Protein 1Q5N (pdb70)

Nearest PDB structures (foldseek):
  1q5n-assembly1_A  TM=1.002E+00  e=2.657E-60  Acinetobacter calcoaceticus
  1re5-assembly1_A  TM=9.853E-01  e=6.576E-36  Pseudomonas putida KT2440
  1re5-assembly1_C  TM=9.855E-01  e=8.561E-36  Pseudomonas putida KT2440
  1re5-assembly1_D  TM=9.842E-01  e=1.516E-35  Pseudomonas putida KT2440
  1dof-assembly1_D  TM=8.908E-01  e=1.002E-16  Pyrobaculum aerophilum

Organism: Acinetobacter baylyi (strain ATCC 33305 / BD413 / ADP1) (NCBI:txid62977)

InterPro domains:
  IPR000362 Fumarate lyase family [PR00149] (101-119)
  IPR000362 Fumarate lyase family [PR00149] (146-164)
  IPR000362 Fumarate lyase family [PR00149] (231-258)
  IPR000362 Fumarate lyase family [PR00149] (276-292)
  IPR008948 L-Aspartase-like [SSF48557] (4-444)
  IPR012789 3-carboxy-cis,cis-muconate cycloisomerase-like [TIGR02426] (4-349)
  IPR019468 Adenylosuccinate lyase C-terminal [PF10397] (365-442)
  IPR019468 Adenylosuccinate lyase C-terminal [SM00998] (364-443)
  IPR020557 Fumarate lyase, conserved site [PS00163] (276-285)
  IPR022761 Fumarate lyase, N-terminal [PF00206] (15-299)
  IPR024083 Fumarase/histidase, N-terminal [G3DSA:1.10.275.10] (1-105)

Radius of gyration: 30.54 Å; Cα contacts (8 Å, |Δi|>4): 592; chains: 1; bounding box: 104×48×35 Å

CATH classification: 1.10.275.10 (+2 more: 1.20.200.10, 1.10.40.30)

Foldseek 3Di:
DVCLVQFFDVVLVVLLDPLNLLLLLLVLQLLLLVLCCVVPNDPPVLSVLSNVLSVCLSVVDDVVVQVVVCVVVVHNQPVSLVSSLVSSCVRPVVSSVCGCNLFDSLLSNVLSVLVSLVVLLVLLLVLLVLLLVLLLVVLVVWVPLKFFDADPNHGAAIAIVSLVSLVLNVLSVVLNVLSVVLQQVQNFGAGQGDQRPSVSSPPCVVSSQVSSRVSSVTHYDPGHPQQAPPSLLSSLVSLLSLLLSLLVVLVVQVVCCPPLQVFKPFAPPDPSLSVNSPVLNVVSVVLSVLLVVLNPAPRRHRDPSVVSSSVRSSVSSGSSSSNSVSSSSRSNRMDGDSVS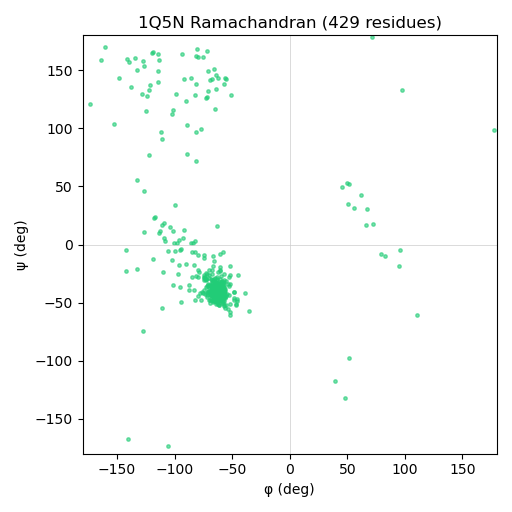RVVVVCVLLLPSLLVLQLVVCCVVANSVRSVVVSVVLSVVCVVVVHRSLVSQCVDVVRVVPDDNVRSVLSSDSSVPHPCSVVSSVVSSVVD

B-factor: mean 42.54, std 14.49, range [20.11, 100.9]

Structure (mmCIF, N/CA/C/O backbone):
data_1Q5N
#
_entry.id   1Q5N
#
_cell.length_a   159.220
_cell.length_b   159.220
_cell.length_c   93.969
_cell.angle_alpha   90.00
_cell.angle_beta   90.00
_cell.angle_gamma   90.00
#
_symmetry.space_group_name_H-M   'I 41 2 2'
#
loop_
_entity.id
_entity.type
_entity.pdbx_description
1 polymer '3-carboxy-cis,cis-muconate cycloisomerase'
2 water water
#
loop_
_atom_site.group_PDB
_atom_site.id
_atom_site.type_symbol
_atom_site.label_atom_id
_atom_site.label_alt_id
_atom_site.label_comp_id
_atom_site.label_asym_id
_atom_site.label_entity_id
_atom_site.label_seq_id
_atom_site.pdbx_PDB_ins_code
_atom_site.Cartn_x
_atom_site.Cartn_y
_atom_site.Cartn_z
_atom_site.occupancy
_atom_site.B_iso_or_equiv
_atom_site.auth_seq_id
_atom_site.auth_comp_id
_atom_site.auth_asym_id
_atom_site.auth_atom_id
_atom_site.pdbx_PDB_model_num
ATOM 1 N N . GLN A 1 6 ? 65.967 59.200 -0.817 1.00 59.02 3 GLN A N 1
ATOM 2 C CA . GLN A 1 6 ? 66.027 57.920 -0.016 1.00 58.03 3 GLN A CA 1
ATOM 3 C C . GLN A 1 6 ? 67.247 56.978 -0.239 1.00 55.57 3 GLN A C 1
ATOM 4 O O . GLN A 1 6 ? 67.828 56.457 0.726 1.00 54.24 3 GLN A O 1
ATOM 10 N N . LEU A 1 7 ? 67.635 56.729 -1.488 1.00 52.38 4 LEU A N 1
ATOM 11 C CA . LEU A 1 7 ? 68.809 55.871 -1.734 1.00 50.02 4 LEU A CA 1
ATOM 12 C C . LEU A 1 7 ? 70.067 56.469 -1.127 1.00 49.10 4 LEU A C 1
ATOM 13 O O . LEU A 1 7 ? 70.936 55.736 -0.685 1.00 50.08 4 LEU A O 1
ATOM 18 N N . TYR A 1 8 ? 70.166 57.802 -1.116 1.00 47.69 5 TYR A N 1
ATOM 19 C CA . TYR A 1 8 ? 71.330 58.490 -0.570 1.00 47.24 5 TYR A CA 1
ATOM 20 C C . TYR A 1 8 ? 71.319 58.688 0.932 1.00 47.82 5 TYR A C 1
ATOM 21 O O . TYR A 1 8 ? 72.357 58.972 1.520 1.00 47.67 5 TYR A O 1
ATOM 30 N N . ALA A 1 9 ? 70.145 58.560 1.535 1.00 47.14 6 ALA A N 1
ATOM 31 C CA . ALA A 1 9 ? 69.986 58.752 2.966 1.00 46.64 6 ALA A CA 1
ATOM 32 C C . ALA A 1 9 ? 70.865 57.777 3.716 1.00 45.30 6 ALA A C 1
ATOM 33 O O . ALA A 1 9 ? 71.416 58.082 4.768 1.00 43.58 6 ALA A O 1
ATOM 35 N N . SER A 1 10 ? 71.010 56.607 3.127 1.00 45.36 7 SER A N 1
ATOM 36 C CA . SER A 1 10 ? 71.772 55.532 3.733 1.00 47.02 7 SER A CA 1
ATOM 37 C C . SER A 1 10 ? 73.271 55.797 3.693 1.00 46.21 7 SER A C 1
ATOM 38 O O . SER A 1 10 ? 74.048 55.368 4.553 1.00 45.64 7 SER A O 1
ATOM 41 N N . LEU A 1 11 ? 73.662 56.525 2.666 1.00 44.61 8 LEU A N 1
ATOM 42 C CA . LEU A 1 11 ? 75.052 56.882 2.454 1.00 42.85 8 LEU A CA 1
ATOM 43 C C . LEU A 1 11 ? 75.549 58.071 3.314 1.00 40.60 8 LEU A C 1
ATOM 44 O O . LEU A 1 11 ? 76.621 58.016 3.880 1.00 38.97 8 LEU A O 1
ATOM 49 N N . PHE A 1 12 ? 74.739 59.133 3.409 1.00 36.84 9 PHE A N 1
ATOM 50 C CA . PHE A 1 12 ? 75.138 60.352 4.083 1.00 34.35 9 PHE A CA 1
ATOM 51 C C . PHE A 1 12 ? 74.484 60.729 5.411 1.00 34.20 9 PHE A C 1
ATOM 52 O O . PHE A 1 12 ? 75.078 61.454 6.188 1.00 32.81 9 PHE A O 1
ATOM 60 N N . TYR A 1 13 ? 73.284 60.241 5.690 1.00 34.23 10 TYR A N 1
ATOM 61 C CA . TYR A 1 13 ? 72.649 60.700 6.908 1.00 36.91 10 TYR A CA 1
ATOM 62 C C . TYR A 1 13 ? 72.637 59.690 8.006 1.00 37.86 10 TYR A C 1
ATOM 63 O O . TYR A 1 13 ? 73.272 58.656 7.918 1.00 38.78 10 TYR A O 1
ATOM 72 N N . GLN A 1 14 ? 71.945 60.025 9.068 1.00 37.66 11 GLN A N 1
ATOM 73 C CA . GLN A 1 14 ? 71.859 59.146 10.211 1.00 38.93 11 GLN A CA 1
ATOM 74 C C . GLN A 1 14 ? 70.363 58.934 10.405 1.00 39.82 11 GLN A C 1
ATOM 75 O O . GLN A 1 14 ? 69.594 59.899 10.468 1.00 39.66 11 GLN A O 1
ATOM 81 N N . ARG A 1 15 ? 69.958 57.676 10.479 1.00 40.81 12 ARG A N 1
ATOM 82 C CA . ARG A 1 15 ? 68.546 57.326 10.574 1.00 43.37 12 ARG A CA 1
ATOM 83 C C . ARG A 1 15 ? 67.652 58.097 11.580 1.00 40.65 12 ARG A C 1
ATOM 84 O O . ARG A 1 15 ? 66.631 58.614 11.193 1.00 39.57 12 ARG A O 1
ATOM 92 N N . ASP A 1 16 ? 68.029 58.190 12.848 1.00 39.63 13 ASP A N 1
ATOM 93 C CA . ASP A 1 16 ? 67.213 58.909 13.831 1.00 40.83 13 ASP A CA 1
ATOM 94 C C . ASP A 1 16 ? 67.073 60.433 13.567 1.00 40.59 13 ASP A C 1
ATOM 95 O O . ASP A 1 16 ? 65.979 61.005 13.680 1.00 41.72 13 ASP A O 1
ATOM 100 N N . VAL A 1 17 ? 68.163 61.097 13.184 1.00 38.31 14 VAL A N 1
ATOM 101 C CA . VAL A 1 17 ? 68.083 62.515 12.915 1.00 36.93 14 VAL A CA 1
ATOM 102 C C . VAL A 1 17 ? 67.236 62.750 11.647 1.00 36.59 14 VAL A C 1
ATOM 103 O O . VAL A 1 17 ? 66.506 63.698 11.578 1.00 36.28 14 VAL A O 1
ATOM 107 N N . THR A 1 18 ? 67.317 61.871 10.661 1.00 36.94 15 THR A N 1
ATOM 108 C CA . THR A 1 18 ? 66.491 61.996 9.461 1.00 38.57 15 THR A CA 1
ATOM 109 C C . THR A 1 18 ? 64.975 61.879 9.801 1.00 39.09 15 THR A C 1
ATOM 110 O O . THR A 1 18 ? 64.120 62.542 9.191 1.00 37.26 15 THR A O 1
ATOM 114 N N . GLU A 1 19 ? 64.656 61.023 10.770 1.00 40.13 16 GLU A N 1
ATOM 115 C CA . GLU A 1 19 ? 63.274 60.838 11.182 1.00 41.79 16 GLU A CA 1
ATOM 116 C C . GLU A 1 19 ? 62.783 62.099 11.889 1.00 39.82 16 GLU A C 1
ATOM 117 O O . GLU A 1 19 ? 61.652 62.516 11.668 1.00 39.29 16 GLU A O 1
ATOM 123 N N . ILE A 1 20 ? 63.623 62.702 12.736 1.00 36.30 17 ILE A N 1
ATOM 124 C CA . ILE A 1 20 ? 63.202 63.904 13.427 1.00 36.57 17 ILE A CA 1
ATOM 125 C C . ILE A 1 20 ? 62.813 65.023 12.447 1.00 36.75 17 ILE A C 1
ATOM 126 O O . ILE A 1 20 ? 61.915 65.820 12.749 1.00 37.31 17 ILE A O 1
ATOM 131 N N . PHE A 1 21 ? 63.457 65.054 11.274 1.00 35.43 18 PHE A N 1
ATOM 132 C CA . PHE A 1 21 ? 63.197 66.072 10.241 1.00 34.09 18 PHE A CA 1
ATOM 133 C C . PHE A 1 21 ? 62.323 65.630 9.093 1.00 33.68 18 PHE A C 1
ATOM 134 O O . PHE A 1 21 ? 62.191 66.338 8.090 1.00 35.75 18 PHE A O 1
ATOM 142 N N . SER A 1 22 ? 61.687 64.477 9.226 1.00 33.40 19 SER A N 1
ATOM 143 C CA . SER A 1 22 ? 60.783 63.995 8.176 1.00 33.94 19 SER A CA 1
ATOM 144 C C . SER A 1 22 ? 59.441 64.800 8.217 1.00 35.57 19 SER A C 1
ATOM 145 O O . SER A 1 22 ? 59.118 65.447 9.224 1.00 33.61 19 SER A O 1
ATOM 148 N N . ASP A 1 23 ? 58.675 64.770 7.130 1.00 37.13 20 ASP A N 1
ATOM 149 C CA . ASP A 1 23 ? 57.415 65.492 7.093 1.00 39.89 20 ASP A CA 1
ATOM 150 C C . ASP A 1 23 ? 56.491 65.105 8.251 1.00 41.91 20 ASP A C 1
ATOM 151 O O . ASP A 1 23 ? 55.863 65.954 8.911 1.00 40.12 20 ASP A O 1
ATOM 156 N N . ARG A 1 24 ? 56.457 63.806 8.510 1.00 43.54 21 ARG A N 1
ATOM 157 C CA . ARG A 1 24 ? 55.625 63.246 9.536 1.00 44.32 21 ARG A CA 1
ATOM 158 C C . ARG A 1 24 ? 56.059 63.734 10.926 1.00 43.46 21 ARG A C 1
ATOM 159 O O . ARG A 1 24 ? 55.217 64.163 11.719 1.00 41.96 21 ARG A O 1
ATOM 167 N N . ALA A 1 25 ? 57.358 63.705 11.236 1.00 41.00 22 ALA A N 1
ATOM 168 C CA . ALA A 1 25 ? 57.739 64.210 12.542 1.00 39.75 22 ALA A CA 1
ATOM 169 C C . ALA A 1 25 ? 57.494 65.721 12.655 1.00 37.99 22 ALA A C 1
ATOM 170 O O . ALA A 1 25 ? 57.099 66.210 13.732 1.00 38.49 22 ALA A O 1
ATOM 172 N N . LEU A 1 26 ? 57.723 66.456 11.566 1.00 35.50 23 LEU A N 1
ATOM 173 C CA . LEU A 1 26 ? 57.545 67.903 11.612 1.00 35.53 23 LEU A CA 1
ATOM 174 C C . LEU A 1 26 ? 56.099 68.234 12.014 1.00 35.46 23 LEU A C 1
ATOM 175 O O . LEU A 1 26 ? 55.862 69.021 12.938 1.00 32.76 23 LEU A O 1
ATOM 180 N N . VAL A 1 27 ? 55.139 67.605 11.330 1.00 36.49 24 VAL A N 1
ATOM 181 C CA . VAL A 1 27 ? 53.716 67.814 11.646 1.00 37.92 24 VAL A CA 1
ATOM 182 C C . VAL A 1 27 ? 53.407 67.347 13.087 1.00 39.27 24 VAL A C 1
ATOM 183 O O . VAL A 1 27 ? 52.582 67.944 13.773 1.00 40.29 24 VAL A O 1
ATOM 187 N N . SER A 1 28 ? 54.100 66.313 13.557 1.00 38.29 25 SER A N 1
ATOM 188 C CA . SER A 1 28 ? 53.924 65.836 14.916 1.00 39.07 25 SER A CA 1
ATOM 189 C C . SER A 1 28 ? 54.294 66.913 15.901 1.00 38.27 25 SER A C 1
ATOM 190 O O . SER A 1 28 ? 53.579 67.165 16.868 1.00 38.28 25 SER A O 1
ATOM 193 N N . TYR A 1 29 ? 55.436 67.549 15.655 1.00 37.40 26 TYR A N 1
ATOM 194 C CA . TYR A 1 29 ? 55.921 68.600 16.546 1.00 36.60 26 TYR A CA 1
ATOM 195 C C . TYR A 1 29 ? 55.004 69.820 16.476 1.00 36.51 26 TYR A C 1
ATOM 196 O O . TYR A 1 29 ? 54.831 70.529 17.475 1.00 35.17 26 TYR A O 1
ATOM 205 N N . MET A 1 30 ? 54.409 70.065 15.313 1.00 35.86 27 MET A N 1
ATOM 206 C CA . MET A 1 30 ? 53.495 71.213 15.201 1.00 37.70 27 MET A CA 1
ATOM 207 C C . MET A 1 30 ? 52.250 70.942 16.052 1.00 37.16 27 MET A C 1
ATOM 208 O O . MET A 1 30 ? 51.722 71.864 16.729 1.00 35.82 27 MET A O 1
ATOM 213 N N . VAL A 1 31 ? 51.793 69.690 16.014 1.00 36.48 28 VAL A N 1
ATOM 214 C CA . VAL A 1 31 ? 50.646 69.290 16.812 1.00 37.64 28 VAL A CA 1
ATOM 215 C C . VAL A 1 31 ? 51.029 69.522 18.283 1.00 39.27 28 VAL A C 1
ATOM 216 O O . VAL A 1 31 ? 50.283 70.150 19.048 1.00 38.76 28 VAL A O 1
ATOM 220 N N . GLU A 1 32 ? 52.214 69.071 18.660 1.00 39.11 29 GLU A N 1
ATOM 221 C CA . GLU A 1 32 ? 52.651 69.236 20.025 1.00 41.66 29 GLU A CA 1
ATOM 222 C C . GLU A 1 32 ? 52.641 70.711 20.454 1.00 42.59 29 GLU A C 1
ATOM 223 O O . GLU A 1 32 ? 52.245 71.049 21.590 1.00 42.13 29 GLU A O 1
ATOM 229 N N . ALA A 1 33 ? 53.094 71.587 19.552 1.00 40.81 30 ALA A N 1
ATOM 230 C CA . ALA A 1 33 ? 53.102 73.025 19.826 1.00 41.04 30 ALA A CA 1
ATOM 231 C C . ALA A 1 33 ? 51.660 73.597 20.035 1.00 41.31 30 ALA A C 1
ATOM 232 O O . ALA A 1 33 ? 51.448 74.487 20.876 1.00 39.12 30 ALA A O 1
ATOM 234 N N . GLU A 1 34 ? 50.705 73.122 19.224 1.00 40.78 31 GLU A N 1
ATOM 235 C CA . GLU A 1 34 ? 49.316 73.573 19.319 1.00 42.00 31 GLU A CA 1
ATOM 236 C C . GLU A 1 34 ? 48.687 73.140 20.664 1.00 42.81 31 GLU A C 1
ATOM 237 O O . GLU A 1 34 ? 48.026 73.938 21.338 1.00 42.38 31 GLU A O 1
ATOM 243 N N . VAL A 1 35 ? 48.963 71.897 21.067 1.00 43.17 32 VAL A N 1
ATOM 244 C CA . VAL A 1 35 ? 48.485 71.360 22.329 1.00 42.42 32 VAL A CA 1
ATOM 245 C C . VAL A 1 35 ? 49.045 72.180 23.468 1.00 42.51 32 VAL A C 1
ATOM 246 O O . VAL A 1 35 ? 48.306 72.586 24.345 1.00 43.60 32 VAL A O 1
ATOM 250 N N . ALA A 1 36 ? 50.343 72.457 23.456 1.00 42.34 33 ALA A N 1
ATOM 251 C CA . ALA A 1 36 ? 50.924 73.201 24.561 1.00 42.12 33 ALA A CA 1
ATOM 252 C C . ALA A 1 36 ? 50.323 74.589 24.676 1.00 43.34 33 ALA A C 1
ATOM 253 O O . ALA A 1 36 ? 50.165 75.117 25.785 1.00 43.99 33 ALA A O 1
ATOM 255 N N . LEU A 1 37 ? 49.999 75.176 23.522 1.00 43.72 34 LEU A N 1
ATOM 256 C CA . LEU A 1 37 ? 49.408 76.510 23.455 1.00 43.67 34 LEU A CA 1
ATOM 257 C C . LEU A 1 37 ? 48.001 76.554 24.111 1.00 44.72 34 LEU A C 1
ATOM 258 O O . LEU A 1 37 ? 47.691 77.485 24.851 1.00 44.42 34 LEU A O 1
ATOM 263 N N . ALA A 1 38 ? 47.168 75.561 23.794 1.00 45.82 35 ALA A N 1
ATOM 264 C CA . ALA A 1 38 ? 45.821 75.446 24.327 1.00 48.91 35 ALA A CA 1
ATOM 265 C C . ALA A 1 38 ? 45.925 75.193 25.824 1.00 51.09 35 ALA A C 1
ATOM 266 O O . ALA A 1 38 ? 45.206 75.810 26.606 1.00 53.51 35 ALA A O 1
ATOM 268 N N . GLN A 1 39 ? 46.837 74.321 26.228 1.00 51.79 36 GLN A N 1
ATOM 269 C CA . GLN A 1 39 ? 46.999 74.059 27.637 1.00 54.02 36 GLN A CA 1
ATOM 270 C C . GLN A 1 39 ? 47.472 75.259 28.423 1.00 53.95 36 GLN A C 1
ATOM 271 O O . GLN A 1 39 ? 46.976 75.513 29.518 1.00 53.62 36 GLN A O 1
ATOM 277 N N . ALA A 1 40 ? 48.444 75.994 27.880 1.00 53.56 37 ALA A N 1
ATOM 278 C CA . ALA A 1 40 ? 48.975 77.152 28.583 1.00 52.07 37 ALA A CA 1
ATOM 279 C C . ALA A 1 40 ? 47.908 78.210 28.722 1.00 51.74 37 ALA A C 1
ATOM 280 O O . ALA A 1 40 ? 47.846 78.882 29.744 1.00 50.49 37 ALA A O 1
ATOM 282 N N . GLN A 1 41 ? 47.075 78.351 27.691 1.00 51.56 38 GLN A N 1
ATOM 283 C CA . GLN A 1 41 ? 46.014 79.354 27.718 1.00 53.04 38 GLN A CA 1
ATOM 284 C C . GLN A 1 41 ? 44.890 78.990 28.705 1.00 53.79 38 GLN A C 1
ATOM 285 O O . GLN A 1 41 ? 44.386 79.865 29.409 1.00 53.93 38 GLN A O 1
ATOM 291 N N . ALA A 1 42 ? 44.511 77.713 28.748 1.00 54.92 39 ALA A N 1
ATOM 292 C CA . ALA A 1 42 ? 43.469 77.242 29.670 1.00 56.79 39 ALA A CA 1
ATOM 293 C C . ALA A 1 42 ? 43.972 77.461 31.097 1.00 57.15 39 ALA A C 1
ATOM 294 O O . ALA A 1 42 ? 43.263 77.946 31.961 1.00 58.32 39 ALA A O 1
ATOM 296 N N . GLN A 1 43 ? 45.222 77.127 31.321 1.00 57.61 40 GLN A N 1
ATOM 297 C CA . GLN A 1 43 ? 45.819 77.292 32.620 1.00 59.38 40 GLN A CA 1
ATOM 298 C C . GLN A 1 43 ? 45.864 78.743 33.170 1.00 59.77 40 GLN A C 1
ATOM 299 O O . GLN A 1 43 ? 45.983 78.937 34.384 1.00 60.57 40 GLN A O 1
ATOM 305 N N . VAL A 1 44 ? 45.793 79.760 32.313 1.00 58.63 41 VAL A N 1
ATOM 306 C CA . VAL A 1 44 ? 45.806 81.140 32.810 1.00 57.48 41 VAL A CA 1
ATOM 307 C C . VAL A 1 44 ? 44.475 81.855 32.551 1.00 57.05 41 VAL A C 1
ATOM 308 O O . VAL A 1 44 ? 44.369 83.074 32.709 1.00 55.40 41 VAL A O 1
ATOM 312 N N . GLY A 1 45 ? 43.470 81.103 32.118 1.00 56.62 42 GLY A N 1
ATOM 313 C CA . GLY A 1 45 ? 42.186 81.716 31.874 1.00 57.41 42 GLY A CA 1
ATOM 314 C C . GLY A 1 45 ? 41.851 82.170 30.466 1.00 58.38 42 GLY A C 1
ATOM 315 O O . GLY A 1 45 ? 40.676 82.355 30.159 1.00 59.72 42 GLY A O 1
ATOM 316 N N . VAL A 1 46 ? 42.827 82.344 29.586 1.00 57.97 43 VAL A N 1
ATOM 317 C CA . VAL A 1 46 ? 42.498 82.803 28.236 1.00 56.67 43 VAL A CA 1
ATOM 318 C C . VAL A 1 46 ? 41.499 81.929 27.455 1.00 57.41 43 VAL A C 1
ATOM 319 O O . VAL A 1 46 ? 40.786 82.437 26.602 1.00 57.62 43 VAL A O 1
ATOM 323 N N . ILE A 1 47 ? 41.458 80.622 27.679 1.00 57.65 44 ILE A N 1
ATOM 324 C CA . ILE A 1 47 ? 40.432 79.835 26.994 1.00 58.23 44 ILE A CA 1
ATOM 325 C C . ILE A 1 47 ? 39.931 78.839 28.025 1.00 59.26 44 ILE A C 1
ATOM 326 O O . ILE A 1 47 ? 40.635 78.526 28.996 1.00 59.24 44 ILE A O 1
ATOM 331 N N . PRO A 1 48 ? 38.701 78.336 27.838 1.00 59.61 45 PRO A N 1
ATOM 332 C CA . PRO A 1 48 ? 38.137 77.372 28.793 1.00 59.54 45 PRO A CA 1
ATOM 333 C C . PRO A 1 48 ? 38.877 76.058 28.870 1.00 59.84 45 PRO A C 1
ATOM 334 O O . PRO A 1 48 ? 39.225 75.463 27.844 1.00 59.75 45 PRO A O 1
ATOM 338 N N . GLN A 1 49 ? 39.112 75.622 30.099 1.00 60.16 46 GLN A N 1
ATOM 339 C CA . GLN A 1 49 ? 39.795 74.376 30.360 1.00 61.40 46 GLN A CA 1
ATOM 340 C C . GLN A 1 49 ? 39.124 73.260 29.608 1.00 61.26 46 GLN A C 1
ATOM 341 O O . GLN A 1 49 ? 39.756 72.259 29.254 1.00 61.48 46 GLN A O 1
ATOM 347 N N . SER A 1 50 ? 37.838 73.426 29.359 1.00 60.20 47 SER A N 1
ATOM 348 C CA . SER A 1 50 ? 37.112 72.395 28.654 1.00 60.15 47 SER A CA 1
ATOM 349 C C . SER A 1 50 ? 37.693 72.193 27.248 1.00 60.21 47 SER A C 1
ATOM 350 O O . SER A 1 50 ? 38.014 71.066 26.863 1.00 60.42 47 SER A O 1
ATOM 353 N N . ALA A 1 51 ? 37.826 73.289 26.488 1.00 59.25 48 ALA A N 1
ATOM 354 C CA . ALA A 1 51 ? 38.342 73.245 25.116 1.00 57.19 48 ALA A CA 1
ATOM 355 C C . ALA A 1 51 ? 39.746 72.633 25.047 1.00 56.36 48 ALA A C 1
ATOM 356 O O . ALA A 1 51 ? 40.016 71.791 24.185 1.00 54.60 48 ALA A O 1
ATOM 358 N N . ALA A 1 52 ? 40.619 73.045 25.972 1.00 55.94 49 ALA A N 1
ATOM 359 C CA . ALA A 1 52 ? 41.982 72.536 26.037 1.00 56.25 49 ALA A CA 1
ATOM 360 C C . ALA A 1 52 ? 41.983 71.018 26.158 1.00 57.56 49 ALA A C 1
ATOM 361 O O . ALA A 1 52 ? 42.792 70.329 25.507 1.00 58.27 49 ALA A O 1
ATOM 363 N N . THR A 1 53 ? 41.085 70.485 26.990 1.00 57.61 50 THR A N 1
ATOM 364 C CA . THR A 1 53 ? 41.027 69.034 27.178 1.00 58.03 50 THR A CA 1
ATOM 365 C C . THR A 1 53 ? 40.572 68.301 25.905 1.00 56.74 50 THR A C 1
ATOM 366 O O . THR A 1 53 ? 41.085 67.233 25.596 1.00 56.41 50 THR A O 1
ATOM 370 N N . VAL A 1 54 ? 39.623 68.869 25.173 1.00 56.06 51 VAL A N 1
ATOM 371 C CA . VAL A 1 54 ? 39.169 68.247 23.940 1.00 56.93 51 VAL A CA 1
ATOM 372 C C . VAL A 1 54 ? 40.280 68.285 22.865 1.00 57.88 51 VAL A C 1
ATOM 373 O O . VAL A 1 54 ? 40.498 67.323 22.121 1.00 57.69 51 VAL A O 1
ATOM 377 N N . ILE A 1 55 ? 40.974 69.413 22.785 1.00 57.75 52 ILE A N 1
ATOM 378 C CA . ILE A 1 55 ? 42.070 69.572 21.839 1.00 57.57 52 ILE A CA 1
ATOM 379 C C . ILE A 1 55 ? 43.202 68.554 22.212 1.00 58.42 52 ILE A C 1
ATOM 380 O O . ILE A 1 55 ? 43.660 67.775 21.380 1.00 56.41 52 ILE A O 1
ATOM 385 N N . GLN A 1 56 ? 43.622 68.546 23.471 1.00 60.21 53 GLN A N 1
ATOM 386 C CA . GLN A 1 56 ? 44.648 67.620 23.924 1.00 63.57 53 GLN A CA 1
ATOM 387 C C . GLN A 1 56 ? 44.323 66.155 23.616 1.00 65.04 53 GLN A C 1
ATOM 388 O O . GLN A 1 56 ? 45.225 65.358 23.351 1.00 66.21 53 GLN A O 1
ATOM 394 N N . ARG A 1 57 ? 43.043 65.796 23.661 1.00 65.96 54 ARG A N 1
ATOM 395 C CA . ARG A 1 57 ? 42.648 64.428 23.384 1.00 67.28 54 ARG A CA 1
ATOM 396 C C . ARG A 1 57 ? 42.510 64.164 21.912 1.00 65.66 54 ARG A C 1
ATOM 397 O O . ARG A 1 57 ? 42.849 63.087 21.450 1.00 64.62 54 ARG A O 1
ATOM 405 N N . ALA A 1 58 ? 41.980 65.128 21.172 1.00 64.35 55 ALA A N 1
ATOM 406 C CA . ALA A 1 58 ? 41.829 64.934 19.734 1.00 64.41 55 ALA A CA 1
ATOM 407 C C . ALA A 1 58 ? 43.208 64.846 19.070 1.00 64.84 55 ALA A C 1
ATOM 408 O O . ALA A 1 58 ? 43.380 64.161 18.069 1.00 64.85 55 ALA A O 1
ATOM 410 N N . ALA A 1 59 ? 44.184 65.536 19.659 1.00 65.82 56 ALA A N 1
ATOM 411 C CA . ALA A 1 59 ? 45.554 65.589 19.148 1.00 66.77 56 ALA A CA 1
ATOM 412 C C . ALA A 1 59 ? 46.242 64.237 19.109 1.00 67.56 56 ALA A C 1
ATOM 413 O O . ALA A 1 59 ? 46.963 63.924 18.149 1.00 68.59 56 ALA A O 1
ATOM 415 N N . LYS A 1 60 ? 46.033 63.448 20.156 1.00 67.39 57 LYS A N 1
ATOM 416 C CA . LYS A 1 60 ? 46.641 62.132 20.237 1.00 67.44 57 LYS A CA 1
ATOM 417 C C . LYS A 1 60 ? 46.530 61.327 18.933 1.00 66.44 57 LYS A C 1
ATOM 418 O O . LYS A 1 60 ? 47.375 60.465 18.674 1.00 67.11 57 LYS A O 1
ATOM 424 N N . THR A 1 61 ? 45.530 61.592 18.095 1.00 65.01 58 THR A N 1
ATOM 425 C CA . THR A 1 61 ? 45.439 60.836 16.830 1.00 64.64 58 THR A CA 1
ATOM 426 C C . THR A 1 61 ? 45.345 61.687 15.574 1.00 63.27 58 THR A C 1
ATOM 427 O O . THR A 1 61 ? 45.060 61.167 14.501 1.00 62.92 58 THR A O 1
ATOM 431 N N . ALA A 1 62 ? 45.567 62.989 15.699 1.00 62.24 59 ALA A N 1
ATOM 432 C CA . ALA A 1 62 ? 45.446 63.872 14.549 1.00 60.99 59 ALA A CA 1
ATOM 433 C C . ALA A 1 62 ? 46.399 63.486 13.440 1.00 60.41 59 ALA A C 1
ATOM 434 O O . ALA A 1 62 ? 46.060 63.592 12.259 1.00 60.34 59 ALA A O 1
ATOM 436 N N . ILE A 1 63 ? 47.586 63.029 13.824 1.00 60.31 60 ILE A N 1
ATOM 437 C CA . ILE A 1 63 ? 48.598 62.660 12.860 1.00 60.79 60 ILE A CA 1
ATOM 438 C C . ILE A 1 63 ? 48.093 61.605 11.896 1.00 61.05 60 ILE A C 1
ATOM 439 O O . ILE A 1 63 ? 48.422 61.629 10.719 1.00 59.88 60 ILE A O 1
ATOM 444 N N . ASP A 1 64 ? 47.278 60.679 12.390 1.00 62.03 61 ASP A N 1
ATOM 445 C CA . ASP A 1 64 ? 46.739 59.629 11.532 1.00 62.28 61 ASP A CA 1
ATOM 446 C C . ASP A 1 64 ? 45.592 60.088 10.678 1.00 60.66 61 ASP A C 1
ATOM 447 O O . ASP A 1 64 ? 45.331 59.514 9.616 1.00 60.09 61 ASP A O 1
ATOM 452 N N . LYS A 1 65 ? 44.924 61.144 11.117 1.00 59.78 62 LYS A N 1
ATOM 453 C CA . LYS A 1 65 ? 43.798 61.673 10.356 1.00 59.50 62 LYS A CA 1
ATOM 454 C C . LYS A 1 65 ? 44.167 62.743 9.315 1.00 57.73 62 LYS A C 1
ATOM 455 O O . LYS A 1 65 ? 43.376 63.022 8.427 1.00 57.06 62 LYS A O 1
ATOM 461 N N . ILE A 1 66 ? 45.360 63.329 9.422 1.00 54.82 63 ILE A N 1
ATOM 462 C CA . ILE A 1 66 ? 45.807 64.353 8.495 1.00 52.82 63 ILE A CA 1
ATOM 463 C C . ILE A 1 66 ? 46.151 63.868 7.067 1.00 51.28 63 ILE A C 1
ATOM 464 O O . ILE A 1 66 ? 46.848 62.883 6.894 1.00 51.23 63 ILE A O 1
ATOM 469 N N . ASP A 1 67 ? 45.646 64.566 6.050 1.00 50.21 64 ASP A N 1
ATOM 470 C CA . ASP A 1 67 ? 45.871 64.206 4.633 1.00 50.27 64 ASP A CA 1
ATOM 471 C C . ASP A 1 67 ? 47.137 64.884 4.110 1.00 50.74 64 ASP A C 1
ATOM 472 O O . ASP A 1 67 ? 47.113 66.075 3.778 1.00 50.96 64 ASP A O 1
ATOM 477 N N . PHE A 1 68 ? 48.222 64.116 4.009 1.00 50.34 65 PHE A N 1
ATOM 478 C CA . PHE A 1 68 ? 49.480 64.670 3.581 1.00 50.59 65 PHE A CA 1
ATOM 479 C C . PHE A 1 68 ? 49.553 65.135 2.146 1.00 52.11 65 PHE A C 1
ATOM 480 O O . PHE A 1 68 ? 50.338 66.029 1.834 1.00 53.36 65 PHE A O 1
ATOM 488 N N . ASP A 1 69 ? 48.732 64.573 1.270 1.00 53.12 66 ASP A N 1
ATOM 489 C CA . ASP A 1 69 ? 48.723 65.035 -0.115 1.00 54.42 66 ASP A CA 1
ATOM 490 C C . ASP A 1 69 ? 48.004 66.372 -0.180 1.00 53.18 66 ASP A C 1
ATOM 491 O O . ASP A 1 69 ? 48.420 67.307 -0.891 1.00 54.19 66 ASP A O 1
ATOM 496 N N . ALA A 1 70 ? 46.905 66.462 0.556 1.00 50.94 67 ALA A N 1
ATOM 497 C CA . ALA A 1 70 ? 46.162 67.701 0.592 1.00 49.22 67 ALA A CA 1
ATOM 498 C C . ALA A 1 70 ? 47.130 68.741 1.172 1.00 47.18 67 ALA A C 1
ATOM 499 O O . ALA A 1 70 ? 47.272 69.811 0.629 1.00 46.42 67 ALA A O 1
ATOM 501 N N . LEU A 1 71 ? 47.818 68.390 2.260 1.00 46.32 68 LEU A N 1
ATOM 502 C CA . LEU A 1 71 ? 48.741 69.307 2.918 1.00 45.98 68 LEU A CA 1
ATOM 503 C C . LEU A 1 71 ? 49.853 69.817 1.988 1.00 45.40 68 LEU A C 1
ATOM 504 O O . LEU A 1 71 ? 50.123 71.017 1.962 1.00 42.99 68 LEU A O 1
ATOM 509 N N . ALA A 1 72 ? 50.481 68.923 1.219 1.00 44.66 69 ALA A N 1
ATOM 510 C CA . ALA A 1 72 ? 51.560 69.360 0.322 1.00 45.41 69 ALA A CA 1
ATOM 511 C C . ALA A 1 72 ? 51.019 70.315 -0.757 1.00 45.93 69 ALA A C 1
ATOM 512 O O . ALA A 1 72 ? 51.563 71.395 -0.970 1.00 48.26 69 ALA A O 1
ATOM 514 N N . THR A 1 73 ? 49.931 69.941 -1.408 1.00 45.20 70 THR A N 1
ATOM 515 C CA . THR A 1 73 ? 49.325 70.782 -2.436 1.00 44.83 70 THR A CA 1
ATOM 516 C C . THR A 1 73 ? 48.971 72.152 -1.853 1.00 43.72 70 THR A C 1
ATOM 517 O O . THR A 1 73 ? 49.277 73.183 -2.451 1.00 43.09 70 THR A O 1
ATOM 521 N N . ALA A 1 74 ? 48.306 72.160 -0.696 1.00 42.67 71 ALA A N 1
ATOM 522 C CA . ALA A 1 74 ? 47.895 73.419 -0.074 1.00 42.98 71 ALA A CA 1
ATOM 523 C C . ALA A 1 74 ? 49.106 74.313 0.298 1.00 43.03 71 ALA A C 1
ATOM 524 O O . ALA A 1 74 ? 49.032 75.538 0.193 1.00 43.99 71 ALA A O 1
ATOM 526 N N . THR A 1 75 ? 50.211 73.687 0.721 1.00 43.04 72 THR A N 1
ATOM 527 C CA . THR A 1 75 ? 51.431 74.382 1.115 1.00 41.35 72 THR A CA 1
ATOM 528 C C . THR A 1 75 ? 51.998 75.225 -0.019 1.00 42.84 72 THR A C 1
ATOM 529 O O . THR A 1 75 ? 52.372 76.391 0.200 1.00 42.29 72 THR A O 1
ATOM 533 N N . GLY A 1 76 ? 52.031 74.668 -1.237 1.00 42.77 73 GLY A N 1
ATOM 534 C CA . GLY A 1 76 ? 52.548 75.417 -2.364 1.00 40.95 73 GLY A CA 1
ATOM 535 C C . GLY A 1 76 ? 51.743 76.674 -2.613 1.00 42.20 73 GLY A C 1
ATOM 536 O O . GLY A 1 76 ? 52.281 77.673 -3.081 1.00 42.42 73 GLY A O 1
ATOM 537 N N . LEU A 1 77 ? 50.455 76.652 -2.287 1.00 42.39 74 LEU A N 1
ATOM 538 C CA . LEU A 1 77 ? 49.615 77.828 -2.524 1.00 43.60 74 LEU A CA 1
ATOM 539 C C . LEU A 1 77 ? 49.630 78.846 -1.371 1.00 43.22 74 LEU A C 1
ATOM 540 O O . LEU A 1 77 ? 49.563 80.073 -1.590 1.00 42.99 74 LEU A O 1
ATOM 545 N N . ALA A 1 78 ? 49.726 78.353 -0.143 1.00 40.87 75 ALA A N 1
ATOM 546 C CA . ALA A 1 78 ? 49.744 79.246 0.993 1.00 39.47 75 ALA A CA 1
ATOM 547 C C . ALA A 1 78 ? 51.156 79.865 1.263 1.00 38.84 75 ALA A C 1
ATOM 548 O O . ALA A 1 78 ? 51.287 80.957 1.828 1.00 35.98 75 ALA A O 1
ATOM 550 N N . GLY A 1 79 ? 52.213 79.163 0.863 1.00 37.63 76 GLY A N 1
ATOM 551 C CA . GLY A 1 79 ? 53.544 79.692 1.097 1.00 36.03 76 GLY A CA 1
ATOM 552 C C . GLY A 1 79 ? 54.213 79.162 2.354 1.00 36.09 76 GLY A C 1
ATOM 553 O O . GLY A 1 79 ? 55.345 79.544 2.622 1.00 35.11 76 GLY A O 1
ATOM 554 N N . ASN A 1 80 ? 53.493 78.358 3.147 1.00 36.13 77 ASN A N 1
ATOM 555 C CA . ASN A 1 80 ? 54.011 77.687 4.336 1.00 35.80 77 ASN A CA 1
ATOM 556 C C . ASN A 1 80 ? 53.068 76.573 4.762 1.00 36.85 77 ASN A C 1
ATOM 557 O O . ASN A 1 80 ? 51.898 76.555 4.395 1.00 36.67 77 ASN A O 1
ATOM 562 N N . ILE A 1 81 ? 53.607 75.630 5.518 1.00 35.98 78 ILE A N 1
ATOM 563 C CA . ILE A 1 81 ? 52.873 74.486 5.965 1.00 37.30 78 ILE A CA 1
ATOM 564 C C . ILE A 1 81 ? 51.886 74.764 7.072 1.00 38.05 78 ILE A C 1
ATOM 565 O O . ILE A 1 81 ? 50.866 74.085 7.163 1.00 37.66 78 ILE A O 1
ATOM 570 N N . ALA A 1 82 ? 52.178 75.749 7.916 1.00 37.88 79 ALA A N 1
ATOM 571 C CA . ALA A 1 82 ? 51.308 75.979 9.060 1.00 38.97 79 ALA A CA 1
ATOM 572 C C . ALA A 1 82 ? 49.868 76.324 8.711 1.00 39.41 79 ALA A C 1
ATOM 573 O O . ALA A 1 82 ? 48.950 75.802 9.339 1.00 40.75 79 ALA A O 1
ATOM 575 N N . ILE A 1 83 ? 49.666 77.176 7.711 1.00 39.10 80 ILE A N 1
ATOM 576 C CA . ILE A 1 83 ? 48.318 77.599 7.336 1.00 38.65 80 ILE A CA 1
ATOM 577 C C . ILE A 1 83 ? 47.362 76.438 6.993 1.00 39.85 80 ILE A C 1
ATOM 578 O O . ILE A 1 83 ? 46.305 76.323 7.593 1.00 40.01 80 ILE A O 1
ATOM 583 N N . PRO A 1 84 ? 47.732 75.558 6.052 1.00 40.28 81 PRO A N 1
ATOM 584 C CA . PRO A 1 84 ? 46.844 74.448 5.705 1.00 40.64 81 PRO A CA 1
ATOM 585 C C . PRO A 1 84 ? 46.821 73.432 6.849 1.00 41.41 81 PRO A C 1
ATOM 586 O O . PRO A 1 84 ? 45.881 72.679 7.002 1.00 42.44 81 PRO A O 1
ATOM 590 N N . PHE A 1 85 ? 47.876 73.399 7.643 1.00 40.39 82 PHE A N 1
ATOM 591 C CA . PHE A 1 85 ? 47.907 72.468 8.736 1.00 40.37 82 PHE A CA 1
ATOM 592 C C . PHE A 1 85 ? 46.856 72.887 9.785 1.00 41.49 82 PHE A C 1
ATOM 593 O O . PHE A 1 85 ? 46.141 72.041 10.311 1.00 42.74 82 PHE A O 1
ATOM 601 N N . VAL A 1 86 ? 46.782 74.183 10.088 1.00 41.75 83 VAL A N 1
ATOM 602 C CA . VAL A 1 86 ? 45.821 74.705 11.041 1.00 42.50 83 VAL A CA 1
ATOM 603 C C . VAL A 1 86 ? 44.410 74.380 10.558 1.00 43.50 83 VAL A C 1
ATOM 604 O O . VAL A 1 86 ? 43.622 73.917 11.350 1.00 43.48 83 VAL A O 1
ATOM 608 N N . LYS A 1 87 ? 44.097 74.591 9.274 1.00 44.99 84 LYS A N 1
ATOM 609 C CA . LYS A 1 87 ? 42.755 74.266 8.771 1.00 46.55 84 LYS A CA 1
ATOM 610 C C . LYS A 1 87 ? 42.427 72.824 9.123 1.00 46.62 84 LYS A C 1
ATOM 611 O O . LYS A 1 87 ? 41.406 72.538 9.746 1.00 47.10 84 LYS A O 1
ATOM 617 N N . GLN A 1 88 ? 43.300 71.913 8.710 1.00 45.11 85 GLN A N 1
ATOM 618 C CA . GLN A 1 88 ? 43.075 70.517 8.964 1.00 45.46 85 GLN A CA 1
ATOM 619 C C . GLN A 1 88 ? 42.927 70.135 10.428 1.00 45.38 85 GLN A C 1
ATOM 620 O O . GLN A 1 88 ? 42.069 69.333 10.767 1.00 44.67 85 GLN A O 1
ATOM 626 N N . LEU A 1 89 ? 43.768 70.687 11.291 1.00 44.78 86 LEU A N 1
ATOM 627 C CA . LEU A 1 89 ? 43.690 70.332 12.689 1.00 44.08 86 LEU A CA 1
ATOM 628 C C . LEU A 1 89 ? 42.398 70.848 13.267 1.00 44.89 86 LEU A C 1
ATOM 629 O O . LEU A 1 89 ? 41.824 70.220 14.162 1.00 44.00 86 LEU A O 1
ATOM 634 N N . THR A 1 90 ? 41.959 72.005 12.781 1.00 45.45 87 THR A N 1
ATOM 635 C CA . THR A 1 90 ? 40.725 72.589 13.291 1.00 47.73 87 THR A CA 1
ATOM 636 C C . THR A 1 90 ? 39.568 71.664 12.872 1.00 48.34 87 THR A C 1
ATOM 637 O O . THR A 1 90 ? 38.771 71.247 13.697 1.00 47.87 87 THR A O 1
ATOM 641 N N . ALA A 1 91 ? 39.517 71.307 11.597 1.00 48.84 88 ALA A N 1
ATOM 642 C CA . ALA A 1 91 ? 38.465 70.437 11.143 1.00 50.66 88 ALA A CA 1
ATOM 643 C C . ALA A 1 91 ? 38.509 69.148 11.982 1.00 52.64 88 ALA A C 1
ATOM 644 O O . ALA A 1 91 ? 37.473 68.615 12.357 1.00 55.03 88 ALA A O 1
ATOM 646 N N . ILE A 1 92 ? 39.694 68.649 12.309 1.00 53.34 89 ILE A N 1
ATOM 647 C CA . ILE A 1 92 ? 39.774 67.422 13.099 1.00 53.72 89 ILE A CA 1
ATOM 648 C C . ILE A 1 92 ? 39.182 67.584 14.514 1.00 54.99 89 ILE A C 1
ATOM 649 O O . ILE A 1 92 ? 38.511 66.691 15.012 1.00 54.92 89 ILE A O 1
ATOM 654 N N . VAL A 1 93 ? 39.437 68.720 15.155 1.00 55.76 90 VAL A N 1
ATOM 655 C CA . VAL A 1 93 ? 38.940 68.979 16.494 1.00 56.36 90 VAL A CA 1
ATOM 656 C C . VAL A 1 93 ? 37.443 69.261 16.452 1.00 58.83 90 VAL A C 1
ATOM 657 O O . VAL A 1 93 ? 36.735 69.002 17.406 1.00 57.77 90 VAL A O 1
ATOM 661 N N . LYS A 1 94 ? 36.968 69.786 15.327 1.00 61.64 91 LYS A N 1
ATOM 662 C CA . LYS A 1 94 ? 35.566 70.108 15.170 1.00 65.34 91 LYS A CA 1
ATOM 663 C C . LYS A 1 94 ? 34.721 68.823 15.222 1.00 67.51 91 LYS A C 1
ATOM 664 O O . LYS A 1 94 ? 33.716 68.759 15.934 1.00 68.24 91 LYS A O 1
ATOM 670 N N . ASP A 1 95 ? 35.131 67.799 14.479 1.00 69.21 92 ASP A N 1
ATOM 671 C CA . ASP A 1 95 ? 34.415 66.537 14.474 1.00 71.35 92 ASP A CA 1
ATOM 672 C C . ASP A 1 95 ? 34.423 65.872 15.834 1.00 71.86 92 ASP A C 1
ATOM 673 O O . ASP A 1 95 ? 34.150 64.682 15.943 1.00 72.85 92 ASP A O 1
ATOM 678 N N . ALA A 1 96 ? 34.754 66.626 16.869 1.00 72.04 93 ALA A N 1
ATOM 679 C CA . ALA A 1 96 ? 34.765 66.079 18.218 1.00 72.04 93 ALA A CA 1
ATOM 680 C C . ALA A 1 96 ? 34.044 67.043 19.152 1.00 73.03 93 ALA A C 1
ATOM 681 O O . ALA A 1 96 ? 33.595 66.655 20.220 1.00 73.39 93 ALA A O 1
ATOM 683 N N . ASP A 1 97 ? 33.935 68.303 18.737 1.00 73.73 94 ASP A N 1
ATOM 684 C CA . ASP A 1 97 ? 33.269 69.323 19.528 1.00 74.50 94 ASP A CA 1
ATOM 685 C C . ASP A 1 97 ? 33.397 70.647 18.776 1.00 75.62 94 ASP A C 1
ATOM 686 O O . ASP A 1 97 ? 34.426 71.309 18.871 1.00 75.81 94 ASP A O 1
ATOM 691 N N . GLU A 1 98 ? 32.355 71.031 18.037 1.00 76.78 95 GLU A N 1
ATOM 692 C CA . GLU A 1 98 ? 32.375 72.268 17.254 1.00 78.02 95 GLU A CA 1
ATOM 693 C C . GLU A 1 98 ? 32.777 73.459 18.070 1.00 76.71 95 GLU A C 1
ATOM 694 O O . GLU A 1 98 ? 33.153 74.485 17.519 1.00 76.53 95 GLU A O 1
ATOM 700 N N . ASP A 1 99 ? 32.691 73.333 19.384 1.00 75.59 96 ASP A N 1
ATOM 701 C CA . ASP A 1 99 ? 33.052 74.446 20.234 1.00 75.08 96 ASP A CA 1
ATOM 702 C C . ASP A 1 99 ? 34.520 74.567 20.633 1.00 73.05 96 ASP A C 1
ATOM 703 O O . ASP A 1 99 ? 35.058 75.678 20.704 1.00 73.17 96 ASP A O 1
ATOM 708 N N . ALA A 1 100 ? 35.166 73.442 20.908 1.00 70.00 97 ALA A N 1
ATOM 709 C CA . ALA A 1 100 ? 36.564 73.483 21.271 1.00 67.66 97 ALA A CA 1
ATOM 710 C C . ALA A 1 100 ? 37.334 73.977 20.034 1.00 65.93 97 ALA A C 1
ATOM 711 O O . ALA A 1 100 ? 38.317 74.680 20.159 1.00 65.63 97 ALA A O 1
ATOM 713 N N . ALA A 1 101 ? 36.852 73.638 18.844 1.00 64.58 98 ALA A N 1
ATOM 714 C CA . ALA A 1 101 ? 37.495 74.028 17.596 1.00 64.35 98 ALA A CA 1
ATOM 715 C C . ALA A 1 101 ? 37.801 75.531 17.438 1.00 64.44 98 ALA A C 1
ATOM 716 O O . ALA A 1 101 ? 38.734 75.914 16.721 1.00 64.68 98 ALA A O 1
ATOM 718 N N . ARG A 1 102 ? 37.033 76.378 18.108 1.00 63.96 99 ARG A N 1
ATOM 719 C CA . ARG A 1 102 ? 37.240 77.817 18.005 1.00 64.24 99 ARG A CA 1
ATOM 720 C C . ARG A 1 102 ? 38.511 78.284 18.663 1.00 61.72 99 ARG A C 1
ATOM 721 O O . ARG A 1 102 ? 39.029 79.346 18.339 1.00 60.96 99 ARG A O 1
ATOM 729 N N . TYR A 1 103 ? 39.003 77.487 19.592 1.00 58.24 100 TYR A N 1
ATOM 730 C CA . TYR A 1 103 ? 40.191 77.839 20.318 1.00 57.02 100 TYR A CA 1
ATOM 731 C C . TYR A 1 103 ? 41.488 77.233 19.766 1.00 54.79 100 TYR A C 1
ATOM 732 O O . TYR A 1 103 ? 42.552 77.417 20.362 1.00 53.27 100 TYR A O 1
ATOM 741 N N . VAL A 1 104 ? 41.406 76.513 18.647 1.00 52.02 101 VAL A N 1
ATOM 742 C CA . VAL A 1 104 ? 42.616 75.939 18.052 1.00 50.17 101 VAL A CA 1
ATOM 743 C C . VAL A 1 104 ? 43.449 77.075 17.438 1.00 49.07 101 VAL A C 1
ATOM 744 O O . VAL A 1 104 ? 42.912 77.892 16.673 1.00 48.25 101 VAL A O 1
ATOM 748 N N . HIS A 1 105 ? 44.730 77.146 17.815 1.00 46.88 102 HIS A N 1
ATOM 749 C CA . HIS A 1 105 ? 45.646 78.131 17.252 1.00 46.66 102 HIS A CA 1
ATOM 750 C C . HIS A 1 105 ? 45.250 79.539 17.662 1.00 47.00 102 HIS A C 1
ATOM 751 O O . HIS A 1 105 ? 45.474 80.492 16.916 1.00 44.84 102 HIS A O 1
ATOM 758 N N . TRP A 1 106 ? 44.657 79.650 18.851 1.00 48.12 103 TRP A N 1
ATOM 759 C CA . TRP A 1 106 ? 44.181 80.930 19.373 1.00 48.99 103 TRP A CA 1
ATOM 760 C C . TRP A 1 106 ? 45.298 81.922 19.628 1.00 46.08 103 TRP A C 1
ATOM 761 O O . TRP A 1 106 ? 46.137 81.681 20.479 1.00 45.63 103 TRP A O 1
ATOM 772 N N . GLY A 1 107 ? 45.301 83.039 18.911 1.00 42.99 104 GLY A N 1
ATOM 773 C CA . GLY A 1 107 ? 46.338 84.047 19.127 1.00 42.37 104 GLY A CA 1
ATOM 774 C C . GLY A 1 107 ? 47.747 83.869 18.519 1.00 41.89 104 GLY A C 1
ATOM 775 O O . GLY A 1 107 ? 48.557 84.780 18.572 1.00 42.63 104 GLY A O 1
ATOM 776 N N . ALA A 1 108 ? 48.053 82.717 17.934 1.00 39.82 105 ALA A N 1
ATOM 777 C CA . ALA A 1 108 ? 49.367 82.497 17.356 1.00 38.09 105 ALA A CA 1
ATOM 778 C C . ALA A 1 108 ? 49.398 82.843 15.881 1.00 37.94 105 ALA A C 1
ATOM 779 O O . ALA A 1 108 ? 48.351 83.009 15.230 1.00 36.69 105 ALA A O 1
ATOM 781 N N . THR A 1 109 ? 50.608 82.985 15.349 1.00 35.95 106 THR A N 1
ATOM 782 C CA . THR A 1 109 ? 50.714 83.236 13.919 1.00 34.56 106 THR A CA 1
ATOM 783 C C . THR A 1 109 ? 51.500 82.024 13.412 1.00 34.09 106 THR A C 1
ATOM 784 O O . THR A 1 109 ? 52.085 81.293 14.223 1.00 31.94 106 THR A O 1
ATOM 788 N N . SER A 1 110 ? 51.512 81.812 12.096 1.00 32.96 107 SER A N 1
ATOM 789 C CA . SER A 1 110 ? 52.223 80.670 11.486 1.00 33.08 107 SER A CA 1
ATOM 790 C C . SER A 1 110 ? 53.655 80.463 11.951 1.00 32.01 107 SER A C 1
ATOM 791 O O . SER A 1 110 ? 54.058 79.339 12.277 1.00 31.09 107 SER A O 1
ATOM 794 N N . GLN A 1 111 ? 54.425 81.548 11.966 1.00 31.14 108 GLN A N 1
ATOM 795 C CA . GLN A 1 111 ? 55.816 81.447 12.362 1.00 31.46 108 GLN A CA 1
ATOM 796 C C . GLN A 1 111 ? 55.997 80.978 13.844 1.00 31.55 108 GLN A C 1
ATOM 797 O O . GLN A 1 111 ? 57.007 80.345 14.169 1.00 32.12 108 GLN A O 1
ATOM 803 N N . ASP A 1 112 ? 55.053 81.279 14.734 1.00 30.35 109 ASP A N 1
ATOM 804 C CA . ASP A 1 112 ? 55.211 80.819 16.111 1.00 31.92 109 ASP A CA 1
ATOM 8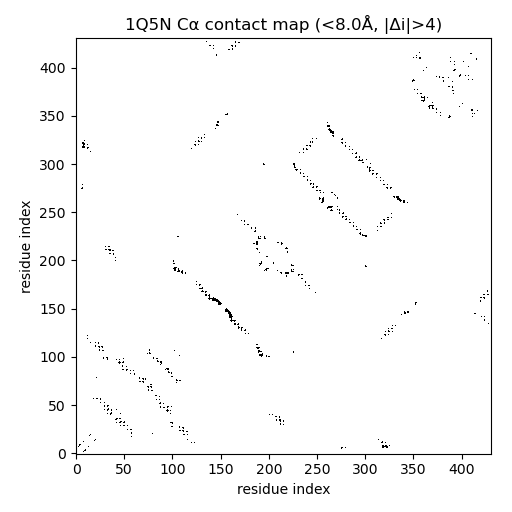05 C C . ASP A 1 112 ? 55.244 79.281 16.118 1.00 31.98 109 ASP A C 1
ATOM 806 O O . ASP A 1 112 ? 56.105 78.674 16.737 1.00 30.53 109 ASP A O 1
ATOM 811 N N . ILE A 1 113 ? 54.303 78.660 15.417 1.00 31.60 110 ILE A N 1
ATOM 812 C CA . ILE A 1 113 ? 54.223 77.217 15.399 1.00 32.61 110 ILE A CA 1
ATOM 813 C C . ILE A 1 113 ? 55.421 76.592 14.623 1.00 32.62 110 ILE A C 1
ATOM 814 O O . ILE A 1 113 ? 55.968 75.580 15.025 1.00 32.87 110 ILE A O 1
ATOM 819 N N . LEU A 1 114 ? 55.805 77.198 13.505 1.00 31.56 111 LEU A N 1
ATOM 820 C CA . LEU A 1 114 ? 56.918 76.684 12.707 1.00 30.77 111 LEU A CA 1
ATOM 821 C C . LEU A 1 114 ? 58.249 76.811 13.457 1.00 30.37 111 LEU A C 1
ATOM 822 O O . LEU A 1 114 ? 58.989 75.833 13.522 1.00 30.34 111 LEU A O 1
ATOM 827 N N . ASP A 1 115 ? 58.542 77.985 14.040 1.00 28.83 112 ASP A N 1
ATOM 828 C CA . ASP A 1 115 ? 59.791 78.148 14.794 1.00 30.57 112 ASP A CA 1
ATOM 829 C C . ASP A 1 115 ? 59.822 77.269 16.066 1.00 32.08 112 ASP A C 1
ATOM 830 O O . ASP A 1 115 ? 60.892 76.743 16.456 1.00 32.34 112 ASP A O 1
ATOM 835 N N . THR A 1 116 ? 58.661 77.103 16.717 1.00 31.38 113 THR A N 1
ATOM 836 C CA . THR A 1 116 ? 58.634 76.278 17.909 1.00 30.76 113 THR A CA 1
ATOM 837 C 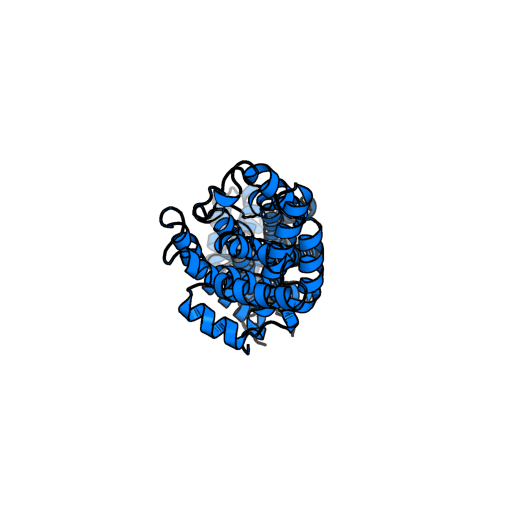C . THR A 1 116 ? 58.869 74.807 17.509 1.00 30.36 113 THR A C 1
ATOM 838 O O . THR A 1 116 ? 59.636 74.105 18.152 1.00 29.02 113 THR A O 1
ATOM 842 N N . ALA A 1 117 ? 58.232 74.352 16.435 1.00 30.49 114 ALA A N 1
ATOM 843 C CA . ALA A 1 117 ? 58.452 72.955 16.028 1.00 32.01 114 ALA A CA 1
ATOM 844 C C . ALA A 1 117 ? 59.947 72.804 15.615 1.00 32.63 114 ALA A C 1
ATOM 845 O O . ALA A 1 117 ? 60.583 71.769 15.883 1.00 32.93 114 ALA A O 1
ATOM 847 N N . CYS A 1 118 ? 60.505 73.829 14.970 1.00 31.74 115 CYS A N 1
ATOM 848 C CA . CYS A 1 118 ? 61.912 73.766 14.600 1.00 31.56 115 CYS A CA 1
ATOM 849 C C . CYS A 1 118 ? 62.796 73.598 15.859 1.00 31.07 115 CYS A C 1
ATOM 850 O O . CYS A 1 118 ? 63.682 72.735 15.879 1.00 29.71 115 CYS A O 1
ATOM 853 N N . ILE A 1 119 ? 62.575 74.421 16.892 1.00 30.91 116 ILE A N 1
ATOM 854 C CA . ILE A 1 119 ? 63.347 74.288 18.127 1.00 30.37 116 ILE A CA 1
ATOM 855 C C . ILE A 1 119 ? 63.115 72.922 18.836 1.00 32.30 116 ILE A C 1
ATOM 856 O O . ILE A 1 119 ? 64.046 72.357 19.455 1.00 30.65 116 ILE A O 1
ATOM 861 N N . LEU A 1 120 ? 61.896 72.387 18.733 1.00 30.96 117 LEU A N 1
ATOM 862 C CA . LEU A 1 120 ? 61.648 71.082 19.339 1.00 34.23 117 LEU A CA 1
ATOM 863 C C . LEU A 1 120 ? 62.470 70.044 18.575 1.00 34.60 117 LEU A C 1
ATOM 864 O O . LEU A 1 120 ? 63.069 69.156 19.193 1.00 35.35 117 LEU A O 1
ATOM 869 N N . GLN A 1 121 ? 62.506 70.153 17.241 1.00 32.60 118 GLN A N 1
ATOM 870 C CA . GLN A 1 121 ? 63.300 69.238 16.451 1.00 31.72 118 GLN A CA 1
ATOM 871 C C . GLN A 1 121 ? 64.793 69.384 16.827 1.00 31.82 118 GLN A C 1
ATOM 872 O O . GLN A 1 121 ? 65.479 68.390 17.030 1.00 32.11 118 GLN A O 1
ATOM 878 N N . CYS A 1 122 ? 65.283 70.616 16.916 1.00 30.51 119 CYS A N 1
ATOM 879 C CA . CYS A 1 122 ? 66.667 70.862 17.257 1.00 31.86 119 CYS A CA 1
ATOM 880 C C . CYS A 1 122 ? 66.995 70.287 18.635 1.00 33.99 119 CYS A C 1
ATOM 881 O O . CYS A 1 122 ? 68.117 69.804 18.870 1.00 33.55 119 CYS A O 1
ATOM 884 N N . ARG A 1 123 ? 66.039 70.370 19.567 1.00 33.84 120 ARG A N 1
ATOM 885 C CA . ARG A 1 123 ? 66.323 69.840 20.878 1.00 34.24 120 ARG A CA 1
ATOM 886 C C . ARG A 1 123 ? 66.575 68.346 20.790 1.00 32.79 120 ARG A C 1
ATOM 887 O O . ARG A 1 123 ? 67.534 67.834 21.366 1.00 32.79 120 ARG A O 1
ATOM 895 N N . ASP A 1 124 ? 65.726 67.649 20.059 1.00 31.55 121 ASP A N 1
ATOM 896 C CA . ASP A 1 124 ? 65.872 66.218 19.970 1.00 33.06 121 ASP A CA 1
ATOM 897 C C . ASP A 1 124 ? 67.099 65.768 19.148 1.00 34.66 121 ASP A C 1
ATOM 898 O O . ASP A 1 124 ? 67.770 64.799 19.512 1.00 34.28 121 ASP A O 1
ATOM 903 N N . ALA A 1 125 ? 67.389 66.453 18.038 1.00 33.02 122 ALA A N 1
ATOM 904 C CA . ALA A 1 125 ? 68.536 66.063 17.224 1.00 32.63 122 ALA A CA 1
ATOM 905 C C . ALA A 1 125 ? 69.841 66.452 17.938 1.00 32.51 122 ALA A C 1
ATOM 906 O O . ALA A 1 125 ? 70.844 65.781 17.764 1.00 33.35 122 ALA A O 1
ATOM 908 N N . LEU A 1 126 ? 69.837 67.517 18.747 1.00 32.58 123 LEU A N 1
ATOM 909 C CA . LEU A 1 126 ? 71.037 67.901 19.490 1.00 33.71 123 LEU A CA 1
ATOM 910 C C . LEU A 1 126 ? 71.390 66.809 20.510 1.00 34.36 123 LEU A C 1
ATOM 911 O O . LEU A 1 126 ? 72.559 66.530 20.727 1.00 34.71 123 LEU A O 1
ATOM 916 N N . ALA A 1 127 ? 70.374 66.210 21.135 1.00 32.73 124 ALA A N 1
ATOM 917 C CA . ALA A 1 127 ? 70.583 65.166 22.140 1.00 33.14 124 ALA A CA 1
ATOM 918 C C . ALA A 1 127 ? 71.302 64.009 21.451 1.00 32.67 124 ALA A C 1
ATOM 919 O O . ALA A 1 127 ? 72.261 63.475 21.975 1.00 33.27 124 ALA A O 1
ATOM 921 N N . ILE A 1 128 ? 70.829 63.618 20.276 1.00 33.92 125 ILE A N 1
ATOM 922 C CA . ILE A 1 128 ? 71.479 62.543 19.542 1.00 34.25 125 ILE A CA 1
ATOM 923 C C . ILE A 1 128 ? 72.904 62.929 19.132 1.00 35.84 125 ILE A C 1
ATOM 924 O O . ILE A 1 128 ? 73.825 62.147 19.361 1.00 37.51 125 ILE A O 1
ATOM 929 N N . VAL A 1 129 ? 73.106 64.129 18.567 1.00 34.93 126 VAL A N 1
ATOM 930 C CA . VAL A 1 129 ? 74.440 64.545 18.137 1.00 33.44 126 VAL A CA 1
ATOM 931 C C . VAL A 1 129 ? 75.373 64.617 19.335 1.00 33.73 126 VAL A C 1
ATOM 932 O O . VAL A 1 129 ? 76.539 64.196 19.260 1.00 33.44 126 VAL A O 1
ATOM 936 N N . GLN A 1 130 ? 74.861 65.121 20.456 1.00 33.64 127 GLN A N 1
ATOM 937 C CA . GLN A 1 130 ? 75.703 65.244 21.639 1.00 33.67 127 GLN A CA 1
ATOM 938 C C . GLN A 1 130 ? 76.130 63.847 22.108 1.00 34.74 127 GLN A C 1
ATOM 939 O O . GLN A 1 130 ? 77.283 63.606 22.470 1.00 34.63 127 GLN A O 1
ATOM 945 N N . ASN A 1 131 ? 75.199 62.915 22.091 1.00 34.36 128 ASN A N 1
ATOM 946 C CA . ASN A 1 131 ? 75.573 61.604 22.518 1.00 36.25 128 ASN A CA 1
ATOM 947 C C . ASN A 1 131 ? 76.605 60.986 21.539 1.00 35.06 128 ASN A C 1
ATOM 948 O O . ASN A 1 131 ? 77.503 60.273 21.972 1.00 34.59 128 ASN A O 1
ATOM 953 N N . GLN A 1 132 ? 76.485 61.254 20.239 1.00 33.51 129 GLN A N 1
ATOM 954 C CA . GLN A 1 132 ? 77.467 60.724 19.283 1.00 33.42 129 GLN A CA 1
ATOM 955 C C . GLN A 1 132 ? 78.838 61.335 19.583 1.00 33.17 129 GLN A C 1
ATOM 956 O O . GLN A 1 132 ? 79.837 60.649 19.603 1.00 32.81 129 GLN A O 1
ATOM 962 N N . VAL A 1 133 ? 78.887 62.630 19.868 1.00 33.69 130 VAL A N 1
ATOM 963 C CA . VAL A 1 133 ? 80.178 63.243 20.156 1.00 33.66 130 VAL A CA 1
ATOM 964 C C . VAL A 1 133 ? 80.801 62.646 21.427 1.00 35.99 130 VAL A C 1
ATOM 965 O O . VAL A 1 133 ? 82.019 62.438 21.492 1.00 35.06 130 VAL A O 1
ATOM 969 N N . GLN A 1 134 ? 79.955 62.395 22.430 1.00 35.73 131 GLN A N 1
ATOM 970 C CA . GLN A 1 134 ? 80.370 61.829 23.694 1.00 34.99 131 GLN A CA 1
ATOM 971 C C . GLN A 1 134 ? 81.008 60.428 23.435 1.00 34.62 131 GLN A C 1
ATOM 972 O O . GLN A 1 134 ? 82.050 60.123 23.988 1.00 32.15 131 GLN A O 1
ATOM 978 N N . GLN A 1 135 ? 80.372 59.583 22.629 1.00 32.55 132 GLN A N 1
ATOM 979 C CA . GLN A 1 135 ? 80.947 58.282 22.335 1.00 34.65 132 GLN A CA 1
ATOM 980 C C . GLN A 1 135 ? 82.252 58.400 21.523 1.00 35.12 132 GLN A C 1
ATOM 981 O O . GLN A 1 135 ? 83.190 57.622 21.746 1.00 35.25 132 GLN A O 1
ATOM 987 N N . CYS A 1 136 ? 82.285 59.336 20.562 1.00 32.17 133 CYS A N 1
ATOM 988 C CA . CYS A 1 136 ? 83.485 59.564 19.782 1.00 31.50 133 CYS A CA 1
ATOM 989 C C . CYS A 1 136 ? 84.594 59.972 20.752 1.00 29.79 133 CYS A C 1
ATOM 990 O O . CYS A 1 136 ? 85.707 59.470 20.652 1.00 29.12 133 CYS A O 1
ATOM 993 N N . TYR A 1 137 ? 84.298 60.887 21.671 1.00 29.25 134 TYR A N 1
ATOM 994 C CA . TYR A 1 137 ? 85.291 61.341 22.660 1.00 30.62 13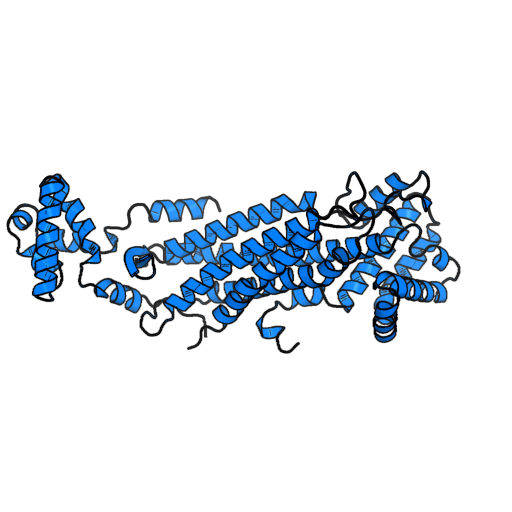4 TYR A CA 1
ATOM 995 C C . TYR A 1 137 ? 85.862 60.160 23.502 1.00 34.01 134 TYR A C 1
ATOM 996 O O . TYR A 1 137 ? 87.082 59.970 23.614 1.00 34.63 134 TYR A O 1
ATOM 1005 N N . GLU A 1 138 ? 84.959 59.374 24.075 1.00 35.74 135 GLU A N 1
ATOM 1006 C CA . GLU A 1 138 ? 85.311 58.226 24.902 1.00 38.13 135 GLU A CA 1
ATOM 1007 C C . GLU A 1 138 ? 86.176 57.257 24.135 1.00 36.88 135 GLU A C 1
ATOM 1008 O O . GLU A 1 138 ? 87.258 56.870 24.613 1.00 33.97 135 GLU A O 1
ATOM 1014 N N . THR A 1 139 ? 85.683 56.860 22.965 1.00 35.35 136 THR A N 1
ATOM 1015 C CA . THR A 1 139 ? 86.430 55.959 22.119 1.00 35.83 136 THR A CA 1
ATOM 1016 C C . THR A 1 139 ? 87.812 56.581 21.724 1.00 36.20 136 THR A C 1
ATOM 1017 O O . THR A 1 139 ? 88.836 55.899 21.798 1.00 36.76 136 THR A O 1
ATOM 1021 N N . ALA A 1 140 ? 87.880 57.866 21.376 1.00 34.72 137 ALA A N 1
ATOM 1022 C CA . ALA A 1 140 ? 89.188 58.390 20.999 1.00 34.21 137 ALA A CA 1
ATOM 1023 C C . ALA A 1 140 ? 90.127 58.377 22.209 1.00 34.73 137 ALA A C 1
ATOM 1024 O O . ALA A 1 140 ? 91.309 58.083 22.057 1.00 34.35 137 ALA A O 1
ATOM 1026 N N . LEU A 1 141 ? 89.615 58.698 23.404 1.00 34.97 138 LEU A N 1
ATOM 1027 C CA . LEU A 1 141 ? 90.477 58.708 24.587 1.00 35.72 138 LEU A CA 1
ATOM 1028 C C . LEU A 1 141 ? 91.019 57.288 24.844 1.00 35.78 138 LEU A C 1
ATOM 1029 O O . LEU A 1 141 ? 92.179 57.106 25.113 1.00 36.12 138 LEU A O 1
ATOM 1034 N N . SER A 1 142 ? 90.169 56.286 24.741 1.00 36.15 139 SER A N 1
ATOM 1035 C CA . SER A 1 142 ? 90.580 54.917 24.986 1.00 37.40 139 SER A CA 1
ATOM 1036 C C . SER A 1 142 ? 91.655 54.419 23.982 1.00 37.19 139 SER A C 1
ATOM 1037 O O . SER A 1 142 ? 92.633 53.781 24.376 1.00 36.96 139 SER A O 1
ATOM 1040 N N . GLN A 1 143 ? 91.488 54.746 22.695 1.00 37.07 140 GLN A N 1
ATOM 1041 C CA . GLN A 1 143 ? 92.440 54.351 21.665 1.00 35.23 140 GLN A CA 1
ATOM 1042 C C . GLN A 1 143 ? 93.708 55.144 21.828 1.00 34.30 140 GLN A C 1
ATOM 1043 O O . GLN A 1 143 ? 94.788 54.645 21.567 1.00 33.59 140 GLN A O 1
ATOM 1049 N N . ALA A 1 144 ? 93.595 56.386 22.267 1.00 34.53 141 ALA A N 1
ATOM 1050 C CA . ALA A 1 144 ? 94.797 57.191 22.440 1.00 36.11 141 ALA A CA 1
ATOM 1051 C C . ALA A 1 144 ? 95.734 56.538 23.442 1.00 38.60 141 ALA A C 1
ATOM 1052 O O . ALA A 1 144 ? 96.967 56.575 23.296 1.00 38.70 141 ALA A O 1
ATOM 1054 N N . GLN A 1 145 ? 95.130 55.978 24.486 1.00 39.46 142 GLN A N 1
ATOM 1055 C CA . GLN A 1 145 ? 95.832 55.292 25.575 1.00 41.77 142 GLN A CA 1
ATOM 1056 C C . GLN A 1 145 ? 96.449 53.978 25.052 1.00 38.92 142 GLN A C 1
ATOM 1057 O O . GLN A 1 145 ? 97.603 53.691 25.300 1.00 37.87 142 GLN A O 1
ATOM 1063 N N . THR A 1 146 ? 95.663 53.196 24.324 1.00 36.72 143 THR A N 1
ATOM 1064 C CA . THR A 1 146 ? 96.137 51.950 23.773 1.00 35.54 143 THR A CA 1
ATOM 1065 C C . THR A 1 146 ? 97.379 52.113 22.868 1.00 35.52 143 THR A C 1
ATOM 1066 O O . THR A 1 146 ? 98.280 51.258 22.873 1.00 36.41 143 THR A O 1
ATOM 1070 N N . TYR A 1 147 ? 97.459 53.228 22.138 1.00 33.05 144 TYR A N 1
ATOM 1071 C CA . TYR A 1 147 ? 98.542 53.447 21.172 1.00 30.38 144 TYR A CA 1
ATOM 1072 C C . TYR A 1 147 ? 99.421 54.629 21.468 1.00 30.58 144 TYR A C 1
ATOM 1073 O O . TYR A 1 147 ? 100.078 55.159 20.560 1.00 30.69 144 TYR A O 1
ATOM 1082 N N . ARG A 1 148 ? 99.456 55.061 22.719 1.00 30.74 145 ARG A N 1
ATOM 1083 C CA . ARG A 1 148 ? 100.279 56.216 23.022 1.00 31.93 145 ARG A CA 1
ATOM 1084 C C . ARG A 1 148 ? 101.767 55.996 22.720 1.00 31.97 145 ARG A C 1
ATOM 1085 O O . ARG A 1 148 ? 102.524 56.948 22.593 1.00 31.05 145 ARG A O 1
ATOM 1093 N N . HIS A 1 149 ? 102.174 54.738 22.624 1.00 31.44 146 HIS A N 1
ATOM 1094 C CA . HIS A 1 149 ? 103.569 54.398 22.341 1.00 34.42 146 HIS A CA 1
ATOM 1095 C C . HIS A 1 149 ? 103.777 53.850 20.922 1.00 34.19 146 HIS A C 1
ATOM 1096 O O . HIS A 1 149 ? 104.898 53.464 20.571 1.00 35.70 146 HIS A O 1
ATOM 1103 N N . GLN A 1 150 ? 102.722 53.795 20.112 1.00 33.50 147 GLN A N 1
ATOM 1104 C CA . GLN A 1 150 ? 102.875 53.295 18.761 1.00 32.41 147 GLN A CA 1
ATOM 1105 C C . GLN A 1 150 ? 103.529 54.404 17.905 1.00 34.65 147 GLN A C 1
ATOM 1106 O O . GLN A 1 150 ? 102.851 55.363 17.460 1.00 34.22 147 GLN A O 1
ATOM 1112 N N . VAL A 1 151 ? 104.843 54.291 17.693 1.00 33.45 148 VAL A N 1
ATOM 1113 C CA . VAL A 1 151 ? 105.573 55.264 16.886 1.00 35.63 148 VAL A CA 1
ATOM 1114 C C . VAL A 1 151 ? 105.208 55.247 15.370 1.00 34.15 148 VAL A C 1
ATOM 1115 O O . VAL A 1 151 ? 104.953 54.186 14.790 1.00 32.78 148 VAL A O 1
ATOM 1119 N N . MET A 1 152 ? 105.166 56.423 14.744 1.00 33.28 149 MET A N 1
ATOM 1120 C CA . MET A 1 152 ? 104.855 56.519 13.298 1.00 33.45 149 MET A CA 1
ATOM 1121 C C . MET A 1 152 ? 105.363 57.869 12.824 1.00 33.01 149 MET A C 1
ATOM 1122 O O . MET A 1 152 ? 105.751 58.700 13.644 1.00 34.35 149 MET A O 1
ATOM 1127 N N . MET A 1 153 ? 105.383 58.120 11.519 1.00 31.83 150 MET A N 1
ATOM 1128 C CA . MET A 1 153 ? 105.885 59.430 11.085 1.00 30.17 150 MET A CA 1
ATOM 1129 C C . MET A 1 153 ? 104.889 60.594 11.161 1.00 29.20 150 MET A C 1
ATOM 1130 O O . MET A 1 153 ? 103.694 60.444 10.852 1.00 27.91 150 MET A O 1
ATOM 1135 N N . GLY A 1 154 ? 105.369 61.742 11.626 1.00 28.62 151 GLY A N 1
ATOM 1136 C CA . GLY A 1 154 ? 104.542 62.946 11.597 1.00 29.35 151 GLY A CA 1
ATOM 1137 C C . GLY A 1 154 ? 104.809 63.498 10.183 1.00 31.11 151 GLY A C 1
ATOM 1138 O O . GLY A 1 154 ? 105.942 63.414 9.657 1.00 30.67 151 GLY A O 1
ATOM 1139 N N . ARG A 1 155 ? 103.790 64.062 9.544 1.00 31.54 152 ARG A N 1
ATOM 1140 C CA . ARG A 1 155 ? 103.911 64.564 8.161 1.00 29.88 152 ARG A CA 1
ATOM 1141 C C . ARG A 1 155 ? 103.422 66.004 8.059 1.00 31.27 152 ARG A C 1
ATOM 1142 O O . ARG A 1 155 ? 102.308 66.366 8.534 1.00 30.84 152 ARG A O 1
ATOM 1150 N N . THR A 1 156 ? 104.269 66.833 7.461 1.00 29.36 153 THR A N 1
ATOM 1151 C CA . THR A 1 156 ? 103.954 68.228 7.269 1.00 29.93 153 THR A CA 1
ATOM 1152 C C . THR A 1 156 ? 104.027 68.520 5.757 1.00 29.70 153 THR A C 1
ATOM 1153 O O . THR A 1 156 ? 104.959 68.107 5.069 1.00 26.45 153 THR A O 1
ATOM 1157 N N . TRP A 1 157 ? 103.016 69.213 5.238 1.00 30.16 154 TRP A N 1
ATOM 1158 C CA . TRP A 1 157 ? 102.953 69.493 3.795 1.00 32.66 154 TRP A CA 1
ATOM 1159 C C . TRP A 1 157 ? 103.027 68.143 3.048 1.00 31.30 154 TRP A C 1
ATOM 1160 O O . TRP A 1 157 ? 103.566 68.090 1.942 1.00 28.97 154 TRP A O 1
ATOM 1171 N N . LEU A 1 158 ? 102.497 67.099 3.686 1.00 30.71 155 LEU A N 1
ATOM 1172 C CA . LEU A 1 158 ? 102.457 65.729 3.184 1.00 32.67 155 LEU A CA 1
ATOM 1173 C C . LEU A 1 158 ? 103.816 65.033 3.038 1.00 33.33 155 LEU A C 1
ATOM 1174 O O . LEU A 1 158 ? 103.922 64.015 2.336 1.00 33.07 155 LEU A O 1
ATOM 1179 N N . GLN A 1 159 ? 104.836 65.583 3.692 1.00 32.76 156 GLN A N 1
ATOM 1180 C CA . GLN A 1 159 ? 106.194 65.049 3.651 1.00 33.10 156 GLN A CA 1
ATOM 1181 C C . GLN A 1 159 ? 106.573 64.549 5.027 1.00 32.67 156 GLN A C 1
ATOM 1182 O O . GLN A 1 159 ? 106.301 65.224 6.035 1.00 30.87 156 GLN A O 1
ATOM 1188 N N . GLN A 1 160 ? 107.261 63.411 5.078 1.00 32.08 157 GLN A N 1
ATOM 1189 C CA . GLN A 1 160 ? 107.715 62.892 6.375 1.00 31.39 157 GLN A CA 1
ATOM 1190 C C . GLN A 1 160 ? 108.578 63.937 7.065 1.00 31.45 157 GLN A C 1
ATOM 1191 O O . GLN A 1 160 ? 109.366 64.626 6.422 1.00 31.41 157 GLN A O 1
ATOM 1197 N N . ALA A 1 161 ? 108.402 64.114 8.365 1.00 31.99 158 ALA A N 1
ATOM 1198 C CA . ALA A 1 161 ? 109.200 65.131 9.062 1.00 32.74 158 ALA A CA 1
ATOM 1199 C C . ALA A 1 161 ? 109.921 64.553 10.301 1.00 33.74 158 ALA A C 1
ATOM 1200 O O . ALA A 1 161 ? 111.135 64.336 10.227 1.00 35.82 158 ALA A O 1
ATOM 1202 N N . LEU A 1 162 ? 109.202 64.285 11.406 1.00 32.07 159 LEU A N 1
ATOM 1203 C CA . LEU A 1 162 ? 109.828 63.732 12.609 1.00 30.89 159 LEU A CA 1
ATOM 1204 C C . LEU A 1 162 ? 108.826 62.738 13.153 1.00 32.28 159 LEU A C 1
ATOM 1205 O O . LEU A 1 162 ? 107.638 62.807 12.830 1.00 32.80 159 LEU A O 1
ATOM 1210 N N . PRO A 1 163 ? 109.282 61.791 13.993 1.00 33.05 160 PRO A N 1
ATOM 1211 C CA . PRO A 1 163 ? 108.369 60.781 14.561 1.00 31.09 160 PRO A CA 1
ATOM 1212 C C . PRO A 1 163 ? 107.336 61.393 15.492 1.00 29.24 160 PRO A C 1
ATOM 1213 O O . PRO A 1 163 ? 107.606 62.418 16.106 1.00 28.28 160 PRO A O 1
ATOM 1217 N N . ILE A 1 164 ? 106.165 60.763 15.582 1.00 28.08 161 ILE A N 1
ATOM 1218 C CA . ILE A 1 164 ? 105.127 61.137 16.597 1.00 29.81 161 ILE A CA 1
ATOM 1219 C C . ILE A 1 164 ? 104.589 59.759 17.028 1.00 29.45 161 ILE A C 1
ATOM 1220 O O . ILE A 1 164 ? 105.242 58.745 16.735 1.00 31.00 161 ILE A O 1
ATOM 1225 N N . THR A 1 165 ? 103.464 59.693 17.753 1.00 28.99 162 THR A N 1
ATOM 1226 C CA . THR A 1 165 ? 102.859 58.379 18.044 1.00 28.53 162 THR A CA 1
ATOM 1227 C C . THR A 1 165 ? 101.404 58.488 17.582 1.00 30.10 162 THR A C 1
ATOM 1228 O O . THR A 1 165 ? 100.835 59.583 17.519 1.00 29.80 162 THR A O 1
ATOM 1232 N N . LEU A 1 166 ? 100.812 57.360 17.224 1.00 29.94 163 LEU A N 1
ATOM 1233 C CA . LEU A 1 166 ? 99.447 57.351 16.788 1.00 30.34 163 LEU A CA 1
ATOM 1234 C C . LEU A 1 166 ? 98.599 57.904 17.925 1.00 31.93 163 LEU A C 1
ATOM 1235 O O . LEU A 1 166 ? 97.643 58.635 17.702 1.00 32.29 163 LEU A O 1
ATOM 1240 N N . GLY A 1 167 ? 98.969 57.561 19.156 1.00 32.94 164 GLY A N 1
ATOM 1241 C CA . GLY A 1 167 ? 98.222 58.040 20.303 1.00 31.50 164 GLY A CA 1
ATOM 1242 C C . GLY A 1 167 ? 98.191 59.558 20.330 1.00 31.71 164 GLY A C 1
ATOM 1243 O O . GLY A 1 167 ? 97.225 60.152 20.812 1.00 32.03 164 GLY A O 1
ATOM 1244 N N . HIS A 1 168 ? 99.245 60.220 19.861 1.00 30.78 165 HIS A N 1
ATOM 1245 C CA . HIS A 1 168 ? 99.188 61.676 19.883 1.00 30.11 165 HIS A CA 1
ATOM 1246 C C . HIS A 1 168 ? 98.086 62.228 18.880 1.00 31.58 165 HIS A C 1
ATOM 1247 O O . HIS A 1 168 ? 97.365 63.155 19.220 1.00 30.17 165 HIS A O 1
ATOM 1254 N N . LYS A 1 169 ? 97.975 61.664 17.671 1.00 29.60 166 LYS A N 1
ATOM 1255 C CA . LYS A 1 169 ? 96.911 62.082 16.757 1.00 30.28 166 LYS A CA 1
ATOM 1256 C C . LYS A 1 169 ? 95.548 61.859 17.445 1.00 31.62 166 LYS A C 1
ATOM 1257 O O . LYS A 1 169 ? 94.667 62.733 17.410 1.00 30.54 166 LYS A O 1
ATOM 1263 N N . LEU A 1 170 ? 95.383 60.689 18.079 1.00 31.89 167 LEU A N 1
ATOM 1264 C CA . LEU A 1 170 ? 94.131 60.356 18.760 1.00 33.21 167 LEU A CA 1
ATOM 1265 C C . LEU A 1 170 ? 93.829 61.316 19.924 1.00 34.20 167 LEU A C 1
ATOM 1266 O O . LEU A 1 170 ? 92.656 61.703 20.132 1.00 33.43 167 LEU A O 1
ATOM 1271 N N . ALA A 1 171 ? 94.869 61.729 20.657 1.00 31.22 168 ALA A N 1
ATOM 1272 C CA . ALA A 1 171 ? 94.637 62.655 21.761 1.00 31.86 168 ALA A CA 1
ATOM 1273 C C . ALA A 1 171 ? 94.202 64.023 21.202 1.00 33.16 168 ALA A C 1
ATOM 1274 O O . ALA A 1 171 ? 93.326 64.690 21.776 1.00 33.40 168 ALA A O 1
ATOM 1276 N N . ARG A 1 172 ? 94.823 64.437 20.092 1.00 32.19 169 ARG A N 1
ATOM 1277 C CA . ARG A 1 172 ? 94.477 65.702 19.451 1.00 32.00 169 ARG A CA 1
ATOM 1278 C C . ARG A 1 172 ? 92.961 65.680 19.036 1.00 31.77 169 ARG A C 1
ATOM 1279 O O . ARG A 1 172 ? 92.226 66.644 19.272 1.00 32.54 169 ARG A O 1
ATOM 1287 N N . TRP A 1 173 ? 92.503 64.562 18.473 1.00 31.49 170 TRP A N 1
ATOM 1288 C CA . TRP A 1 173 ? 91.113 64.442 18.069 1.00 32.24 170 TRP A CA 1
ATOM 1289 C C . TRP A 1 173 ? 90.153 64.430 19.272 1.00 31.96 170 TRP A C 1
ATOM 1290 O O . TRP A 1 173 ? 89.041 65.031 19.234 1.00 33.00 170 TRP A O 1
ATOM 1301 N N . ALA A 1 174 ? 90.583 63.749 20.332 1.00 32.25 171 ALA A N 1
ATOM 1302 C CA . ALA A 1 174 ? 89.793 63.640 21.544 1.00 31.02 171 ALA A CA 1
ATOM 1303 C C . ALA A 1 174 ? 89.567 65.028 22.120 1.00 30.55 171 ALA A C 1
ATOM 1304 O O . ALA A 1 174 ? 88.448 65.423 22.415 1.00 30.70 171 ALA A O 1
ATOM 1306 N N . SER A 1 175 ? 90.640 65.771 22.290 1.00 29.72 172 SER A N 1
ATOM 1307 C CA . SER A 1 175 ? 90.520 67.105 22.858 1.00 29.33 172 SER A CA 1
ATOM 1308 C C . SER A 1 175 ? 89.595 68.003 21.972 1.00 30.69 172 SER A C 1
ATOM 1309 O O . SER A 1 175 ? 88.890 68.876 22.490 1.00 31.34 172 SER A O 1
ATOM 1312 N N . ALA A 1 176 ? 89.593 67.782 20.651 1.00 29.09 173 ALA A N 1
ATOM 1313 C CA . ALA A 1 176 ? 88.744 68.581 19.778 1.00 29.22 173 ALA A CA 1
ATOM 1314 C C . ALA A 1 176 ? 87.275 68.179 20.084 1.00 29.95 173 ALA A C 1
ATOM 1315 O O . ALA A 1 176 ? 86.374 69.028 20.153 1.00 28.99 173 ALA A O 1
ATOM 1317 N N . PHE A 1 177 ? 87.028 66.889 20.270 1.00 29.47 174 PHE A N 1
ATOM 1318 C CA . PHE A 1 177 ? 85.672 66.479 20.594 1.00 31.75 174 PHE A CA 1
ATOM 1319 C C . PHE A 1 177 ? 85.226 67.071 21.960 1.00 34.04 174 PHE A C 1
ATOM 1320 O O . PHE A 1 177 ? 84.061 67.475 22.123 1.00 34.24 174 PHE A O 1
ATOM 1328 N N . LYS A 1 178 ? 86.150 67.145 22.917 1.00 33.42 175 LYS A N 1
ATOM 1329 C CA . LYS A 1 178 ? 85.792 67.696 24.201 1.00 34.71 175 LYS A CA 1
ATOM 1330 C C . LYS A 1 178 ? 85.407 69.168 24.045 1.00 32.45 175 LYS A C 1
ATOM 1331 O O . LYS A 1 178 ? 84.444 69.607 24.647 1.00 32.26 175 LYS A O 1
ATOM 1337 N N . ARG A 1 179 ? 86.120 69.935 23.224 1.00 32.31 176 ARG A N 1
ATOM 1338 C CA . ARG A 1 179 ? 85.724 71.343 23.038 1.00 31.29 176 ARG A CA 1
ATOM 1339 C C . ARG A 1 179 ? 84.316 71.432 22.359 1.00 31.26 176 ARG A C 1
ATOM 1340 O O . ARG A 1 179 ? 83.554 72.383 22.589 1.00 32.11 176 ARG A O 1
ATOM 1348 N N . ASP A 1 180 ? 83.965 70.434 21.551 1.00 30.25 177 ASP A N 1
ATOM 1349 C CA . ASP A 1 180 ? 82.656 70.408 20.942 1.00 32.58 177 ASP A CA 1
ATOM 1350 C C . ASP A 1 180 ? 81.572 70.155 22.002 1.00 34.35 177 ASP A C 1
ATOM 1351 O O . ASP A 1 180 ? 80.478 70.733 21.938 1.00 34.41 177 ASP A O 1
ATOM 1356 N N . LEU A 1 181 ? 81.865 69.255 22.933 1.00 33.65 178 LEU A N 1
ATOM 1357 C CA . LEU A 1 181 ? 80.948 68.964 24.023 1.00 34.78 178 LEU A CA 1
ATOM 1358 C C . LEU A 1 181 ? 80.732 70.272 24.841 1.00 33.75 178 LEU A C 1
ATOM 1359 O O . LEU A 1 181 ? 79.623 70.584 25.233 1.00 35.40 178 LEU A O 1
ATOM 1364 N N . ASP A 1 182 ? 81.782 71.049 25.049 1.00 31.92 179 ASP A N 1
ATOM 1365 C CA . ASP A 1 182 ? 81.631 72.276 25.782 1.00 32.64 179 ASP A CA 1
ATOM 1366 C C . ASP A 1 182 ? 80.758 73.283 25.008 1.00 33.93 179 ASP A C 1
ATOM 1367 O O . ASP A 1 182 ? 79.913 73.992 25.595 1.00 34.13 179 ASP A O 1
ATOM 1372 N N . ARG A 1 183 ? 80.990 73.374 23.700 1.00 31.69 180 ARG A N 1
ATOM 1373 C CA . ARG A 1 183 ? 80.226 74.303 22.879 1.00 31.65 180 ARG A CA 1
ATOM 1374 C C . ARG A 1 183 ? 78.742 73.961 22.887 1.00 30.58 180 ARG A C 1
ATOM 1375 O O . ARG A 1 183 ? 77.904 74.848 23.021 1.00 29.25 180 ARG A O 1
ATOM 1383 N N . ILE A 1 184 ? 78.440 72.675 22.759 1.00 31.31 181 ILE A N 1
ATOM 1384 C CA . ILE A 1 184 ? 77.054 72.227 22.765 1.00 35.04 181 ILE A CA 1
ATOM 1385 C C . ILE A 1 184 ? 76.377 72.606 24.114 1.00 37.91 181 ILE A C 1
ATOM 1386 O O . ILE A 1 184 ? 75.293 73.181 24.118 1.00 39.41 181 ILE A O 1
ATOM 1391 N N . ASN A 1 185 ? 77.038 72.332 25.240 1.00 37.83 182 ASN A N 1
ATOM 1392 C CA . ASN A 1 185 ? 76.427 72.640 26.517 1.00 38.97 182 ASN A CA 1
ATOM 1393 C C . ASN A 1 185 ? 76.249 74.127 26.721 1.00 38.42 182 ASN A C 1
ATOM 1394 O O . ASN A 1 185 ? 75.253 74.538 27.299 1.00 38.92 182 ASN A O 1
ATOM 1399 N N . ALA A 1 186 ? 77.214 74.924 26.266 1.00 36.83 183 ALA A N 1
ATOM 1400 C CA . ALA A 1 186 ? 77.140 76.360 26.437 1.00 35.52 183 ALA A CA 1
ATOM 1401 C C . ALA A 1 186 ? 76.048 77.098 25.654 1.00 36.20 183 ALA A C 1
ATOM 1402 O O . ALA A 1 186 ? 75.690 78.180 26.044 1.00 39.11 183 ALA A O 1
ATOM 1404 N N . ILE A 1 187 ? 75.515 76.548 24.567 1.00 35.43 184 ILE A N 1
ATOM 1405 C CA . ILE A 1 187 ? 74.490 77.268 23.801 1.00 34.62 184 ILE A CA 1
ATOM 1406 C C . ILE A 1 187 ? 73.058 76.867 24.159 1.00 33.64 184 ILE A C 1
ATOM 1407 O O . ILE A 1 187 ? 72.098 77.562 23.815 1.00 33.20 184 ILE A O 1
ATOM 1412 N N . LYS A 1 188 ? 72.901 75.724 24.796 1.00 34.13 185 LYS A N 1
ATOM 1413 C CA . LYS A 1 188 ? 71.538 75.269 25.109 1.00 36.32 185 LYS A CA 1
ATOM 1414 C C . LYS A 1 188 ? 70.576 76.289 25.724 1.00 36.72 185 LYS A C 1
ATOM 1415 O O . LYS A 1 188 ? 69.464 76.468 25.230 1.00 36.50 185 LYS A O 1
ATOM 1421 N N . ALA A 1 189 ? 70.995 76.974 26.788 1.00 37.74 186 ALA A N 1
ATOM 1422 C CA . ALA A 1 189 ? 70.129 77.950 27.459 1.00 38.60 186 ALA A CA 1
ATOM 1423 C C . ALA A 1 189 ? 69.676 79.111 26.577 1.00 38.21 186 ALA A C 1
ATOM 1424 O O . ALA A 1 189 ? 68.537 79.568 26.672 1.00 40.21 186 ALA A O 1
ATOM 1426 N N . ARG A 1 190 ? 70.583 79.581 25.733 1.00 36.55 187 ARG A N 1
ATOM 1427 C CA . ARG A 1 190 ? 70.338 80.709 24.860 1.00 33.85 187 ARG A CA 1
ATOM 1428 C C . ARG A 1 190 ? 69.539 80.380 23.595 1.00 34.72 187 ARG A C 1
ATOM 1429 O O . ARG A 1 190 ? 68.771 81.197 23.056 1.00 34.92 187 ARG A O 1
ATOM 1437 N N . VAL A 1 191 ? 69.665 79.146 23.168 1.00 33.52 188 VAL A N 1
ATOM 1438 C CA . VAL A 1 191 ? 69.095 78.731 21.922 1.00 34.38 188 VAL A CA 1
ATOM 1439 C C . VAL A 1 191 ? 67.759 77.936 21.934 1.00 34.89 188 VAL A C 1
ATOM 1440 O O . VAL A 1 191 ? 66.908 78.076 21.031 1.00 33.36 188 VAL A O 1
ATOM 1444 N N . LEU A 1 192 ? 67.573 77.103 22.948 1.00 33.65 189 LEU A N 1
ATOM 1445 C CA . LEU A 1 192 ? 66.376 76.272 23.031 1.00 34.46 189 LEU A CA 1
ATOM 1446 C C . LEU A 1 192 ? 65.298 77.044 23.766 1.00 34.28 189 LEU A C 1
ATOM 1447 O O . LEU A 1 192 ? 65.069 76.832 24.955 1.00 35.28 189 LEU A O 1
ATOM 1452 N N . VAL A 1 193 ? 64.663 77.968 23.048 1.00 34.91 190 VAL A N 1
ATOM 1453 C CA . VAL A 1 193 ? 63.632 78.816 23.609 1.00 33.69 190 VAL A CA 1
ATOM 1454 C C . VAL A 1 193 ? 62.407 78.717 22.732 1.00 34.32 190 VAL A C 1
ATOM 1455 O O . VAL A 1 193 ? 62.517 78.376 21.566 1.00 34.41 190 VAL A O 1
ATOM 1459 N N . ALA A 1 194 ? 61.241 79.033 23.297 1.00 34.29 191 ALA A N 1
ATOM 1460 C CA . ALA A 1 194 ? 59.968 78.973 22.574 1.00 33.24 191 ALA A CA 1
ATOM 1461 C C . ALA A 1 194 ? 59.757 80.200 21.675 1.00 32.04 191 ALA A C 1
ATOM 1462 O O . ALA A 1 194 ? 60.413 81.220 21.846 1.00 30.82 191 ALA A O 1
ATOM 1464 N N . GLN A 1 195 ? 58.855 80.091 20.712 1.00 30.75 192 GLN A N 1
ATOM 1465 C CA . GLN A 1 195 ? 58.535 81.257 19.879 1.00 33.07 192 GLN A CA 1
ATOM 1466 C C . GLN A 1 195 ? 57.018 81.488 19.963 1.00 33.30 192 GLN A C 1
ATOM 1467 O O . GLN A 1 195 ? 56.231 80.625 19.538 1.00 34.66 192 GLN A O 1
ATOM 1473 N N . LEU A 1 196 ? 56.597 82.608 20.524 1.00 32.99 193 LEU A N 1
ATOM 1474 C CA . LEU A 1 196 ? 55.151 82.912 20.538 1.00 33.58 193 LEU A CA 1
ATOM 1475 C C . LEU A 1 196 ? 55.002 84.442 20.590 1.00 32.43 193 LEU A C 1
ATOM 1476 O O . LEU A 1 196 ? 55.191 85.080 21.636 1.00 32.72 193 LEU A O 1
ATOM 1481 N N . GLY A 1 197 ? 54.668 85.026 19.450 1.00 31.57 194 GLY A N 1
ATOM 1482 C CA . GLY A 1 197 ? 54.557 86.471 19.381 1.00 30.94 194 GLY A CA 1
ATOM 1483 C C . GLY A 1 197 ? 53.410 86.945 18.499 1.00 30.42 194 GLY A C 1
ATOM 1484 O O . GLY A 1 197 ? 53.152 88.126 18.442 1.00 30.86 194 GLY A O 1
ATOM 1485 N N . GLY A 1 198 ? 52.706 86.048 17.823 1.00 30.48 195 GLY A N 1
ATOM 1486 C CA . GLY A 1 198 ? 51.623 86.521 16.982 1.00 30.47 195 GLY A CA 1
ATOM 1487 C C . GLY A 1 198 ? 52.095 87.247 15.726 1.00 32.56 195 GLY A C 1
ATOM 1488 O O . GLY A 1 198 ? 53.311 87.452 15.517 1.00 31.69 195 GLY A O 1
ATOM 1489 N N . ALA A 1 199 ? 51.125 87.674 14.912 1.00 31.65 196 ALA A N 1
ATOM 1490 C CA . ALA A 1 199 ? 51.377 88.311 13.629 1.00 30.79 196 ALA A CA 1
ATOM 1491 C C . ALA A 1 199 ? 52.610 89.217 13.513 1.00 31.24 196 ALA A C 1
ATOM 1492 O O . ALA A 1 199 ? 53.458 88.967 12.655 1.00 30.90 196 ALA A O 1
ATOM 1494 N N . VAL A 1 200 ? 52.737 90.253 14.354 1.00 31.08 197 VAL A N 1
ATOM 1495 C CA . VAL A 1 200 ? 53.893 91.149 14.257 1.00 28.52 197 VAL A CA 1
ATOM 1496 C C . VAL A 1 200 ? 54.735 91.081 15.540 1.00 29.50 197 VAL A C 1
ATOM 1497 O O . VAL A 1 200 ? 55.466 92.031 15.870 1.00 26.59 197 VAL A O 1
ATOM 1501 N N . GLY A 1 201 ? 54.609 89.946 16.249 1.00 29.34 198 GLY A N 1
ATOM 1502 C CA . GLY A 1 201 ? 55.377 89.715 17.456 1.00 30.35 198 GLY A CA 1
ATOM 1503 C C . GLY A 1 201 ? 54.925 90.543 18.648 1.00 34.24 198 GLY A C 1
ATOM 1504 O O . GLY A 1 201 ? 55.701 90.670 19.607 1.00 33.30 198 GLY A O 1
ATOM 1505 N N . SER A 1 202 ? 53.695 91.097 18.603 1.00 34.24 199 SER A N 1
ATOM 1506 C CA . SER A 1 202 ? 53.173 91.932 19.710 1.00 34.43 199 SER A CA 1
ATOM 1507 C C . SER A 1 202 ? 52.110 91.208 20.553 1.00 35.02 199 SER A C 1
ATOM 1508 O O . SER A 1 202 ? 51.685 91.730 21.559 1.00 36.95 199 SER A O 1
ATOM 1511 N N . LEU A 1 203 ? 51.717 90.005 20.139 1.00 34.63 200 LEU A N 1
ATOM 1512 C CA . LEU A 1 203 ? 50.672 89.239 20.809 1.00 35.87 200 LEU A CA 1
ATOM 1513 C C . LEU A 1 203 ? 49.439 90.132 20.991 1.00 36.44 200 LEU A C 1
ATOM 1514 O O . LEU A 1 203 ? 48.719 89.999 21.972 1.00 37.31 200 LEU A O 1
ATOM 1519 N N . ALA A 1 204 ? 49.183 91.017 20.030 1.00 36.45 201 ALA A N 1
ATOM 1520 C CA . ALA A 1 204 ? 48.049 91.920 20.135 1.00 37.64 201 ALA A CA 1
ATOM 1521 C C . ALA A 1 204 ? 46.680 91.216 20.407 1.00 38.66 201 ALA A C 1
ATOM 1522 O O . ALA A 1 204 ? 45.912 91.678 21.243 1.00 36.91 201 ALA A O 1
ATOM 1524 N N . SER A 1 205 ? 46.369 90.108 19.744 1.00 38.67 202 SER A N 1
ATOM 1525 C CA . SER A 1 205 ? 45.078 89.477 20.007 1.00 41.55 202 SER A CA 1
ATOM 1526 C C . SER A 1 205 ? 44.897 88.868 21.429 1.00 42.70 202 SER A C 1
ATOM 1527 O O . SER A 1 205 ? 43.775 88.474 21.806 1.00 42.90 202 SER A O 1
ATOM 1530 N N . LEU A 1 206 ? 45.977 88.790 22.208 1.00 42.82 203 LEU A N 1
ATOM 1531 C CA . LEU A 1 206 ? 45.888 88.287 23.574 1.00 44.21 203 LEU A CA 1
ATOM 1532 C C . LEU A 1 206 ? 45.807 89.470 24.551 1.00 45.60 203 LEU A C 1
ATOM 1533 O O . LEU A 1 206 ? 45.797 89.285 25.764 1.00 44.91 203 LEU A O 1
ATOM 1538 N N . GLN A 1 207 ? 45.811 90.684 24.003 1.00 47.28 204 GLN A N 1
ATOM 1539 C CA . GLN A 1 207 ? 45.714 91.923 24.768 1.00 50.77 204 GLN A CA 1
ATOM 1540 C C . GLN A 1 207 ? 46.635 92.187 25.947 1.00 50.75 204 GLN A C 1
ATOM 1541 O O . GLN A 1 207 ? 47.739 92.663 25.754 1.00 50.75 204 GLN A O 1
ATOM 1547 N N . ASP A 1 208 ? 46.206 91.946 27.173 1.00 51.55 205 ASP A N 1
ATOM 1548 C CA . ASP A 1 208 ? 47.144 92.185 28.268 1.00 53.07 205 ASP A CA 1
ATOM 1549 C C . ASP A 1 208 ? 47.569 90.901 28.977 1.00 51.63 205 ASP A C 1
ATOM 1550 O O . ASP A 1 208 ? 48.214 90.927 30.013 1.00 52.62 205 ASP A O 1
ATOM 1555 N N . GLN A 1 209 ? 47.241 89.778 28.362 1.00 50.77 206 GLN A N 1
ATOM 1556 C CA . GLN A 1 209 ? 47.560 88.445 28.862 1.00 51.17 206 GLN A CA 1
ATOM 1557 C C . GLN A 1 209 ? 48.784 87.867 28.148 1.00 49.84 206 GLN A C 1
ATOM 1558 O O . GLN A 1 209 ? 49.176 86.724 28.400 1.00 49.54 206 GLN A O 1
ATOM 1564 N N . GLY A 1 210 ? 49.366 88.640 27.239 1.00 46.66 207 GLY A N 1
ATOM 1565 C CA . GLY A 1 210 ? 50.489 88.123 26.479 1.00 44.47 207 GLY A CA 1
ATOM 1566 C C . GLY A 1 210 ? 51.669 87.506 27.224 1.00 42.44 207 GLY A C 1
ATOM 1567 O O . GLY A 1 210 ? 52.035 86.332 26.964 1.00 40.19 207 GLY A O 1
ATOM 1568 N N . SER A 1 211 ? 52.285 88.292 28.112 1.00 39.99 208 SER A N 1
ATOM 1569 C CA . SER A 1 211 ? 53.446 87.817 28.854 1.00 40.10 208 SER A CA 1
ATOM 1570 C C . SER A 1 211 ? 53.127 86.585 29.722 1.00 41.77 208 SER A C 1
ATOM 1571 O O . SER A 1 211 ? 53.918 85.657 29.807 1.00 41.26 208 SER A O 1
ATOM 1574 N N . ILE A 1 212 ? 51.950 86.574 30.330 1.00 42.48 209 ILE A N 1
ATOM 1575 C CA . ILE A 1 212 ? 51.502 85.460 31.163 1.00 43.26 209 ILE A CA 1
ATOM 1576 C C . ILE A 1 212 ? 51.399 84.200 30.281 1.00 41.17 209 ILE A C 1
ATOM 1577 O O . ILE A 1 212 ? 51.858 83.105 30.668 1.00 40.71 209 ILE A O 1
ATOM 1582 N N . VAL A 1 213 ? 50.800 84.327 29.098 1.00 39.05 210 VAL A N 1
ATOM 1583 C CA . VAL A 1 213 ? 50.682 83.157 28.242 1.00 39.16 210 VAL A CA 1
ATOM 1584 C C . VAL A 1 213 ? 52.032 82.608 27.691 1.00 40.31 210 VAL A C 1
ATOM 1585 O O . VAL A 1 213 ? 52.211 81.398 27.598 1.00 40.27 210 VAL A O 1
ATOM 1589 N N . VAL A 1 214 ? 52.986 83.477 27.359 1.00 41.58 211 VAL A N 1
ATOM 1590 C CA . VAL A 1 214 ? 54.269 83.026 26.813 1.00 42.82 211 VAL A CA 1
ATOM 1591 C C . VAL A 1 214 ? 54.999 82.249 27.888 1.00 44.69 211 VAL A C 1
ATOM 1592 O O . VAL A 1 214 ? 55.599 81.194 27.627 1.00 45.11 211 VAL A O 1
ATOM 1596 N N . GLU A 1 215 ? 54.943 82.763 29.107 1.00 45.46 212 GLU A N 1
ATOM 1597 C CA . GLU A 1 215 ? 55.605 82.109 30.208 1.00 46.80 212 GLU A CA 1
ATOM 1598 C C . GLU A 1 215 ? 55.105 80.673 30.412 1.00 45.49 212 GLU A C 1
ATOM 1599 O O . GLU A 1 215 ? 55.900 79.738 30.546 1.00 45.43 212 GLU A O 1
ATOM 1605 N N . ALA A 1 216 ? 53.793 80.496 30.391 1.00 43.23 213 ALA A N 1
ATOM 1606 C CA . ALA A 1 216 ? 53.218 79.176 30.585 1.00 42.33 213 ALA A CA 1
ATOM 1607 C C . ALA A 1 216 ? 53.384 78.292 29.348 1.00 42.39 213 ALA A C 1
ATOM 1608 O O . ALA A 1 216 ? 53.371 77.068 29.441 1.00 42.44 213 ALA A O 1
ATOM 1610 N N . TYR A 1 217 ? 53.495 78.899 28.176 1.00 41.41 214 TYR A N 1
ATOM 1611 C CA . TYR A 1 217 ? 53.687 78.112 26.959 1.00 40.46 214 TYR A CA 1
ATOM 1612 C C . TYR A 1 217 ? 55.124 77.542 26.990 1.00 39.95 214 TYR A C 1
ATOM 1613 O O . TYR A 1 217 ? 55.344 76.376 26.732 1.00 38.71 214 TYR A O 1
ATOM 1622 N N . ALA A 1 218 ? 56.090 78.374 27.343 1.00 40.75 215 ALA A N 1
ATOM 1623 C CA . ALA A 1 218 ? 57.471 77.941 27.418 1.00 42.47 215 ALA A CA 1
ATOM 1624 C C . ALA A 1 218 ? 57.543 76.775 28.398 1.00 43.80 215 ALA A C 1
ATOM 1625 O O . ALA A 1 218 ? 58.077 75.707 28.091 1.00 43.44 215 ALA A O 1
ATOM 1627 N N . LYS A 1 219 ? 56.971 76.981 29.576 1.00 46.16 216 LYS A N 1
ATOM 1628 C CA . LYS A 1 219 ? 56.986 75.961 30.632 1.00 48.03 216 LYS A CA 1
ATOM 1629 C C . LYS A 1 219 ? 56.385 74.640 30.201 1.00 46.01 216 LYS A C 1
ATOM 1630 O O . LYS A 1 219 ? 56.961 73.596 30.450 1.00 47.42 216 LYS A O 1
ATOM 1636 N N . GLN A 1 220 ? 55.242 74.671 29.531 1.00 44.94 217 GLN A N 1
ATOM 1637 C CA . GLN A 1 220 ? 54.609 73.439 29.054 1.00 44.54 217 GLN A CA 1
ATOM 1638 C C . GLN A 1 220 ? 55.517 72.616 28.151 1.00 44.72 217 GLN A C 1
ATOM 1639 O O . GLN A 1 220 ? 55.398 71.403 28.081 1.00 44.02 217 GLN A O 1
ATOM 1645 N N . LEU A 1 221 ? 56.376 73.294 27.400 1.00 43.91 218 LEU A N 1
ATOM 1646 C CA . LEU A 1 221 ? 57.241 72.616 26.456 1.00 44.02 218 LEU A CA 1
ATOM 1647 C C . LEU A 1 221 ? 58.625 72.433 27.028 1.00 43.58 218 LEU A C 1
ATOM 1648 O O . LEU A 1 221 ? 59.474 71.818 26.416 1.00 42.55 218 LEU A O 1
ATOM 1653 N N . LYS A 1 222 ? 58.837 73.007 28.202 1.00 44.71 219 LYS A N 1
ATOM 1654 C CA . LYS A 1 222 ? 60.126 72.938 28.869 1.00 46.91 219 LYS A CA 1
ATOM 1655 C C . LYS A 1 222 ? 61.225 73.605 28.029 1.00 46.20 219 LYS A C 1
ATOM 1656 O O . LYS A 1 222 ? 62.326 73.077 27.908 1.00 46.58 219 LYS A O 1
ATOM 1662 N N . LEU A 1 223 ? 60.912 74.763 27.453 1.00 44.31 220 LEU A N 1
ATOM 1663 C CA . LEU A 1 223 ? 61.861 75.527 26.658 1.00 41.76 220 LEU A CA 1
ATOM 1664 C C . LEU A 1 223 ? 62.092 76.805 27.411 1.00 41.75 220 LEU A C 1
ATOM 1665 O O . LEU A 1 223 ? 61.309 77.145 28.312 1.00 42.82 220 LEU A O 1
ATOM 1670 N N . GLY A 1 224 ? 63.162 77.512 27.057 1.00 40.25 221 GLY A N 1
ATOM 1671 C CA . GLY A 1 224 ? 63.396 78.809 27.660 1.00 40.02 221 GLY A CA 1
ATOM 1672 C C . GLY A 1 224 ? 62.385 79.845 27.115 1.00 40.49 221 GLY A C 1
ATOM 1673 O O . GLY A 1 224 ? 61.663 79.641 26.135 1.00 38.16 221 GLY A O 1
ATOM 1674 N N . GLN A 1 225 ? 62.319 80.975 27.779 1.00 41.11 222 GLN A N 1
ATOM 1675 C CA . GLN A 1 225 ? 61.426 82.033 27.359 1.00 43.14 222 GLN A CA 1
ATOM 1676 C C . GLN A 1 225 ? 62.372 83.157 26.935 1.00 40.04 222 GLN A C 1
ATOM 1677 O O . GLN A 1 225 ? 63.453 83.247 27.470 1.00 40.87 222 GLN A O 1
ATOM 1683 N N . THR A 1 226 ? 61.997 83.992 25.984 1.00 36.66 223 THR A N 1
ATOM 1684 C CA . THR A 1 226 ? 62.896 85.058 25.597 1.00 36.58 223 THR A CA 1
ATOM 1685 C C . THR A 1 226 ? 62.256 86.383 25.996 1.00 36.19 223 THR A C 1
ATOM 1686 O O . THR A 1 226 ? 61.062 86.455 26.162 1.00 36.33 223 THR A O 1
ATOM 1690 N N . ALA A 1 227 ? 63.060 87.427 26.132 1.00 35.22 224 ALA A N 1
ATOM 1691 C CA . ALA A 1 227 ? 62.570 88.737 26.496 1.00 36.13 224 ALA A CA 1
ATOM 1692 C C . ALA A 1 227 ? 61.654 89.303 25.386 1.00 37.44 224 ALA A C 1
ATOM 1693 O O . ALA A 1 227 ? 60.608 89.877 25.666 1.00 40.06 224 ALA A O 1
ATOM 1695 N N . CYS A 1 228 ? 62.045 89.182 24.128 1.00 36.08 225 CYS A N 1
ATOM 1696 C CA . CYS A 1 228 ? 61.173 89.693 23.076 1.00 36.75 225 CYS 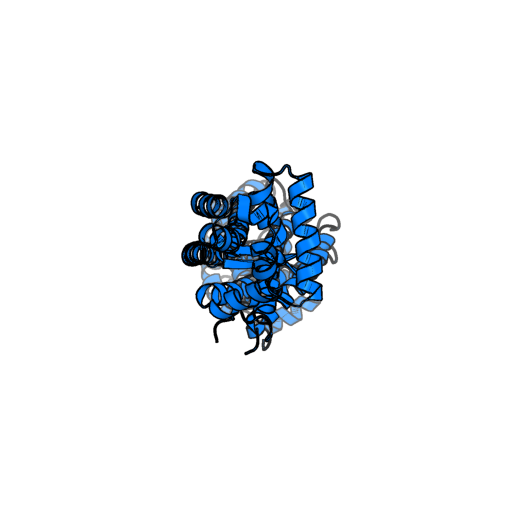A CA 1
ATOM 1697 C C . CYS A 1 228 ? 61.023 88.678 21.916 1.00 35.86 225 CYS A C 1
ATOM 1698 O O . CYS A 1 228 ? 61.801 87.733 21.800 1.00 36.03 225 CYS A O 1
ATOM 1701 N N . THR A 1 229 ? 59.976 88.840 21.111 1.00 34.32 226 THR A N 1
ATOM 1702 C CA . THR A 1 229 ? 59.743 87.961 19.985 1.00 32.17 226 THR A CA 1
ATOM 1703 C C . THR A 1 229 ? 60.988 87.935 19.037 1.00 30.39 226 THR A C 1
ATOM 1704 O O . THR A 1 229 ? 61.664 88.947 18.868 1.00 26.72 226 THR A O 1
ATOM 1708 N N . TRP A 1 230 ? 61.314 86.780 18.458 1.00 29.63 227 TRP A N 1
ATOM 1709 C CA . TRP A 1 230 ? 62.477 86.759 17.542 1.00 30.46 227 TRP A CA 1
ATOM 1710 C C . TRP A 1 230 ? 62.155 86.169 16.153 1.00 30.22 227 TRP A C 1
ATOM 1711 O O . TRP A 1 230 ? 62.882 85.349 15.623 1.00 31.29 227 TRP A O 1
ATOM 1722 N N . HIS A 1 231 ? 61.036 86.605 15.586 1.00 29.86 228 HIS A N 1
ATOM 1723 C CA . HIS A 1 231 ? 60.630 86.207 14.249 1.00 28.95 228 HIS A CA 1
ATOM 1724 C C . HIS A 1 231 ? 61.671 86.684 13.235 1.00 28.01 228 HIS A C 1
ATOM 1725 O O . HIS A 1 231 ? 61.995 85.987 12.282 1.00 27.35 228 HIS A O 1
ATOM 1732 N N . GLY A 1 232 ? 62.196 87.878 13.454 1.00 28.16 229 GLY A N 1
ATOM 1733 C CA . GLY A 1 232 ? 63.160 88.446 12.529 1.00 29.22 229 GLY A CA 1
ATOM 1734 C C . GLY A 1 232 ? 64.615 88.387 12.926 1.00 29.91 229 GLY A C 1
ATOM 1735 O O . GLY A 1 232 ? 65.445 88.617 12.064 1.00 29.70 229 GLY A O 1
ATOM 1736 N N . GLU A 1 233 ? 64.932 88.074 14.195 1.00 29.14 230 GLU A N 1
ATOM 1737 C CA . GLU A 1 233 ? 66.324 88.034 14.672 1.00 28.24 230 GLU A CA 1
ATOM 1738 C C . GLU A 1 233 ? 66.691 86.538 14.735 1.00 28.68 230 GLU A C 1
ATOM 1739 O O . GLU A 1 233 ? 66.184 85.779 15.579 1.00 29.20 230 GLU A O 1
ATOM 1745 N N . ARG A 1 234 ? 67.597 86.108 13.873 1.00 26.28 231 ARG A N 1
ATOM 1746 C CA . ARG A 1 234 ? 67.829 84.669 13.787 1.00 27.40 231 ARG A CA 1
ATOM 1747 C C . ARG A 1 234 ? 69.139 84.091 14.276 1.00 26.57 231 ARG A C 1
ATOM 1748 O O . ARG A 1 234 ? 69.489 82.958 13.918 1.00 27.34 231 ARG A O 1
ATOM 1756 N N . ASP A 1 235 ? 69.871 84.860 15.066 1.00 25.84 232 ASP A N 1
ATOM 1757 C CA . ASP A 1 235 ? 71.146 84.404 15.591 1.00 26.65 232 ASP A CA 1
ATOM 1758 C C . ASP A 1 235 ? 71.042 83.036 16.288 1.00 26.33 232 ASP A C 1
ATOM 1759 O O . ASP A 1 235 ? 71.958 82.245 16.195 1.00 27.35 232 ASP A O 1
ATOM 1764 N N . ARG A 1 236 ? 69.933 82.714 16.944 1.00 26.25 233 ARG A N 1
ATOM 1765 C CA . ARG A 1 236 ? 69.861 81.407 17.602 1.00 27.63 233 ARG A CA 1
ATOM 1766 C C . ARG A 1 236 ? 69.927 80.190 16.633 1.00 28.53 233 ARG A C 1
ATOM 1767 O O . ARG A 1 236 ? 70.516 79.134 16.971 1.00 26.35 233 ARG A O 1
ATOM 1775 N N . ILE A 1 237 ? 69.334 80.347 15.447 1.00 27.39 234 ILE A N 1
ATOM 1776 C CA . ILE A 1 237 ? 69.327 79.304 14.439 1.00 28.62 234 ILE A CA 1
ATOM 1777 C C . ILE A 1 237 ? 70.759 79.132 13.874 1.00 29.11 234 ILE A C 1
ATOM 1778 O O . ILE A 1 237 ? 71.284 77.995 13.757 1.00 28.10 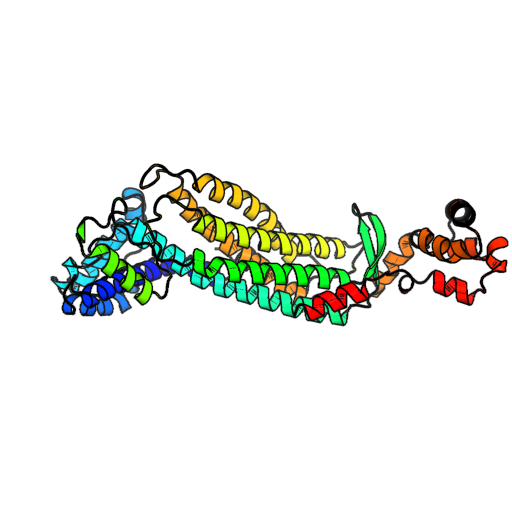234 ILE A O 1
ATOM 1783 N N . VAL A 1 238 ? 71.377 80.262 13.534 1.00 27.82 235 VAL A N 1
ATOM 1784 C CA . VAL A 1 238 ? 72.694 80.263 12.958 1.00 26.88 235 VAL A CA 1
ATOM 1785 C C . VAL A 1 238 ? 73.671 79.673 13.938 1.00 29.51 235 VAL A C 1
ATOM 1786 O O . VAL A 1 238 ? 74.552 78.879 13.560 1.00 29.30 235 VAL A O 1
ATOM 1790 N N . GLU A 1 239 ? 73.492 80.028 15.214 1.00 29.70 236 GLU A N 1
ATOM 1791 C CA . GLU A 1 239 ? 74.408 79.575 16.242 1.00 29.55 236 GLU A CA 1
ATOM 1792 C C . GLU A 1 239 ? 74.432 78.060 16.340 1.00 29.94 236 GLU A C 1
ATOM 1793 O O . GLU A 1 239 ? 75.518 77.455 16.446 1.00 27.13 236 GLU A O 1
ATOM 1799 N N . ILE A 1 240 ? 73.247 77.447 16.272 1.00 29.71 237 ILE A N 1
ATOM 1800 C CA . ILE A 1 240 ? 73.167 75.990 16.316 1.00 29.27 237 ILE A CA 1
ATOM 1801 C C . ILE A 1 240 ? 73.900 75.414 15.070 1.00 30.07 237 ILE A C 1
ATOM 1802 O O . ILE A 1 240 ? 74.701 74.481 15.199 1.00 29.58 237 ILE A O 1
ATOM 1807 N N . ALA A 1 241 ? 73.637 75.972 13.882 1.00 28.64 238 ALA A N 1
ATOM 1808 C CA . ALA A 1 241 ? 74.303 75.496 12.646 1.00 29.19 238 ALA A CA 1
ATOM 1809 C C . ALA A 1 241 ? 75.824 75.670 12.760 1.00 27.90 238 ALA A C 1
ATOM 1810 O O . ALA A 1 241 ? 76.566 74.789 12.364 1.00 26.32 238 ALA A O 1
ATOM 1812 N N . SER A 1 242 ? 76.274 76.793 13.315 1.00 28.54 239 SER A N 1
ATOM 1813 C CA . SER A 1 242 ? 77.715 77.038 13.413 1.00 31.66 239 SER A CA 1
ATOM 1814 C C . SER A 1 242 ? 78.476 75.977 14.235 1.00 30.30 239 SER A C 1
ATOM 1815 O O . SER A 1 242 ? 79.610 75.632 13.926 1.00 31.11 239 SER A O 1
ATOM 1818 N N . VAL A 1 243 ? 77.842 75.457 15.273 1.00 30.09 240 VAL A N 1
ATOM 1819 C CA . VAL A 1 243 ? 78.465 74.445 16.114 1.00 27.78 240 VAL A CA 1
ATOM 1820 C C . VAL A 1 243 ? 78.479 73.082 15.371 1.00 26.93 240 VAL A C 1
ATOM 1821 O O . VAL A 1 243 ? 79.465 72.352 15.417 1.00 26.19 240 VAL A O 1
ATOM 1825 N N . LEU A 1 244 ? 77.397 72.767 14.654 1.00 26.04 241 LEU A N 1
ATOM 1826 C CA . LEU A 1 244 ? 77.332 71.538 13.884 1.00 25.56 241 LEU A CA 1
ATOM 1827 C C . LEU A 1 244 ? 78.415 71.645 12.801 1.00 25.72 241 LEU A C 1
ATOM 1828 O O . LEU A 1 244 ? 79.084 70.671 12.506 1.00 27.30 241 LEU A O 1
ATOM 1833 N N . GLY A 1 245 ? 78.583 72.836 12.229 1.00 25.86 242 GLY A N 1
ATOM 1834 C CA . GLY A 1 245 ? 79.595 73.039 11.219 1.00 24.67 242 GLY A CA 1
ATOM 1835 C C . GLY A 1 245 ? 81.006 72.734 11.746 1.00 25.80 242 GLY A C 1
ATOM 1836 O O . GLY A 1 245 ? 81.803 72.124 11.031 1.00 25.59 242 GLY A O 1
ATOM 1837 N N . ILE A 1 246 ? 81.322 73.136 12.979 1.00 24.55 243 ILE A N 1
ATOM 1838 C CA . ILE A 1 246 ? 82.632 72.874 13.532 1.00 24.93 243 ILE A CA 1
ATOM 1839 C C . ILE A 1 246 ? 82.825 71.376 13.770 1.00 26.48 243 ILE A C 1
ATOM 1840 O O . ILE A 1 246 ? 83.896 70.824 13.507 1.00 26.42 243 ILE A O 1
ATOM 1845 N N . ILE A 1 247 ? 81.771 70.702 14.224 1.00 26.44 244 ILE A N 1
ATOM 1846 C CA . ILE A 1 247 ? 81.883 69.275 14.466 1.00 26.34 244 ILE A CA 1
ATOM 1847 C C . ILE A 1 247 ? 82.146 68.566 13.144 1.00 26.69 244 ILE A C 1
ATOM 1848 O O . ILE A 1 247 ? 82.971 67.652 13.079 1.00 26.66 244 ILE A O 1
ATOM 1853 N N . THR A 1 248 ? 81.452 68.975 12.089 1.00 25.74 245 THR A N 1
ATOM 1854 C CA . THR A 1 248 ? 81.671 68.302 10.819 1.00 26.08 245 THR A CA 1
ATOM 1855 C C . THR A 1 248 ? 83.086 68.578 10.345 1.00 25.75 245 THR A C 1
ATOM 1856 O O . THR A 1 248 ? 83.729 67.672 9.810 1.00 25.53 245 THR A O 1
ATOM 1860 N N . GLY A 1 249 ? 83.582 69.805 10.554 1.00 24.10 246 GLY A N 1
ATOM 1861 C CA . GLY A 1 249 ? 84.957 70.085 10.163 1.00 23.52 246 GLY A CA 1
ATOM 1862 C C . GLY A 1 249 ? 85.960 69.196 10.947 1.00 26.65 246 GLY A C 1
ATOM 1863 O O . GLY A 1 249 ? 86.951 68.751 10.371 1.00 25.46 246 GLY A O 1
ATOM 1864 N N . ASN A 1 250 ? 85.724 68.938 12.246 1.00 26.63 247 ASN A N 1
ATOM 1865 C CA . ASN A 1 250 ? 86.649 68.084 13.021 1.00 28.36 247 ASN A CA 1
ATOM 1866 C C . ASN A 1 250 ? 86.710 66.653 12.458 1.00 28.55 247 ASN A C 1
ATOM 1867 O O . ASN A 1 250 ? 87.802 66.079 12.351 1.00 30.03 247 ASN A O 1
ATOM 1872 N N . VAL A 1 251 ? 85.570 66.055 12.102 1.00 27.14 248 VAL A N 1
ATOM 1873 C CA . VAL A 1 251 ? 85.659 64.669 11.627 1.00 26.60 248 VAL A CA 1
ATOM 1874 C C . VAL A 1 251 ? 86.117 64.633 10.161 1.00 27.67 248 VAL A C 1
ATOM 1875 O O . VAL A 1 251 ? 86.656 63.616 9.680 1.00 28.36 248 VAL A O 1
ATOM 1879 N N . GLY A 1 252 ? 85.909 65.760 9.466 1.00 27.79 249 GLY A N 1
ATOM 1880 C CA . GLY A 1 252 ? 86.372 65.892 8.083 1.00 25.84 249 GLY A CA 1
ATOM 1881 C C . GLY A 1 252 ? 87.906 65.798 8.146 1.00 26.19 249 GLY A C 1
ATOM 1882 O O . GLY A 1 252 ? 88.526 65.094 7.367 1.00 24.69 249 GLY A O 1
ATOM 1883 N N . LYS A 1 253 ? 88.517 66.506 9.097 1.00 26.28 250 LYS A N 1
ATOM 1884 C CA . LYS A 1 253 ? 89.972 66.478 9.226 1.00 27.47 250 LYS A CA 1
ATOM 1885 C C . LYS A 1 253 ? 90.470 65.054 9.545 1.00 28.31 250 LYS A C 1
ATOM 1886 O O . LYS A 1 253 ? 91.501 64.617 9.012 1.00 27.34 250 LYS A O 1
ATOM 1892 N N . MET A 1 254 ? 89.723 64.334 10.401 1.00 27.21 251 MET A N 1
ATOM 1893 C CA . MET A 1 254 ? 90.081 62.965 10.765 1.00 26.00 251 MET A CA 1
ATOM 1894 C C . MET A 1 254 ? 89.963 62.035 9.530 1.00 26.43 251 MET A C 1
ATOM 1895 O O . MET A 1 254 ? 90.845 61.222 9.282 1.00 25.09 251 MET A O 1
ATOM 1900 N N . ALA A 1 255 ? 88.893 62.191 8.748 1.00 24.85 252 ALA A N 1
ATOM 1901 C CA . ALA A 1 255 ? 88.685 61.350 7.567 1.00 26.45 252 ALA A CA 1
ATOM 1902 C C . ALA A 1 255 ? 89.788 61.628 6.519 1.00 26.29 252 ALA A C 1
ATOM 1903 O O . ALA A 1 255 ? 90.221 60.710 5.794 1.00 24.94 252 ALA A O 1
ATOM 1905 N N . ARG A 1 256 ? 90.207 62.890 6.398 1.00 25.60 253 ARG A N 1
ATOM 1906 C CA . ARG A 1 256 ? 91.301 63.171 5.454 1.00 27.12 253 ARG A CA 1
ATOM 1907 C C . ARG A 1 256 ? 92.527 62.358 5.920 1.00 25.89 253 ARG A C 1
ATOM 1908 O O . ARG A 1 256 ? 93.161 61.694 5.118 1.00 26.93 253 ARG A O 1
ATOM 1916 N N . ASP A 1 257 ? 92.835 62.409 7.212 1.00 26.13 254 ASP A N 1
ATOM 1917 C CA . ASP A 1 257 ? 93.988 61.693 7.755 1.00 28.63 254 ASP A CA 1
ATOM 1918 C C . ASP A 1 257 ? 93.936 60.147 7.631 1.00 28.67 254 ASP A C 1
ATOM 1919 O O . ASP A 1 257 ? 94.897 59.537 7.124 1.00 27.59 254 ASP A O 1
ATOM 1924 N N . TRP A 1 258 ? 92.833 59.511 8.042 1.00 26.81 255 TRP A N 1
ATOM 1925 C CA . TRP A 1 258 ? 92.852 58.076 7.971 1.00 26.81 255 TRP A CA 1
ATOM 1926 C C . TRP A 1 258 ? 92.805 57.582 6.528 1.00 27.80 255 TRP A C 1
ATOM 1927 O O . TRP A 1 258 ? 93.380 56.527 6.227 1.00 27.73 255 TRP A O 1
ATOM 1938 N N . SER A 1 259 ? 92.193 58.331 5.606 1.00 27.08 256 SER A N 1
ATOM 1939 C CA . SER A 1 259 ? 92.188 57.812 4.223 1.00 25.48 256 SER A CA 1
ATOM 1940 C C . SER A 1 259 ? 93.586 57.994 3.624 1.00 25.73 256 SER A C 1
ATOM 1941 O O . SER A 1 259 ? 93.997 57.234 2.763 1.00 25.40 256 SER A O 1
ATOM 1944 N N . LEU A 1 260 ? 94.327 59.009 4.069 1.00 26.43 257 LEU A N 1
ATOM 1945 C CA . LEU A 1 260 ? 95.696 59.174 3.556 1.00 28.12 257 LEU A CA 1
ATOM 1946 C C . LEU A 1 260 ? 96.541 57.996 4.118 1.00 29.09 257 LEU A C 1
ATOM 1947 O O . LEU A 1 260 ? 97.457 57.475 3.447 1.00 30.04 257 LEU A O 1
ATOM 1952 N N . MET A 1 261 ? 96.225 57.578 5.343 1.00 27.35 258 MET A N 1
ATOM 1953 C CA . MET A 1 261 ? 96.972 56.483 5.957 1.00 28.93 258 MET A CA 1
ATOM 1954 C C . MET A 1 261 ? 96.591 55.129 5.346 1.00 28.46 258 MET A C 1
ATOM 1955 O O . MET A 1 261 ? 97.254 54.139 5.592 1.00 29.98 258 MET A O 1
ATOM 1960 N N . MET A 1 262 ? 95.522 55.102 4.565 1.00 27.77 259 MET A N 1
ATOM 1961 C CA . MET A 1 262 ? 95.086 53.899 3.900 1.00 29.15 259 MET A CA 1
ATOM 1962 C C . MET A 1 262 ? 95.637 53.814 2.479 1.00 30.04 259 MET A C 1
ATOM 1963 O O . MET A 1 262 ? 95.351 52.817 1.787 1.00 30.27 259 MET A O 1
ATOM 1968 N N . GLN A 1 263 ? 96.358 54.834 2.001 1.00 28.05 260 GLN A N 1
ATOM 1969 C CA . GLN A 1 263 ? 96.896 54.718 0.617 1.00 30.36 260 GLN A CA 1
ATOM 1970 C C . GLN A 1 263 ? 97.723 53.415 0.532 1.00 31.51 260 GLN A C 1
ATOM 1971 O O . GLN A 1 263 ? 98.412 53.033 1.497 1.00 31.05 260 GLN A O 1
ATOM 1977 N N . THR A 1 264 ? 97.641 52.732 -0.599 1.00 30.75 261 THR A N 1
ATOM 1978 C CA . THR A 1 264 ? 98.352 51.482 -0.773 1.00 29.57 261 THR A CA 1
ATOM 1979 C C . THR A 1 264 ? 99.832 51.538 -0.359 1.00 30.87 261 THR A C 1
ATOM 1980 O O . THR A 1 264 ? 100.355 50.607 0.259 1.00 31.77 261 THR A O 1
ATOM 1984 N N . GLU A 1 265 ? 100.510 52.627 -0.688 1.00 30.41 262 GLU A N 1
ATOM 1985 C CA . GLU A 1 265 ? 101.925 52.736 -0.387 1.00 30.78 262 GLU A CA 1
ATOM 1986 C C . GLU A 1 265 ? 102.222 53.104 1.069 1.00 31.09 262 GLU A C 1
ATOM 1987 O O . GLU A 1 265 ? 103.376 53.104 1.474 1.00 31.22 262 GLU A O 1
ATOM 1993 N N . ILE A 1 266 ? 101.214 53.460 1.853 1.00 29.93 263 ILE A N 1
ATOM 1994 C CA . ILE A 1 266 ? 101.451 53.838 3.253 1.00 31.42 263 ILE A CA 1
ATOM 1995 C C . ILE A 1 266 ? 100.843 52.750 4.150 1.00 33.22 263 ILE A C 1
ATOM 1996 O O . ILE A 1 266 ? 101.537 52.199 5.007 1.00 33.69 263 ILE A O 1
ATOM 2001 N N . ALA A 1 267 ? 99.553 52.461 3.947 1.00 31.82 264 ALA A N 1
ATOM 2002 C CA . ALA A 1 267 ? 98.893 51.354 4.616 1.00 31.95 264 ALA A CA 1
ATOM 2003 C C . ALA A 1 267 ? 99.154 51.215 6.097 1.00 32.21 264 ALA A C 1
ATOM 2004 O O . ALA A 1 267 ? 99.474 50.124 6.545 1.00 34.66 264 ALA A O 1
ATOM 2006 N N . GLU A 1 268 ? 99.006 52.292 6.858 1.00 32.37 265 GLU A N 1
ATOM 2007 C CA . GLU A 1 268 ? 99.282 52.262 8.282 1.00 33.09 265 GLU A CA 1
ATOM 2008 C C . GLU A 1 268 ? 98.041 52.054 9.163 1.00 34.63 265 GLU A C 1
ATOM 2009 O O . GLU A 1 268 ? 98.133 51.564 10.280 1.00 32.54 265 GLU A O 1
ATOM 2015 N N . VAL A 1 269 ? 96.880 52.433 8.634 1.00 36.97 266 VAL A N 1
ATOM 2016 C CA . VAL A 1 269 ? 95.637 52.351 9.374 1.00 37.47 266 VAL A CA 1
ATOM 2017 C C . VAL A 1 269 ? 94.559 52.079 8.365 1.00 38.45 266 VAL A C 1
ATOM 2018 O O . VAL A 1 269 ? 94.623 52.598 7.249 1.00 40.55 266 VAL A O 1
ATOM 2022 N N . PHE A 1 270 ? 93.574 51.267 8.740 1.00 38.62 267 PHE A N 1
ATOM 2023 C CA . PHE A 1 270 ? 92.474 50.921 7.843 1.00 38.33 267 PHE A CA 1
ATOM 2024 C C . PHE A 1 270 ? 91.109 51.027 8.471 1.00 38.27 267 PHE A C 1
ATOM 2025 O O . PHE A 1 270 ? 90.923 50.807 9.668 1.00 37.55 267 PHE A O 1
ATOM 2033 N N . GLU A 1 271 ? 90.142 51.330 7.625 1.00 37.03 268 GLU A N 1
ATOM 2034 C CA . GLU A 1 271 ? 88.776 51.397 8.048 1.00 36.13 268 GLU A CA 1
ATOM 2035 C C . GLU A 1 271 ? 88.351 49.960 8.318 1.00 36.19 268 GLU A C 1
ATOM 2036 O O . GLU A 1 271 ? 88.858 49.057 7.710 1.00 33.67 268 GLU A O 1
ATOM 2042 N N . PRO A 1 272 ? 87.418 49.752 9.267 1.00 39.20 269 PRO A N 1
ATOM 2043 C CA . PRO A 1 272 ? 86.974 48.373 9.526 1.00 42.28 269 PRO A CA 1
ATOM 2044 C C . PRO A 1 272 ? 86.286 47.864 8.259 1.00 46.52 269 PRO A C 1
ATOM 2045 O O . PRO A 1 272 ? 85.650 48.611 7.516 1.00 46.59 269 PRO A O 1
ATOM 2049 N N . THR A 1 273 ? 86.433 46.584 7.995 1.00 52.45 270 THR A N 1
ATOM 2050 C CA . THR A 1 273 ? 85.846 45.994 6.798 1.00 58.08 270 THR A CA 1
ATOM 2051 C C . THR A 1 273 ? 84.320 46.064 6.739 1.00 59.30 270 THR A C 1
ATOM 2052 O O . THR A 1 273 ? 83.645 45.418 7.552 1.00 61.63 270 THR A O 1
ATOM 2056 N N . ARG A 1 287 ? 89.914 47.089 -0.851 1.00 59.62 284 ARG A N 1
ATOM 2057 C CA . ARG A 1 287 ? 89.858 47.873 0.410 1.00 59.47 284 ARG A CA 1
ATOM 2058 C C . ARG A 1 287 ? 89.585 49.395 0.252 1.00 56.31 284 ARG A C 1
ATOM 2059 O O . ARG A 1 287 ? 90.504 50.194 0.390 1.00 57.62 284 ARG A O 1
ATOM 2067 N N . ASN A 1 288 ? 88.337 49.804 0.002 1.00 51.53 285 ASN A N 1
ATOM 2068 C CA . ASN A 1 288 ? 88.023 51.243 -0.178 1.00 48.58 285 ASN A CA 1
ATOM 2069 C C . ASN A 1 288 ? 87.594 52.021 1.088 1.00 44.50 285 ASN A C 1
ATOM 2070 O O . ASN A 1 288 ? 86.868 51.507 1.928 1.00 42.36 285 ASN A O 1
ATOM 2075 N N . PRO A 1 289 ? 88.012 53.283 1.212 1.00 40.42 286 PRO A N 1
ATOM 2076 C CA . PRO A 1 289 ? 87.640 54.053 2.406 1.00 37.74 286 PRO A CA 1
ATOM 2077 C C . PRO A 1 289 ? 86.218 54.618 2.238 1.00 36.74 286 PRO A C 1
ATOM 2078 O O . PRO A 1 289 ? 86.000 55.813 2.048 1.00 36.74 286 PRO A O 1
ATOM 2082 N N . VAL A 1 290 ? 85.248 53.726 2.313 1.00 36.17 287 VAL A N 1
ATOM 2083 C CA . VAL A 1 290 ? 83.861 54.098 2.176 1.00 35.90 287 VAL A CA 1
ATOM 2084 C C . VAL A 1 290 ? 83.410 55.114 3.219 1.00 34.24 287 VAL A C 1
ATOM 2085 O O . VAL A 1 290 ? 82.653 56.018 2.908 1.00 33.96 287 VAL A O 1
ATOM 2089 N N . ALA A 1 291 ? 83.887 54.991 4.447 1.00 32.05 288 ALA A N 1
ATOM 2090 C CA . ALA A 1 291 ? 83.419 55.917 5.450 1.00 32.63 288 ALA A CA 1
ATOM 2091 C C . ALA A 1 291 ? 84.019 57.316 5.204 1.00 32.01 288 ALA A C 1
ATOM 2092 O O . ALA A 1 291 ? 83.357 58.356 5.420 1.00 29.98 288 ALA A O 1
ATOM 2094 N N . ALA A 1 292 ? 85.261 57.342 4.741 1.00 30.08 289 ALA A N 1
ATOM 2095 C CA . ALA A 1 292 ? 85.904 58.637 4.514 1.00 29.09 289 ALA A CA 1
ATOM 2096 C C . ALA A 1 292 ? 85.182 59.403 3.388 1.00 28.52 289 ALA A C 1
ATOM 2097 O O . ALA A 1 292 ? 84.972 60.616 3.498 1.00 27.55 289 ALA A O 1
ATOM 2099 N N . ALA A 1 293 ? 84.786 58.681 2.334 1.00 28.28 290 ALA A N 1
ATOM 2100 C CA . ALA A 1 293 ? 84.102 59.292 1.213 1.00 29.79 290 ALA A CA 1
ATOM 2101 C C . ALA A 1 293 ? 82.828 60.056 1.659 1.00 31.00 290 ALA A C 1
ATOM 2102 O O . ALA A 1 293 ? 82.592 61.200 1.240 1.00 30.28 290 ALA A O 1
ATOM 2104 N N . SER A 1 294 ? 82.026 59.445 2.526 1.00 30.83 291 SER A N 1
ATOM 2105 C CA . SER A 1 294 ? 80.824 60.109 3.046 1.00 31.13 291 SER A CA 1
ATOM 2106 C C . SER A 1 294 ? 81.177 61.297 3.944 1.00 29.86 291 SER A C 1
ATOM 2107 O O . SER A 1 294 ? 80.592 62.365 3.842 1.00 27.66 291 SER A O 1
ATOM 2110 N N . VAL A 1 295 ? 82.101 61.079 4.871 1.00 27.61 292 VAL A N 1
ATOM 2111 C CA . VAL A 1 295 ? 82.475 62.148 5.767 1.00 28.33 292 VAL A CA 1
ATOM 2112 C C . VAL A 1 295 ? 83.083 63.330 4.995 1.00 28.39 292 VAL A C 1
ATOM 2113 O O . VAL A 1 295 ? 82.800 64.466 5.317 1.00 28.68 292 VAL A O 1
ATOM 2117 N N . LEU A 1 296 ? 83.880 63.064 3.968 1.00 27.13 293 LEU A N 1
ATOM 2118 C CA . LEU A 1 296 ? 84.509 64.135 3.247 1.00 26.01 293 LEU A CA 1
ATOM 2119 C C . LEU A 1 296 ? 83.476 64.846 2.376 1.00 27.04 293 LEU A C 1
ATOM 2120 O O . LEU A 1 296 ? 83.594 66.047 2.151 1.00 26.94 293 LEU A O 1
ATOM 2125 N N . ALA A 1 297 ? 82.449 64.126 1.918 1.00 27.29 294 ALA A N 1
ATOM 2126 C CA . ALA A 1 297 ? 81.373 64.780 1.167 1.00 27.32 294 ALA A CA 1
ATOM 2127 C C . ALA A 1 297 ? 80.619 65.753 2.139 1.00 26.70 294 ALA A C 1
ATOM 2128 O O . ALA A 1 297 ? 80.259 66.858 1.774 1.00 28.73 294 ALA A O 1
ATOM 2130 N N . ALA A 1 298 ? 80.397 65.352 3.374 1.00 25.96 295 ALA A N 1
ATOM 2131 C CA . ALA A 1 298 ? 79.717 66.225 4.320 1.00 25.71 295 ALA A CA 1
ATOM 2132 C C . ALA A 1 298 ? 80.638 67.426 4.636 1.00 25.41 295 ALA A C 1
ATOM 2133 O O . ALA A 1 298 ? 80.164 68.550 4.816 1.00 25.44 295 ALA A O 1
ATOM 2135 N N . ALA A 1 299 ? 81.952 67.207 4.636 1.00 25.06 296 ALA A N 1
ATOM 2136 C CA . ALA A 1 299 ? 82.871 68.310 4.941 1.00 27.35 296 ALA A CA 1
ATOM 2137 C C . ALA A 1 299 ? 83.008 69.335 3.785 1.00 26.76 296 ALA A C 1
ATOM 2138 O O . ALA A 1 299 ? 83.676 70.367 3.935 1.00 29.42 296 ALA A O 1
ATOM 2140 N N . ASN A 1 300 ? 82.438 68.991 2.638 1.00 26.25 297 ASN A N 1
ATOM 2141 C CA . ASN A 1 300 ? 82.363 69.851 1.427 1.00 27.44 297 ASN A CA 1
ATOM 2142 C C . ASN A 1 300 ? 80.974 70.590 1.495 1.00 27.63 297 ASN A C 1
ATOM 2143 O O . ASN A 1 300 ? 80.884 71.819 1.384 1.00 29.04 297 ASN A O 1
ATOM 2148 N N . ARG A 1 301 ? 79.911 69.817 1.731 1.00 26.41 298 ARG A N 1
ATOM 2149 C CA . ARG A 1 301 ? 78.554 70.312 1.744 1.00 27.57 298 ARG A CA 1
ATOM 2150 C C . ARG A 1 301 ? 78.178 71.260 2.937 1.00 28.31 298 ARG A C 1
ATOM 2151 O O . ARG A 1 301 ? 77.509 72.300 2.745 1.00 25.72 298 ARG A O 1
ATOM 2159 N N . VAL A 1 302 ? 78.632 70.929 4.157 1.00 25.45 299 VAL A N 1
ATOM 2160 C CA . VAL A 1 302 ? 78.298 71.741 5.310 1.00 23.43 299 VAL A CA 1
ATOM 2161 C C . VAL A 1 302 ? 78.833 73.170 5.186 1.00 23.91 299 VAL A C 1
ATOM 2162 O O . VAL A 1 302 ? 78.090 74.118 5.490 1.00 25.63 299 VAL A O 1
ATOM 2166 N N . PRO A 1 303 ? 80.102 73.364 4.746 1.00 24.11 300 PRO A N 1
ATOM 2167 C CA . PRO A 1 303 ? 80.602 74.749 4.600 1.00 24.42 300 PRO A CA 1
ATOM 2168 C C . PRO A 1 303 ? 79.739 75.551 3.621 1.00 25.69 300 PRO A C 1
ATOM 2169 O O . PRO A 1 303 ? 79.506 76.773 3.840 1.00 24.69 300 PRO A O 1
ATOM 2173 N N . ALA A 1 304 ? 79.274 74.890 2.545 1.00 24.78 301 ALA A N 1
ATOM 2174 C CA . ALA A 1 304 ? 78.401 75.569 1.568 1.00 26.89 301 ALA A CA 1
ATOM 2175 C C . ALA A 1 304 ? 77.066 75.904 2.234 1.00 27.89 301 ALA A C 1
ATOM 2176 O O . ALA A 1 304 ? 76.578 76.990 2.068 1.00 29.20 301 ALA A O 1
ATOM 2178 N N . LEU A 1 305 ? 76.476 74.968 2.988 1.00 28.93 302 LEU A N 1
ATOM 2179 C CA . LEU A 1 305 ? 75.211 75.247 3.667 1.00 29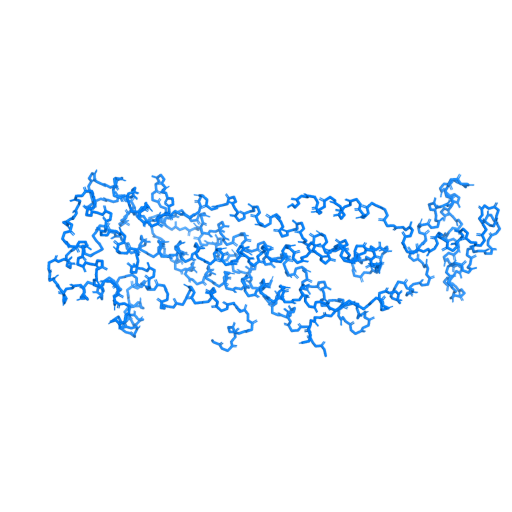.63 302 LEU A CA 1
ATOM 2180 C C . LEU A 1 305 ? 75.369 76.395 4.713 1.00 31.17 302 LEU A C 1
ATOM 2181 O O . LEU A 1 305 ? 74.381 77.141 4.980 1.00 30.51 302 LEU A O 1
ATOM 2186 N N . MET A 1 306 ? 76.583 76.546 5.271 1.00 28.71 303 MET A N 1
ATOM 2187 C CA . MET A 1 306 ? 76.840 77.601 6.241 1.00 29.34 303 MET A CA 1
ATOM 2188 C C . MET A 1 306 ? 76.663 78.964 5.552 1.00 29.95 303 MET A C 1
ATOM 2189 O O . MET A 1 306 ? 76.128 79.901 6.173 1.00 28.62 303 MET A O 1
ATOM 2194 N N . SER A 1 307 ? 77.137 79.078 4.302 1.00 27.78 304 SER A N 1
ATOM 2195 C CA . SER A 1 307 ? 77.004 80.331 3.570 1.00 30.30 304 SER A CA 1
ATOM 2196 C C . SER A 1 307 ? 75.505 80.693 3.532 1.00 29.82 304 SER A C 1
ATOM 2197 O O . SER A 1 307 ? 75.100 81.812 3.831 1.00 30.92 304 SER A O 1
ATOM 2200 N N . SER A 1 308 ? 74.682 79.708 3.222 1.00 28.78 305 SER A N 1
ATOM 2201 C CA . SER A 1 308 ? 73.261 79.910 3.162 1.00 28.44 305 SER A CA 1
ATOM 2202 C C . SER A 1 308 ? 72.550 80.354 4.488 1.00 29.68 305 SER A C 1
ATOM 2203 O O . SER A 1 308 ? 71.733 81.305 4.495 1.00 27.42 305 SER A O 1
ATOM 2206 N N . ILE A 1 309 ? 72.878 79.670 5.585 1.00 28.50 306 ILE A N 1
ATOM 2207 C CA . ILE A 1 309 ? 72.275 79.914 6.858 1.00 28.59 306 ILE A CA 1
ATOM 2208 C C . ILE A 1 309 ? 72.692 81.330 7.313 1.00 28.68 306 ILE A C 1
ATOM 2209 O O . ILE A 1 309 ? 71.852 82.067 7.854 1.00 27.73 306 ILE A O 1
ATOM 2214 N N . TYR A 1 310 ? 73.949 81.733 7.062 1.00 26.51 307 TYR A N 1
ATOM 2215 C CA . TYR A 1 310 ? 74.385 83.091 7.380 1.00 26.74 307 TYR A CA 1
ATOM 2216 C C . TYR A 1 310 ? 73.691 84.160 6.506 1.00 27.26 307 TYR A C 1
ATOM 2217 O O . TYR A 1 310 ? 73.349 85.218 7.030 1.00 28.24 307 TYR A O 1
ATOM 2226 N N . GLN A 1 311 ? 73.497 83.921 5.197 1.00 27.91 308 GLN A N 1
ATOM 2227 C CA . GLN A 1 311 ? 72.763 84.905 4.386 1.00 29.30 308 GLN A CA 1
ATOM 2228 C C . GLN A 1 311 ? 71.319 85.025 4.964 1.00 28.90 308 GLN A C 1
ATOM 2229 O O . GLN A 1 311 ? 70.735 86.085 4.928 1.00 29.55 308 GLN A O 1
ATOM 2235 N N . SER A 1 312 ? 70.742 83.934 5.469 1.00 27.13 309 SER A N 1
ATOM 2236 C CA . SER A 1 312 ? 69.407 83.989 6.015 1.00 27.06 309 SER A CA 1
ATOM 2237 C C . SER A 1 312 ? 69.178 84.937 7.203 1.00 28.13 309 SER A C 1
ATOM 2238 O O . SER A 1 312 ? 68.037 85.135 7.621 1.00 27.43 309 SER A O 1
ATOM 2241 N N . MET A 1 313 ? 70.247 85.505 7.753 1.00 28.01 310 MET A N 1
ATOM 2242 C CA . MET A 1 313 ? 70.104 86.477 8.854 1.00 29.61 310 MET A CA 1
ATOM 2243 C C . MET A 1 313 ? 69.511 87.776 8.359 1.00 28.83 310 MET A C 1
ATOM 2244 O O . MET A 1 313 ? 68.901 88.507 9.141 1.00 29.22 310 MET A O 1
ATOM 2249 N N . VAL A 1 314 ? 69.708 88.089 7.076 1.00 27.76 311 VAL A N 1
ATOM 2250 C CA . VAL A 1 314 ? 69.189 89.365 6.579 1.00 28.84 311 VAL A CA 1
ATOM 2251 C C . VAL A 1 314 ? 67.692 89.183 6.270 1.00 28.70 311 VAL A C 1
ATOM 2252 O O . VAL A 1 314 ? 67.332 88.704 5.200 1.00 27.28 311 VAL A O 1
ATOM 2256 N N . GLN A 1 315 ? 66.842 89.577 7.223 1.00 27.44 312 GLN A N 1
ATOM 2257 C CA . GLN A 1 315 ? 65.400 89.361 7.115 1.00 28.20 312 GLN A CA 1
ATOM 2258 C C . GLN A 1 315 ? 64.646 90.682 7.179 1.00 28.54 312 GLN A C 1
ATOM 2259 O O . GLN A 1 315 ? 64.961 91.534 8.015 1.00 31.21 312 GLN A O 1
ATOM 2265 N N . GLU A 1 316 ? 63.650 90.852 6.319 1.00 27.81 313 GLU A N 1
ATOM 2266 C CA . GLU A 1 316 ? 62.859 92.092 6.324 1.00 27.99 313 GLU A CA 1
ATOM 2267 C C . GLU A 1 316 ? 61.890 92.263 7.506 1.00 26.51 313 GLU A C 1
ATOM 2268 O O . GLU A 1 316 ? 61.057 91.399 7.787 1.00 26.40 313 GLU A O 1
ATOM 2274 N N . HIS A 1 317 ? 62.022 93.393 8.181 1.00 26.11 314 HIS A N 1
ATOM 2275 C CA . HIS A 1 317 ? 61.099 93.778 9.234 1.00 27.53 314 HIS A CA 1
ATOM 2276 C C . HIS A 1 317 ? 60.596 92.698 10.159 1.00 27.73 314 HIS A C 1
ATOM 2277 O O . HIS A 1 317 ? 61.389 92.085 10.838 1.00 28.92 314 HIS A O 1
ATOM 2284 N N . GLU A 1 318 ? 59.282 92.455 10.152 1.00 27.82 315 GLU A N 1
ATOM 2285 C CA . GLU A 1 318 ? 58.688 91.502 11.055 1.00 28.20 315 GLU A CA 1
ATOM 2286 C C . GLU A 1 318 ? 58.488 90.094 10.511 1.00 29.83 315 GLU A C 1
ATOM 2287 O O . GLU A 1 318 ? 58.030 89.219 11.230 1.00 29.19 315 GLU A O 1
ATOM 2293 N N . ARG A 1 319 ? 58.786 89.873 9.240 1.00 29.03 316 ARG A N 1
ATOM 2294 C CA . ARG A 1 319 ? 58.684 88.527 8.674 1.00 27.85 316 ARG A CA 1
ATOM 2295 C C . ARG A 1 319 ? 59.260 88.687 7.280 1.00 28.48 316 ARG A C 1
ATOM 2296 O O . ARG A 1 319 ? 58.774 89.514 6.479 1.00 27.05 316 ARG A O 1
ATOM 2304 N N . SER A 1 320 ? 60.321 87.920 7.029 1.00 27.16 317 SER A N 1
ATOM 2305 C CA . SER A 1 320 ? 61.044 88.022 5.803 1.00 30.41 317 SER A CA 1
ATOM 2306 C C . SER A 1 320 ? 60.467 87.287 4.614 1.00 31.27 317 SER A C 1
ATOM 2307 O O . SER A 1 320 ? 59.681 86.378 4.744 1.00 31.79 317 SER A O 1
ATOM 2310 N N . LEU A 1 321 ? 60.947 87.709 3.456 1.00 31.86 318 LEU A N 1
ATOM 2311 C CA . LEU A 1 321 ? 60.577 87.177 2.164 1.00 33.67 318 LEU A CA 1
ATOM 2312 C C . LEU A 1 321 ? 61.789 86.456 1.595 1.00 33.17 318 LEU A C 1
ATOM 2313 O O . LEU A 1 321 ? 62.647 87.098 1.012 1.00 34.77 318 LEU A O 1
ATOM 2318 N N . GLY A 1 322 ? 61.877 85.146 1.738 1.00 32.02 319 GLY A N 1
ATOM 2319 C CA . GLY A 1 322 ? 63.026 84.444 1.174 1.00 30.56 319 GLY A CA 1
ATOM 2320 C C . GLY A 1 322 ? 64.028 83.862 2.178 1.00 29.93 319 GLY A C 1
ATOM 2321 O O . GLY A 1 322 ? 64.220 82.655 2.222 1.00 28.23 319 GLY A O 1
ATOM 2322 N N . ALA A 1 323 ? 64.635 84.714 3.001 1.00 27.81 320 ALA A N 1
ATOM 2323 C CA . ALA A 1 323 ? 65.616 84.260 3.993 1.00 27.84 320 ALA A CA 1
ATOM 2324 C C . ALA A 1 323 ? 65.051 83.230 4.954 1.00 26.32 320 ALA A C 1
ATOM 2325 O O . ALA A 1 323 ? 65.714 82.261 5.282 1.00 28.59 320 ALA A O 1
ATOM 2327 N N . TRP A 1 324 ? 63.841 83.452 5.440 1.00 27.83 321 TRP A N 1
ATOM 2328 C CA . TRP A 1 324 ? 63.234 82.519 6.393 1.00 26.56 321 TRP A CA 1
ATOM 2329 C C . TRP A 1 324 ? 62.883 81.190 5.717 1.00 27.92 321 TRP A C 1
ATOM 2330 O O . TRP A 1 324 ? 63.130 80.108 6.272 1.00 27.37 321 TRP A O 1
ATOM 2341 N N . HIS A 1 325 ? 62.310 81.267 4.520 1.00 27.23 322 HIS A N 1
ATOM 2342 C CA . HIS A 1 325 ? 61.983 80.057 3.753 1.00 29.00 322 HIS A CA 1
ATOM 2343 C C . HIS A 1 325 ? 63.260 79.173 3.529 1.00 28.92 322 HIS A C 1
ATOM 2344 O O . HIS A 1 325 ? 63.198 77.945 3.631 1.00 27.99 322 HIS A O 1
ATOM 2351 N N . ALA A 1 326 ? 64.404 79.802 3.244 1.00 26.33 323 ALA A N 1
ATOM 2352 C CA . ALA A 1 326 ? 65.639 79.056 2.955 1.00 27.06 323 ALA A CA 1
ATOM 2353 C C . ALA A 1 326 ? 66.101 78.230 4.151 1.00 27.59 323 ALA A C 1
ATOM 2354 O O . ALA A 1 326 ? 66.658 77.163 3.978 1.00 26.92 323 ALA A O 1
ATOM 2356 N N . GLU A 1 327 ? 65.863 78.730 5.363 1.00 28.84 324 GLU A N 1
ATOM 2357 C CA . GLU A 1 327 ? 66.238 77.994 6.590 1.00 30.04 324 GLU A CA 1
ATOM 2358 C C . GLU A 1 327 ? 65.560 76.633 6.637 1.00 30.22 324 GLU A C 1
ATOM 2359 O O . GLU A 1 327 ? 66.136 75.658 7.152 1.00 30.89 324 GLU A O 1
ATOM 2365 N N . TRP A 1 328 ? 64.328 76.556 6.139 1.00 29.15 325 TRP A N 1
ATOM 2366 C CA . TRP A 1 328 ? 63.635 75.282 6.209 1.00 28.80 325 TRP A CA 1
ATOM 2367 C C . TRP A 1 328 ? 64.362 74.216 5.416 1.00 29.69 325 TRP A C 1
ATOM 2368 O O . TRP A 1 328 ? 64.143 73.031 5.655 1.00 30.60 325 TRP A O 1
ATOM 2379 N N . LEU A 1 329 ? 65.167 74.626 4.435 1.00 28.31 326 LEU A N 1
ATOM 2380 C CA . LEU A 1 329 ? 65.909 73.672 3.637 1.00 29.06 326 LEU A CA 1
ATOM 2381 C C . LEU A 1 329 ? 67.324 73.453 4.162 1.00 29.67 326 LEU A C 1
ATOM 2382 O O . LEU A 1 329 ? 67.824 72.354 4.127 1.00 31.98 326 LEU A O 1
ATOM 2387 N N . SER A 1 330 ? 67.975 74.489 4.672 1.00 28.66 327 SER A N 1
ATOM 2388 C CA . SER A 1 330 ? 69.347 74.301 5.070 1.00 29.51 327 SER A CA 1
ATOM 2389 C C . SER A 1 330 ? 69.606 73.681 6.440 1.00 29.78 327 SER A C 1
ATOM 2390 O O . SER A 1 330 ? 70.419 72.767 6.538 1.00 29.92 327 SER A O 1
ATOM 2393 N N . LEU A 1 331 ? 68.933 74.185 7.487 1.00 29.26 328 LEU A N 1
ATOM 2394 C CA . LEU A 1 331 ? 69.139 73.682 8.843 1.00 30.45 328 LEU A CA 1
ATOM 2395 C C . LEU A 1 331 ? 68.999 72.168 8.953 1.00 29.86 328 LEU A C 1
ATOM 2396 O O . LEU A 1 331 ? 69.901 71.503 9.461 1.00 30.43 328 LEU A O 1
ATOM 2401 N N . PRO A 1 332 ? 67.895 71.598 8.452 1.00 30.12 329 PRO A N 1
ATOM 2402 C CA . PRO A 1 332 ? 67.801 70.132 8.581 1.00 31.14 329 PRO A CA 1
ATOM 2403 C C . PRO A 1 332 ? 68.978 69.398 7.873 1.00 30.95 329 PRO A C 1
ATOM 2404 O O . PRO A 1 332 ? 69.494 68.399 8.391 1.00 31.57 329 PRO A O 1
ATOM 2408 N N . GLU A 1 333 ? 69.376 69.869 6.689 1.00 30.73 330 GLU A N 1
ATOM 2409 C CA . GLU A 1 333 ? 70.455 69.203 5.952 1.00 30.82 330 GLU A CA 1
ATOM 2410 C C . GLU A 1 333 ? 71.744 69.232 6.786 1.00 31.10 330 GLU A C 1
ATOM 2411 O O . GLU A 1 333 ? 72.446 68.223 6.844 1.00 31.27 330 GLU A O 1
ATOM 2417 N N . ILE A 1 334 ? 72.045 70.352 7.469 1.00 30.02 331 ILE A N 1
ATOM 2418 C CA . ILE A 1 334 ? 73.267 70.460 8.282 1.00 28.03 331 ILE A CA 1
ATOM 2419 C C . ILE A 1 334 ? 73.239 69.421 9.416 1.00 29.26 331 ILE A C 1
ATOM 2420 O O . ILE A 1 334 ? 74.211 68.700 9.615 1.00 29.23 331 ILE A O 1
ATOM 2425 N N . PHE A 1 335 ? 72.130 69.334 10.155 1.00 28.66 332 PHE A N 1
ATOM 2426 C CA . PHE A 1 335 ? 71.994 68.315 11.199 1.00 28.30 332 PHE A CA 1
ATOM 2427 C C . PHE A 1 335 ? 72.161 66.879 10.654 1.00 27.89 332 PHE A C 1
ATOM 2428 O O . PHE A 1 335 ? 72.862 66.037 11.219 1.00 26.24 332 PHE A O 1
ATOM 2436 N N . GLN A 1 336 ? 71.469 66.590 9.569 1.00 28.11 333 GLN A N 1
ATOM 2437 C CA . GLN A 1 336 ? 71.539 65.266 8.981 1.00 29.17 333 GLN A CA 1
ATOM 2438 C C . GLN A 1 336 ? 72.925 64.849 8.494 1.00 29.83 333 GLN A C 1
ATOM 2439 O O . GLN A 1 336 ? 73.300 63.682 8.671 1.00 31.42 333 GLN A O 1
ATOM 2445 N N . LEU A 1 337 ? 73.690 65.778 7.899 1.00 30.09 334 LEU A N 1
ATOM 2446 C CA . LEU A 1 337 ? 75.045 65.478 7.424 1.00 29.04 334 LEU A CA 1
ATOM 2447 C C . LEU A 1 337 ? 76.006 65.328 8.599 1.00 28.91 334 LEU A C 1
ATOM 2448 O O . LEU A 1 337 ? 76.922 64.475 8.555 1.00 28.39 334 LEU A O 1
ATOM 2453 N N . THR A 1 338 ? 75.810 66.141 9.642 1.00 27.14 335 THR A N 1
ATOM 2454 C CA . THR A 1 338 ? 76.681 66.089 10.807 1.00 26.64 335 THR A CA 1
ATOM 2455 C C . THR A 1 338 ? 76.491 64.763 11.580 1.00 27.62 335 THR A C 1
ATOM 2456 O O . THR A 1 338 ? 77.476 64.099 11.964 1.00 27.19 335 THR A O 1
ATOM 2460 N N . ALA A 1 339 ? 75.229 64.384 11.813 1.00 26.67 336 ALA A N 1
ATOM 2461 C CA . ALA A 1 339 ? 74.915 63.145 12.537 1.00 26.54 336 ALA A CA 1
ATOM 2462 C C . ALA A 1 339 ? 75.403 61.977 11.657 1.00 27.54 336 ALA A C 1
ATOM 2463 O O . ALA A 1 339 ? 75.971 61.004 12.162 1.00 26.45 336 ALA A O 1
ATOM 2465 N N . GLY A 1 340 ? 75.199 62.076 10.334 1.00 27.05 337 GLY A N 1
ATOM 2466 C CA . GLY A 1 340 ? 75.712 61.022 9.449 1.00 27.01 337 GLY A CA 1
ATOM 2467 C C . GLY A 1 340 ? 77.248 60.924 9.503 1.00 27.18 337 GLY A C 1
ATOM 2468 O O . GLY A 1 340 ? 77.837 59.842 9.607 1.00 28.56 337 GLY A O 1
ATOM 2469 N N . ALA A 1 341 ? 77.923 62.062 9.488 1.00 25.96 338 ALA A N 1
ATOM 2470 C CA . ALA A 1 341 ? 79.387 62.031 9.511 1.00 27.62 338 ALA A CA 1
ATOM 2471 C C . ALA A 1 341 ? 79.893 61.497 10.861 1.00 28.84 338 ALA A C 1
ATOM 2472 O O . ALA A 1 341 ? 80.890 60.791 10.914 1.00 30.14 338 ALA A O 1
ATOM 2474 N N . LEU A 1 342 ? 79.212 61.855 11.943 1.00 30.17 339 LEU A N 1
ATOM 2475 C CA . LEU A 1 342 ? 79.581 61.382 13.284 1.00 31.69 339 LEU A CA 1
ATOM 2476 C C . LEU A 1 342 ? 79.373 59.883 13.373 1.00 32.81 339 LEU A C 1
ATOM 2477 O O . LEU A 1 342 ? 80.207 59.166 13.922 1.00 32.88 339 LEU A O 1
ATOM 2482 N N . GLU A 1 343 ? 78.262 59.402 12.832 1.00 32.89 340 GLU A N 1
ATOM 2483 C CA . GLU A 1 343 ? 78.034 57.979 12.912 1.00 35.76 340 GLU A CA 1
ATOM 2484 C C . GLU A 1 343 ? 79.144 57.163 12.191 1.00 36.47 340 GLU A C 1
ATOM 2485 O O . GLU A 1 343 ? 79.606 56.161 12.728 1.00 36.17 340 GLU A O 1
ATOM 2491 N N . ARG A 1 344 ? 79.550 57.555 10.977 1.00 35.76 341 ARG A N 1
ATOM 2492 C CA . ARG A 1 344 ? 80.610 56.830 10.290 1.00 34.50 341 ARG A CA 1
ATOM 2493 C C . ARG A 1 344 ? 81.973 57.004 11.008 1.00 34.38 341 ARG A C 1
ATOM 2494 O O . ARG A 1 344 ? 82.751 56.056 11.131 1.00 33.99 341 ARG A O 1
ATOM 2502 N N . THR A 1 345 ? 82.250 58.196 11.522 1.00 32.84 342 THR A N 1
ATOM 2503 C CA . THR A 1 345 ? 83.494 58.393 12.248 1.00 33.12 342 THR A CA 1
ATOM 2504 C C . THR A 1 345 ? 83.565 57.445 13.489 1.00 34.89 342 THR A C 1
ATOM 2505 O O . THR A 1 345 ? 84.603 56.800 13.738 1.00 34.52 342 THR A O 1
ATOM 2509 N N . LEU A 1 346 ? 82.474 57.346 14.254 1.00 35.76 343 LEU A N 1
ATOM 2510 C CA . LEU A 1 346 ? 82.431 56.435 15.418 1.00 35.80 343 LEU A CA 1
ATOM 2511 C C . LEU A 1 346 ? 82.777 54.992 14.989 1.00 35.67 343 LEU A C 1
ATOM 2512 O O . LEU A 1 346 ? 83.656 54.372 15.576 1.00 35.14 343 LEU A O 1
ATOM 2517 N N . ASP A 1 347 ? 82.098 54.464 13.972 1.00 36.09 344 ASP A N 1
ATOM 2518 C CA . ASP A 1 347 ? 82.416 53.122 13.471 1.00 38.75 344 ASP A CA 1
ATOM 2519 C C . ASP A 1 347 ? 83.926 52.938 13.230 1.00 37.92 344 ASP A C 1
ATOM 2520 O O . ASP A 1 347 ? 84.498 51.914 13.599 1.00 39.70 344 ASP A O 1
ATOM 2525 N N . VAL A 1 348 ? 84.552 53.925 12.583 1.00 35.60 345 VAL A N 1
ATOM 2526 C CA . VAL A 1 348 ? 85.969 53.863 12.285 1.00 33.58 345 VAL A CA 1
ATOM 2527 C C . VAL A 1 348 ? 86.829 53.943 13.549 1.00 34.93 345 VAL A C 1
ATOM 2528 O O . VAL A 1 348 ? 87.809 53.206 13.663 1.00 33.32 345 VAL A O 1
ATOM 2532 N N . LEU A 1 349 ? 86.491 54.840 14.490 1.00 36.25 346 LEU A N 1
ATOM 2533 C CA . LEU A 1 349 ? 87.288 54.958 15.706 1.00 38.43 346 LEU A CA 1
ATOM 2534 C C . LEU A 1 349 ? 87.237 53.670 16.519 1.00 40.63 346 LEU A C 1
ATOM 2535 O O . LEU A 1 349 ? 88.218 53.323 17.165 1.00 41.54 346 LEU A O 1
ATOM 2540 N N . LYS A 1 350 ? 86.100 52.971 16.476 1.00 42.02 347 LYS A N 1
ATOM 2541 C CA . LYS A 1 350 ? 85.933 51.730 17.203 1.00 44.50 347 LYS A CA 1
ATOM 2542 C C . LYS A 1 350 ? 86.590 50.517 16.573 1.00 44.58 347 LYS A C 1
ATOM 2543 O O . LYS A 1 350 ? 87.183 49.726 17.291 1.00 43.57 347 LYS A O 1
ATOM 2549 N N . GLY A 1 351 ? 86.489 50.370 15.254 1.00 43.01 348 GLY A N 1
ATOM 2550 C CA . GLY A 1 351 ? 87.048 49.182 14.623 1.00 43.11 348 GLY A CA 1
ATOM 2551 C C . GLY A 1 351 ? 88.287 49.384 13.778 1.00 43.08 348 GLY A C 1
ATOM 2552 O O . GLY A 1 351 ? 88.621 48.574 12.920 1.00 43.03 348 GLY A O 1
ATOM 2553 N N . MET A 1 352 ? 88.927 50.513 14.017 1.00 42.94 349 MET A N 1
ATOM 2554 C CA . MET A 1 352 ? 90.150 50.940 13.362 1.00 43.19 349 MET A CA 1
ATOM 2555 C C . MET A 1 352 ? 91.230 49.828 13.419 1.00 43.11 349 MET A C 1
ATOM 2556 O O . MET A 1 352 ? 91.547 49.319 14.490 1.00 41.17 349 MET A O 1
ATOM 2561 N N . GLU A 1 353 ? 91.816 49.496 12.277 1.00 41.38 350 GLU A N 1
ATOM 2562 C CA . GLU A 1 353 ? 92.863 48.480 12.182 1.00 41.78 350 GLU A CA 1
ATOM 2563 C C . GLU A 1 353 ? 94.250 49.173 12.076 1.00 39.81 350 GLU A C 1
ATOM 2564 O O . GLU A 1 353 ? 94.531 49.872 11.104 1.00 38.82 350 GLU A O 1
ATOM 2570 N N . VAL A 1 354 ? 95.121 48.981 13.056 1.00 37.01 351 VAL A N 1
ATOM 2571 C CA . VAL A 1 354 ? 96.432 49.623 13.031 1.00 36.50 351 VAL A CA 1
ATOM 2572 C C . VAL A 1 354 ? 97.467 48.624 12.517 1.00 37.27 351 VAL A C 1
ATOM 2573 O O . VAL A 1 354 ? 97.503 47.500 12.984 1.00 37.28 351 VAL A O 1
ATOM 2577 N N . ASN A 1 355 ? 98.281 49.000 11.531 1.00 36.57 352 ASN A N 1
ATOM 2578 C CA . ASN A 1 355 ? 99.304 48.072 11.003 1.00 36.58 352 ASN A CA 1
ATOM 2579 C C . ASN A 1 355 ? 100.687 48.611 11.410 1.00 36.09 352 ASN A C 1
ATOM 2580 O O . ASN A 1 355 ? 101.285 49.417 10.719 1.00 35.86 352 ASN A O 1
ATOM 2585 N N . ALA A 1 356 ? 101.157 48.161 12.565 1.00 36.70 353 ALA A N 1
ATOM 2586 C CA . ALA A 1 356 ? 102.411 48.566 13.186 1.00 36.86 353 ALA A CA 1
ATOM 2587 C C . ALA A 1 356 ? 103.645 48.299 12.348 1.00 37.48 353 ALA A C 1
ATOM 2588 O O . ALA A 1 356 ? 104.602 49.054 12.421 1.00 37.99 353 ALA A O 1
ATOM 2590 N N . GLU A 1 357 ? 103.636 47.239 11.556 1.00 39.54 354 GLU A N 1
ATOM 2591 C CA . GLU A 1 357 ? 104.778 46.959 10.702 1.00 42.56 354 GLU A CA 1
ATOM 2592 C C . GLU A 1 357 ? 104.983 47.970 9.599 1.00 40.92 354 GLU A C 1
ATOM 2593 O O . GLU A 1 357 ? 106.123 48.374 9.325 1.00 39.65 354 GLU A O 1
ATOM 2599 N N . ASN A 1 358 ? 103.878 48.340 8.944 1.00 39.03 355 ASN A N 1
ATOM 2600 C CA . ASN A 1 358 ? 103.918 49.369 7.899 1.00 36.74 355 ASN A CA 1
ATOM 2601 C C . ASN A 1 358 ? 104.349 50.697 8.526 1.00 34.49 355 ASN A C 1
ATOM 2602 O O . ASN A 1 358 ? 105.132 51.428 7.936 1.00 33.30 355 ASN A O 1
ATOM 2607 N N . MET A 1 359 ? 103.898 50.981 9.744 1.00 33.70 356 MET A N 1
ATOM 2608 C CA . MET A 1 359 ? 104.335 52.215 10.390 1.00 35.70 356 MET A CA 1
ATOM 2609 C C . MET A 1 359 ? 105.842 52.189 10.608 1.00 36.82 356 MET A C 1
ATOM 2610 O O . MET A 1 359 ? 106.547 53.199 10.394 1.00 35.95 356 MET A O 1
ATOM 2615 N N . HIS A 1 360 ? 106.344 51.019 11.014 1.00 39.56 357 HIS A N 1
ATOM 2616 C CA . HIS A 1 360 ? 107.780 50.864 11.275 1.00 41.94 357 HIS A CA 1
ATOM 2617 C C . HIS A 1 360 ? 108.535 51.019 9.964 1.00 40.62 357 HIS A C 1
ATOM 2618 O O . HIS A 1 360 ? 109.520 51.742 9.892 1.00 40.73 357 HIS A O 1
ATOM 2625 N N . GLN A 1 361 ? 108.072 50.320 8.935 1.00 39.68 358 GLN A N 1
ATOM 2626 C CA . GLN A 1 361 ? 108.652 50.440 7.611 1.00 41.04 358 GLN A CA 1
ATOM 2627 C C . GLN A 1 361 ? 108.665 51.839 7.023 1.00 39.49 358 GLN A C 1
ATOM 2628 O O . GLN A 1 361 ? 109.628 52.200 6.394 1.00 40.37 358 GLN A O 1
ATOM 2634 N N . ASN A 1 362 ? 107.612 52.634 7.193 1.00 35.38 359 ASN A N 1
ATOM 2635 C CA . ASN A 1 362 ? 107.650 53.918 6.566 1.00 33.01 359 ASN A CA 1
ATOM 2636 C C . ASN A 1 362 ? 108.625 54.808 7.301 1.00 33.63 359 ASN A C 1
ATOM 2637 O O . ASN A 1 362 ? 109.169 55.753 6.716 1.00 32.13 359 ASN A O 1
ATOM 2642 N N . ILE A 1 363 ? 108.877 54.510 8.581 1.00 34.14 360 ILE A N 1
ATOM 2643 C CA . ILE A 1 363 ? 109.867 55.290 9.315 1.00 34.52 360 ILE A CA 1
ATOM 2644 C C . ILE A 1 363 ? 111.275 55.032 8.680 1.00 36.67 360 ILE A C 1
ATOM 2645 O O . ILE A 1 363 ? 112.152 55.921 8.696 1.00 34.67 360 ILE A O 1
ATOM 2650 N N . GLU A 1 364 ? 111.494 53.845 8.111 1.00 36.72 361 GLU A N 1
ATOM 2651 C CA . GLU A 1 364 ? 112.818 53.563 7.531 1.00 41.32 361 GLU A CA 1
ATOM 2652 C C . GLU A 1 364 ? 113.006 54.105 6.128 1.00 42.36 361 GLU A C 1
ATOM 2653 O O . GLU A 1 364 ? 114.097 54.096 5.589 1.00 43.49 361 GLU A O 1
ATOM 2659 N N . CYS A 1 365 ? 111.934 54.635 5.566 1.00 42.14 362 CYS A N 1
ATOM 2660 C CA . CYS A 1 365 ? 111.923 55.192 4.225 1.00 42.86 362 CYS A CA 1
ATOM 2661 C C . CYS A 1 365 ? 113.097 56.137 3.828 1.00 41.69 362 CYS A C 1
ATOM 2662 O O . CYS A 1 365 ? 113.664 56.018 2.741 1.00 40.65 362 CYS A O 1
ATOM 2665 N N . THR A 1 366 ? 113.454 57.094 4.673 1.00 39.77 363 THR A N 1
ATOM 2666 C CA . THR A 1 366 ? 114.566 57.996 4.321 1.00 39.42 363 THR A CA 1
ATOM 2667 C C . THR A 1 366 ? 115.941 57.503 4.826 1.00 38.23 363 THR A C 1
ATOM 2668 O O . THR A 1 366 ? 116.908 58.255 4.850 1.00 37.27 363 THR A O 1
ATOM 2672 N N . HIS A 1 367 ? 115.996 56.253 5.262 1.00 38.19 364 HIS A N 1
ATOM 2673 C CA . HIS A 1 367 ? 117.242 55.662 5.739 1.00 39.79 364 HIS A CA 1
ATOM 2674 C C . HIS A 1 367 ? 117.971 56.520 6.766 1.00 38.41 364 HIS A C 1
ATOM 2675 O O . HIS A 1 367 ? 119.135 56.839 6.585 1.00 37.72 364 HIS A O 1
ATOM 2682 N N . GLY A 1 368 ? 117.256 56.903 7.820 1.00 36.20 365 GLY A N 1
ATOM 2683 C CA . GLY A 1 368 ? 117.836 57.654 8.892 1.00 34.75 365 GLY A CA 1
ATOM 2684 C C . GLY A 1 368 ? 117.952 59.141 8.704 1.00 36.77 365 GLY A C 1
ATOM 2685 O O . GLY A 1 368 ? 118.288 59.843 9.674 1.00 37.18 365 GLY A O 1
ATOM 2686 N N . LEU A 1 369 ? 117.696 59.653 7.500 1.00 36.43 366 LEU A N 1
ATOM 2687 C CA . LEU A 1 369 ? 117.803 61.098 7.311 1.00 38.63 366 LEU A CA 1
ATOM 2688 C C . LEU A 1 369 ? 116.867 61.907 8.238 1.00 38.54 366 LEU A C 1
ATOM 2689 O O . LEU A 1 369 ? 117.251 62.984 8.690 1.00 37.54 366 LEU A O 1
ATOM 2694 N N . ILE A 1 370 ? 115.664 61.397 8.533 1.00 37.80 367 ILE A N 1
ATOM 2695 C CA . ILE A 1 370 ? 114.765 62.119 9.428 1.00 39.77 367 ILE A CA 1
ATOM 2696 C C . ILE A 1 370 ? 115.295 62.214 10.879 1.00 40.38 367 ILE A C 1
ATOM 2697 O O . ILE A 1 370 ? 114.783 63.018 11.661 1.00 41.25 367 ILE A O 1
ATOM 2702 N N . MET A 1 371 ? 116.319 61.418 11.230 1.00 39.46 368 MET A N 1
ATOM 2703 C CA . MET A 1 371 ? 116.894 61.471 12.577 1.00 40.34 368 MET A CA 1
ATOM 2704 C C . MET A 1 371 ? 118.074 62.421 12.659 1.00 39.91 368 MET A C 1
ATOM 2705 O O . MET A 1 371 ? 118.725 62.542 13.695 1.00 40.69 368 MET A O 1
ATOM 2710 N N . ALA A 1 372 ? 118.339 63.126 11.573 1.00 39.40 369 ALA A N 1
ATOM 2711 C CA . ALA A 1 372 ? 119.484 64.026 11.532 1.00 39.39 369 ALA A CA 1
ATOM 2712 C C . ALA A 1 372 ? 119.505 65.055 12.643 1.00 40.18 369 ALA A C 1
ATOM 2713 O O . ALA A 1 372 ? 120.556 65.326 13.246 1.00 41.03 369 ALA A O 1
ATOM 2715 N N . GLU A 1 373 ? 118.369 65.664 12.920 1.00 41.03 370 GLU A N 1
ATOM 2716 C CA . GLU A 1 373 ? 118.410 66.673 13.957 1.00 42.82 370 GLU A CA 1
ATOM 2717 C C . GLU A 1 373 ? 118.560 66.047 15.366 1.00 40.99 370 GLU A C 1
ATOM 2718 O O . GLU A 1 373 ? 119.221 66.629 16.213 1.00 40.13 370 GLU A O 1
ATOM 2724 N N . ALA A 1 374 ? 118.029 64.844 15.570 1.00 39.14 371 ALA A N 1
ATOM 2725 C CA . ALA A 1 374 ? 118.198 64.145 16.830 1.00 40.72 371 ALA A CA 1
ATOM 2726 C C . ALA A 1 374 ? 119.739 63.899 17.027 1.00 41.76 371 ALA A C 1
ATOM 2727 O O . ALA A 1 374 ? 120.276 64.136 18.122 1.00 42.90 371 ALA A O 1
ATOM 2729 N N . VAL A 1 375 ? 120.445 63.453 15.979 1.00 41.16 372 VAL A N 1
ATOM 2730 C CA . VAL A 1 375 ? 121.897 63.214 16.089 1.00 42.53 372 VAL A CA 1
ATOM 2731 C C . VAL A 1 375 ? 122.648 64.511 16.426 1.00 44.28 372 VAL A C 1
ATOM 2732 O O . VAL A 1 375 ? 123.599 64.538 17.209 1.00 43.05 372 VAL A O 1
ATOM 2736 N N . MET A 1 376 ? 122.200 65.592 15.820 1.00 46.19 373 MET A N 1
ATOM 2737 C CA . MET A 1 376 ? 122.795 66.873 16.050 1.00 49.68 373 MET A CA 1
ATOM 2738 C C . MET A 1 376 ? 122.617 67.363 17.516 1.00 49.98 373 MET A C 1
ATOM 2739 O O . MET A 1 376 ? 123.539 67.956 18.082 1.00 45.80 373 MET A O 1
ATOM 2744 N N . MET A 1 377 ? 121.439 67.115 18.112 1.00 50.87 374 MET A N 1
ATOM 2745 C CA . MET A 1 377 ? 121.167 67.493 19.524 1.00 53.10 374 MET A CA 1
ATOM 2746 C C . MET A 1 377 ? 122.036 66.667 20.492 1.00 53.32 374 MET A C 1
ATOM 2747 O O . MET A 1 377 ? 122.509 67.191 21.493 1.00 54.01 374 MET A O 1
ATOM 2752 N N . ALA A 1 378 ? 122.211 65.376 20.205 1.00 53.00 375 ALA A N 1
ATOM 2753 C CA . ALA A 1 378 ? 123.042 64.505 21.040 1.00 53.69 375 ALA A CA 1
ATOM 2754 C C . ALA A 1 378 ? 124.503 64.938 21.006 1.00 55.11 375 ALA A C 1
ATOM 2755 O O . ALA A 1 378 ? 125.205 64.780 21.999 1.00 55.87 375 ALA A O 1
ATOM 2757 N N . LEU A 1 379 ? 124.954 65.483 19.869 1.00 56.67 376 LEU A N 1
ATOM 2758 C CA . LEU A 1 379 ? 126.339 65.930 19.700 1.00 58.58 376 LEU A CA 1
ATOM 2759 C C . LEU A 1 379 ? 126.640 67.332 20.189 1.00 60.25 376 LEU A C 1
ATOM 2760 O O . LEU A 1 379 ? 127.780 67.611 20.543 1.00 59.80 376 LEU A O 1
ATOM 2765 N N . ALA A 1 380 ? 125.633 68.209 20.172 1.00 62.48 377 ALA A N 1
ATOM 2766 C CA . ALA A 1 380 ? 125.784 69.624 20.556 1.00 65.20 377 ALA A CA 1
ATOM 2767 C C . ALA A 1 380 ? 126.578 69.865 21.844 1.00 67.53 377 ALA A C 1
ATOM 2768 O O . ALA A 1 380 ? 127.487 70.702 21.860 1.00 67.60 377 ALA A O 1
ATOM 2770 N N . PRO A 1 381 ? 126.248 69.138 22.934 1.00 69.42 378 PRO A N 1
ATOM 2771 C CA . PRO A 1 381 ? 1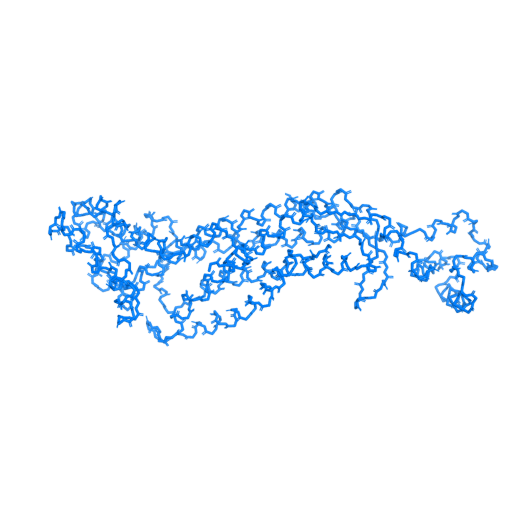26.935 69.278 24.226 1.00 71.21 378 PRO A CA 1
ATOM 2772 C C . PRO A 1 381 ? 128.456 68.992 24.155 1.00 72.42 378 PRO A C 1
ATOM 2773 O O . PRO A 1 381 ? 129.276 69.766 24.652 1.00 73.31 378 PRO A O 1
ATOM 2777 N N . HIS A 1 382 ? 128.831 67.883 23.538 1.00 72.65 379 HIS A N 1
ATOM 2778 C CA . HIS A 1 382 ? 130.233 67.538 23.444 1.00 73.50 379 HIS A CA 1
ATOM 2779 C C . HIS A 1 382 ? 130.928 68.257 22.285 1.00 74.46 379 HIS A C 1
ATOM 2780 O O . HIS A 1 382 ? 132.124 68.072 22.084 1.00 76.13 379 HIS A O 1
ATOM 2787 N N . MET A 1 383 ? 130.233 69.124 21.558 1.00 74.73 380 MET A N 1
ATOM 2788 C CA . MET A 1 383 ? 130.866 69.700 20.374 1.00 74.70 380 MET A CA 1
ATOM 2789 C C . MET A 1 383 ? 130.592 71.175 20.039 1.00 75.03 380 MET A C 1
ATOM 2790 O O . MET A 1 383 ? 131.388 71.820 19.355 1.00 74.52 380 MET A O 1
ATOM 2795 N N . GLY A 1 384 ? 129.475 71.701 20.529 1.00 75.69 381 GLY A N 1
ATOM 2796 C CA . GLY A 1 384 ? 129.088 73.064 20.224 1.00 77.06 381 GLY A CA 1
ATOM 2797 C C . GLY A 1 384 ? 128.110 72.879 19.087 1.00 78.67 381 GLY A C 1
ATOM 2798 O O . GLY A 1 384 ? 128.406 72.129 18.166 1.00 79.10 381 GLY A O 1
ATOM 2799 N N . ARG A 1 385 ? 126.956 73.533 19.130 1.00 80.08 382 ARG A N 1
ATOM 2800 C CA . ARG A 1 385 ? 125.967 73.357 18.074 1.00 81.79 382 ARG A CA 1
ATOM 2801 C C . ARG A 1 385 ? 126.472 73.579 16.639 1.00 81.17 382 ARG A C 1
ATOM 2802 O O . ARG A 1 385 ? 126.037 72.895 15.722 1.00 81.17 382 ARG A O 1
ATOM 2810 N N . LEU A 1 386 ? 127.385 74.518 16.443 1.00 81.37 383 LEU A N 1
ATOM 2811 C CA . LEU A 1 386 ? 127.931 74.823 15.106 1.00 81.56 383 LEU A CA 1
ATOM 2812 C C . LEU A 1 386 ? 128.648 73.598 14.579 1.00 79.76 383 LEU A C 1
ATOM 2813 O O . LEU A 1 386 ? 128.436 73.143 13.460 1.00 79.10 383 LEU A O 1
ATOM 2818 N N . ASN A 1 387 ? 129.531 73.094 15.418 1.00 77.85 384 ASN A N 1
ATOM 2819 C CA . ASN A 1 387 ? 130.310 71.933 15.095 1.00 76.22 384 ASN A CA 1
ATOM 2820 C C . ASN A 1 387 ? 129.469 70.684 14.862 1.00 73.22 384 ASN A C 1
ATOM 2821 O O . ASN A 1 387 ? 129.766 69.877 13.979 1.00 71.83 384 ASN A O 1
ATOM 2826 N N . ALA A 1 388 ? 128.439 70.524 15.688 1.00 69.75 385 ALA A N 1
ATOM 2827 C CA . ALA A 1 388 ? 127.530 69.397 15.575 1.00 66.26 385 ALA A CA 1
ATOM 2828 C C . ALA A 1 388 ? 126.782 69.525 14.243 1.00 64.48 385 ALA A C 1
ATOM 2829 O O . ALA A 1 388 ? 126.702 68.582 13.472 1.00 62.91 385 ALA A O 1
ATOM 2831 N N . HIS A 1 389 ? 126.240 70.697 13.966 1.00 64.02 386 HIS A N 1
ATOM 2832 C CA . HIS A 1 389 ? 125.531 70.883 12.712 1.00 63.94 386 HIS A CA 1
ATOM 2833 C C . HIS A 1 389 ? 126.426 70.563 11.522 1.00 63.17 386 HIS A C 1
ATOM 2834 O O . HIS A 1 389 ? 125.984 69.957 10.553 1.00 62.54 386 HIS A O 1
ATOM 2841 N N . HIS A 1 390 ? 127.686 70.959 11.590 1.00 62.76 387 HIS A N 1
ATOM 2842 C CA . HIS A 1 390 ? 128.538 70.725 10.453 1.00 63.66 387 HIS A CA 1
ATOM 2843 C C . HIS A 1 390 ? 128.917 69.277 10.229 1.00 61.64 387 HIS A C 1
ATOM 2844 O O . HIS A 1 390 ? 129.061 68.830 9.091 1.00 63.30 387 HIS A O 1
ATOM 2851 N N . VAL A 1 391 ? 129.101 68.516 11.286 1.00 58.80 388 VAL A N 1
ATOM 2852 C CA . VAL A 1 391 ? 129.434 67.117 11.077 1.00 56.72 388 VAL A CA 1
ATOM 2853 C C . VAL A 1 391 ? 128.225 66.305 10.512 1.00 54.52 388 VAL A C 1
ATOM 2854 O O . VAL A 1 391 ? 128.382 65.406 9.661 1.00 52.50 388 VAL A O 1
ATOM 2858 N N . VAL A 1 392 ? 127.021 66.663 10.964 1.00 51.08 389 VAL A N 1
ATOM 2859 C CA . VAL A 1 392 ? 125.823 65.970 10.550 1.00 49.29 389 VAL A CA 1
ATOM 2860 C C . VAL A 1 392 ? 125.457 66.283 9.101 1.00 48.65 389 VAL A C 1
ATOM 2861 O O . VAL A 1 392 ? 125.098 65.389 8.341 1.00 46.35 389 VAL A O 1
ATOM 2865 N N . GLU A 1 393 ? 125.575 67.544 8.715 1.00 49.14 390 GLU A N 1
ATOM 2866 C CA . GLU A 1 393 ? 125.293 67.923 7.345 1.00 50.21 390 GLU A CA 1
ATOM 2867 C C . GLU A 1 393 ? 126.266 67.230 6.350 1.00 47.10 390 GLU A C 1
ATOM 2868 O O . GLU A 1 393 ? 125.852 66.770 5.294 1.00 46.35 390 GLU A O 1
ATOM 2874 N N . ALA A 1 394 ? 127.544 67.134 6.693 1.00 44.06 391 ALA A N 1
ATOM 2875 C CA . ALA A 1 394 ? 128.486 66.472 5.800 1.00 42.71 391 ALA A CA 1
ATOM 2876 C C . ALA A 1 394 ? 128.146 64.961 5.727 1.00 42.39 391 ALA A C 1
ATOM 2877 O O . ALA A 1 394 ? 128.271 64.318 4.670 1.00 42.03 391 ALA A O 1
ATOM 2879 N N . ALA A 1 395 ? 127.713 64.393 6.857 1.00 40.42 392 ALA A N 1
ATOM 2880 C CA . ALA A 1 395 ? 127.335 62.976 6.901 1.00 38.18 392 ALA A CA 1
ATOM 2881 C C . ALA A 1 395 ? 126.093 62.700 6.041 1.00 37.59 392 ALA A C 1
ATOM 2882 O O . ALA A 1 395 ? 125.980 61.628 5.414 1.00 35.38 392 ALA A O 1
ATOM 2884 N N . CYS A 1 396 ? 125.157 63.652 6.018 1.00 37.62 393 CYS A N 1
ATOM 2885 C CA . CYS A 1 396 ? 123.936 63.463 5.217 1.00 40.52 393 CYS A CA 1
ATOM 2886 C C . CYS A 1 396 ? 124.300 63.434 3.736 1.00 41.31 393 CYS A C 1
ATOM 2887 O O . CYS A 1 396 ? 123.782 62.600 3.003 1.00 41.45 393 CYS A O 1
ATOM 2890 N N . LYS A 1 397 ? 125.202 64.334 3.321 1.00 41.85 394 LYS A N 1
ATOM 2891 C CA . LYS A 1 397 ? 125.682 64.398 1.940 1.00 43.38 394 LYS A CA 1
ATOM 2892 C C . LYS A 1 397 ? 126.346 63.071 1.538 1.00 42.68 394 LYS A C 1
ATOM 2893 O O . LYS A 1 397 ? 126.132 62.546 0.445 1.00 41.38 394 LYS A O 1
ATOM 2899 N N . THR A 1 398 ? 127.176 62.556 2.440 1.00 41.10 395 THR A N 1
ATOM 2900 C CA . THR A 1 398 ? 127.868 61.325 2.193 1.00 42.14 395 THR A CA 1
ATOM 2901 C C . THR A 1 398 ? 126.887 60.170 2.115 1.00 42.25 395 THR A C 1
ATOM 2902 O O . THR A 1 398 ? 127.001 59.335 1.200 1.00 43.27 395 THR A O 1
ATOM 2906 N N . ALA A 1 399 ? 125.942 60.121 3.059 1.00 39.91 396 ALA A N 1
ATOM 2907 C CA . ALA A 1 399 ? 124.971 59.044 3.103 1.00 38.74 396 ALA A CA 1
ATOM 2908 C C . ALA A 1 399 ? 124.126 59.073 1.828 1.00 39.00 396 ALA A C 1
ATOM 2909 O O . ALA A 1 399 ? 123.753 58.045 1.301 1.00 36.58 396 ALA A O 1
ATOM 2911 N N . VAL A 1 400 ? 123.818 60.257 1.327 1.00 39.38 397 VAL A N 1
ATOM 2912 C CA . VAL A 1 400 ? 123.046 60.292 0.118 1.00 41.80 397 VAL A CA 1
ATOM 2913 C C . VAL A 1 400 ? 123.931 59.849 -1.058 1.00 43.67 397 VAL A C 1
ATOM 2914 O O . VAL A 1 400 ? 123.486 59.063 -1.876 1.00 45.00 397 VAL A O 1
ATOM 2918 N N . ALA A 1 401 ? 125.177 60.325 -1.131 1.00 42.82 398 ALA A N 1
ATOM 2919 C CA . ALA A 1 401 ? 126.065 59.930 -2.215 1.00 43.71 398 ALA A CA 1
ATOM 2920 C C . ALA A 1 401 ? 126.318 58.402 -2.250 1.00 45.14 398 ALA A C 1
ATOM 2921 O O . ALA A 1 401 ? 126.281 57.780 -3.320 1.00 44.42 398 ALA A O 1
ATOM 2923 N N . GLU A 1 402 ? 126.550 57.796 -1.081 1.00 45.95 399 GLU A N 1
ATOM 2924 C CA . GLU A 1 402 ? 126.792 56.345 -0.976 1.00 47.01 399 GLU A CA 1
ATOM 2925 C C . GLU A 1 402 ? 125.493 55.502 -0.892 1.00 48.53 399 GLU A C 1
ATOM 2926 O O . GLU A 1 402 ? 125.542 54.268 -0.915 1.00 47.66 399 GLU A O 1
ATOM 2932 N N . GLN A 1 403 ? 124.342 56.176 -0.795 1.00 50.46 400 GLN A N 1
ATOM 2933 C CA . GLN A 1 403 ? 123.044 55.510 -0.622 1.00 52.10 400 GLN A CA 1
ATOM 2934 C C . GLN A 1 403 ? 123.133 54.524 0.556 1.00 50.00 400 GLN A C 1
ATOM 2935 O O . GLN A 1 403 ? 122.804 53.364 0.416 1.00 49.81 400 GLN A O 1
ATOM 2941 N N . LYS A 1 404 ? 123.594 54.996 1.711 1.00 48.71 401 LYS A N 1
ATOM 2942 C CA . LYS A 1 404 ? 123.710 54.155 2.896 1.00 48.66 401 LYS A CA 1
ATOM 2943 C C . LYS A 1 404 ? 122.840 54.789 3.945 1.00 46.85 401 LYS A C 1
ATOM 2944 O O . LYS A 1 404 ? 122.480 55.950 3.808 1.00 45.80 401 LYS A O 1
ATOM 2950 N N . HIS A 1 405 ? 122.546 54.043 5.009 1.00 44.42 402 HIS A N 1
ATOM 2951 C CA . HIS A 1 405 ? 121.769 54.579 6.112 1.00 42.61 402 HIS A CA 1
ATOM 2952 C C . HIS A 1 405 ? 122.660 55.629 6.818 1.00 42.73 402 HIS A C 1
ATOM 2953 O O . HIS A 1 405 ? 123.878 55.452 6.968 1.00 42.17 402 HIS A O 1
ATOM 2960 N N . LEU A 1 406 ? 122.063 56.730 7.250 1.00 41.15 403 LEU A N 1
ATOM 2961 C CA . LEU A 1 406 ? 122.837 57.738 7.941 1.00 40.48 403 LEU A CA 1
ATOM 2962 C C . LEU A 1 406 ? 123.582 57.158 9.157 1.00 41.07 403 LEU A C 1
ATOM 2963 O O . LEU A 1 406 ? 124.644 57.668 9.510 1.00 39.13 403 LEU A O 1
ATOM 2968 N N . LYS A 1 407 ? 123.030 56.133 9.814 1.00 41.38 404 LYS A N 1
ATOM 2969 C CA . LYS A 1 407 ? 123.710 55.571 10.996 1.00 43.84 404 LYS A CA 1
ATOM 2970 C C . LYS A 1 407 ? 125.072 54.973 10.562 1.00 43.50 404 LYS A C 1
ATOM 2971 O O . LYS A 1 407 ? 126.080 55.190 11.214 1.00 41.43 404 LYS A O 1
ATOM 2977 N N . ASP A 1 408 ? 125.089 54.252 9.448 1.00 45.23 405 ASP A N 1
ATOM 2978 C CA . ASP A 1 408 ? 126.317 53.674 8.935 1.00 47.58 405 ASP A CA 1
ATOM 2979 C C . ASP A 1 408 ? 127.374 54.721 8.700 1.00 48.11 405 ASP A C 1
ATOM 2980 O O . ASP A 1 408 ? 128.538 54.487 9.016 1.00 49.89 405 ASP A O 1
ATOM 2985 N N . ILE A 1 409 ? 126.987 55.892 8.201 1.00 46.47 406 ILE A N 1
ATOM 2986 C CA . ILE A 1 409 ? 127.966 56.932 7.928 1.00 45.58 406 ILE A CA 1
ATOM 2987 C C . ILE A 1 409 ? 128.425 57.645 9.201 1.00 46.83 406 ILE A C 1
ATOM 2988 O O . ILE A 1 409 ? 129.608 57.836 9.449 1.00 45.85 406 ILE A O 1
ATOM 2993 N N . ILE A 1 410 ? 127.487 58.043 10.030 1.00 48.70 407 ILE A N 1
ATOM 2994 C CA . ILE A 1 410 ? 127.882 58.763 11.206 1.00 50.80 407 ILE A CA 1
ATOM 2995 C C . ILE A 1 410 ? 128.736 57.923 12.151 1.00 52.66 407 ILE A C 1
ATOM 2996 O O . ILE A 1 410 ? 129.646 58.460 12.782 1.00 51.88 407 ILE A O 1
ATOM 3001 N N . SER A 1 411 ? 128.477 56.614 12.218 1.00 53.51 408 SER A N 1
ATOM 3002 C CA . SER A 1 411 ? 129.229 55.747 13.135 1.00 56.89 408 SER A CA 1
ATOM 3003 C C . SER A 1 411 ? 130.717 55.591 12.796 1.00 59.46 408 SER A C 1
ATOM 3004 O O . SER A 1 411 ? 131.507 55.164 13.649 1.00 59.90 408 SER A O 1
ATOM 3007 N N . GLN A 1 412 ? 131.110 55.910 11.565 1.00 62.12 409 GLN A N 1
ATOM 3008 C CA . GLN A 1 412 ? 132.523 55.804 11.228 1.00 65.14 409 GLN A CA 1
ATOM 3009 C C . GLN A 1 412 ? 133.224 57.173 11.169 1.00 65.16 409 GLN A C 1
ATOM 3010 O O . GLN A 1 412 ? 134.333 57.281 10.683 1.00 66.42 409 GLN A O 1
ATOM 3016 N N . VAL A 1 413 ? 132.578 58.205 11.708 1.00 66.05 410 VAL A N 1
ATOM 3017 C CA . VAL A 1 413 ? 133.139 59.561 11.767 1.00 67.99 410 VAL A CA 1
ATOM 3018 C C . VAL A 1 413 ? 133.920 59.682 13.081 1.00 70.76 410 VAL A C 1
ATOM 3019 O O . VAL A 1 413 ? 133.357 59.487 14.157 1.00 70.85 410 VAL A O 1
ATOM 3023 N N . ASP A 1 414 ? 135.200 60.022 13.005 1.00 73.58 411 ASP A N 1
ATOM 3024 C CA . ASP A 1 414 ? 136.024 60.092 14.210 1.00 76.97 411 ASP A CA 1
ATOM 3025 C C . ASP A 1 414 ? 135.541 60.914 15.383 1.00 77.64 411 ASP A C 1
ATOM 3026 O O . ASP A 1 414 ? 135.375 60.384 16.483 1.00 77.72 411 ASP A O 1
ATOM 3031 N N . GLU A 1 415 ? 135.356 62.208 15.151 1.00 78.82 412 GLU A N 1
ATOM 3032 C CA . GLU A 1 415 ? 134.894 63.143 16.174 1.00 80.42 412 GLU A CA 1
ATOM 3033 C C . GLU A 1 415 ? 133.831 62.480 17.035 1.00 79.82 412 GLU A C 1
ATOM 3034 O O . GLU A 1 415 ? 133.810 62.629 18.251 1.00 79.80 412 GLU A O 1
ATOM 3040 N N . VAL A 1 416 ? 132.945 61.750 16.359 1.00 79.56 413 VAL A N 1
ATOM 3041 C CA . VAL A 1 416 ? 131.817 61.046 16.958 1.00 78.25 413 VAL A CA 1
ATOM 3042 C C . VAL A 1 416 ? 132.185 59.843 17.821 1.00 78.69 413 VAL A C 1
ATOM 3043 O O . VAL A 1 416 ? 131.709 59.734 18.949 1.00 78.17 413 VAL A O 1
ATOM 3047 N N . LYS A 1 417 ? 133.011 58.936 17.299 1.00 79.40 414 LYS A N 1
ATOM 3048 C CA . LYS A 1 417 ? 133.409 57.756 18.069 1.00 80.36 414 LYS A CA 1
ATOM 3049 C C . LYS A 1 417 ? 134.050 58.193 19.371 1.00 81.11 414 LYS A C 1
ATOM 3050 O O . LYS A 1 417 ? 134.031 57.450 20.357 1.00 81.41 414 LYS A O 1
ATOM 3056 N N . GLN A 1 418 ? 134.606 59.407 19.364 1.00 81.63 415 GLN A N 1
ATOM 3057 C CA . GLN A 1 418 ? 135.244 59.995 20.545 1.00 82.26 415 GLN A CA 1
ATOM 3058 C C . GLN A 1 418 ? 134.258 60.137 21.717 1.00 80.42 415 GLN A C 1
ATOM 3059 O O . GLN A 1 418 ? 134.680 60.113 22.871 1.00 80.08 415 GLN A O 1
ATOM 3065 N N . TYR A 1 419 ? 132.956 60.269 21.430 1.00 78.04 416 TYR A N 1
ATOM 3066 C CA . TYR A 1 419 ? 131.949 60.454 22.483 1.00 74.82 416 TYR A CA 1
ATOM 3067 C C . TYR A 1 419 ? 130.867 59.406 22.621 1.00 72.76 416 TYR A C 1
ATOM 3068 O O . TYR A 1 419 ? 130.145 59.419 23.614 1.00 72.29 416 TYR A O 1
ATOM 3077 N N . PHE A 1 420 ? 130.708 58.515 21.651 1.00 70.76 417 PHE A N 1
ATOM 3078 C CA . PHE A 1 420 ? 129.629 57.530 21.769 1.00 69.78 417 PHE A CA 1
ATOM 3079 C C . PHE A 1 420 ? 129.997 56.099 21.352 1.00 69.04 417 PHE A C 1
ATOM 3080 O O . PHE A 1 420 ? 130.626 55.921 20.312 1.00 68.37 417 PHE A O 1
ATOM 3088 N N . ASN A 1 421 ? 129.597 55.089 22.146 1.00 68.41 418 ASN A N 1
ATOM 3089 C CA . ASN A 1 421 ? 129.856 53.680 21.775 1.00 68.47 418 ASN A CA 1
ATOM 3090 C C . ASN A 1 421 ? 128.792 53.270 20.772 1.00 66.89 418 ASN A C 1
ATOM 3091 O O . ASN A 1 421 ? 127.797 53.966 20.597 1.00 66.65 418 ASN A O 1
ATOM 3096 N N . PRO A 1 422 ? 128.975 52.111 20.125 1.00 65.68 419 PRO A N 1
ATOM 3097 C CA . PRO A 1 422 ? 127.948 51.718 19.168 1.00 64.27 419 PRO A CA 1
ATOM 3098 C C . PRO A 1 422 ? 126.575 51.634 19.822 1.00 63.22 419 PRO A C 1
ATOM 3099 O O . PRO A 1 422 ? 125.580 52.033 19.230 1.00 63.15 419 PRO A O 1
ATOM 3103 N N . SER A 1 423 ? 126.513 51.142 21.052 1.00 61.75 420 SER A N 1
ATOM 3104 C CA . SER A 1 423 ? 125.214 51.015 21.672 1.00 60.86 420 SER A CA 1
ATOM 3105 C C . SER A 1 423 ? 124.543 52.372 21.912 1.00 60.01 420 SER A C 1
ATOM 3106 O O . SER A 1 423 ? 123.329 52.476 21.740 1.00 59.42 420 SER A O 1
ATOM 3109 N N . GLN A 1 424 ? 125.305 53.404 22.293 1.00 58.74 421 GLN A N 1
ATOM 3110 C CA . GLN A 1 424 ? 124.722 54.740 22.502 1.00 58.74 421 GLN A CA 1
ATOM 3111 C C . GLN A 1 424 ? 124.233 55.342 21.156 1.00 58.81 421 GLN A C 1
ATOM 3112 O O . GLN A 1 424 ? 123.280 56.122 21.118 1.00 58.85 421 GLN A O 1
ATOM 3118 N N . LEU A 1 425 ? 124.906 54.984 20.069 1.00 57.45 422 LEU A N 1
ATOM 3119 C CA . LEU A 1 425 ? 124.520 55.438 18.759 1.00 57.87 422 LEU A CA 1
ATOM 3120 C C . LEU A 1 425 ? 123.206 54.767 18.355 1.00 58.11 422 LEU A C 1
ATOM 3121 O O . LEU A 1 425 ? 122.353 55.415 17.743 1.00 57.47 422 LEU A O 1
ATOM 3126 N N . ASP A 1 426 ? 123.045 53.479 18.658 1.00 56.54 423 ASP A N 1
ATOM 3127 C CA . ASP A 1 426 ? 121.802 52.819 18.304 1.00 57.37 423 ASP A CA 1
ATOM 3128 C C . ASP A 1 426 ? 120.630 53.460 19.049 1.00 56.50 423 ASP A C 1
ATOM 3129 O O . ASP A 1 426 ? 119.522 53.508 18.533 1.00 55.31 423 ASP A O 1
ATOM 3134 N N . GLU A 1 427 ? 120.875 53.963 20.253 1.00 55.79 424 GLU A N 1
ATOM 3135 C CA . GLU A 1 427 ? 119.811 54.591 21.026 1.00 56.17 424 GLU A CA 1
ATOM 3136 C C . GLU A 1 427 ? 119.449 55.954 20.453 1.00 53.25 424 GLU A C 1
ATOM 3137 O O . GLU A 1 427 ? 118.281 56.311 20.360 1.00 52.38 424 GLU A O 1
ATOM 3143 N N . ILE A 1 428 ? 120.462 56.713 20.080 1.00 50.57 425 ILE A N 1
ATOM 3144 C CA . ILE A 1 428 ? 120.252 58.007 19.480 1.00 48.41 425 ILE A CA 1
ATOM 3145 C C . ILE A 1 428 ? 119.419 57.873 18.177 1.00 45.90 425 ILE A C 1
ATOM 3146 O O . ILE A 1 428 ? 118.592 58.708 17.886 1.00 44.09 425 ILE A O 1
ATOM 3151 N N . PHE A 1 429 ? 119.585 56.788 17.443 1.00 43.91 426 PHE A N 1
ATOM 3152 C CA . PHE A 1 429 ? 118.832 56.596 16.210 1.00 45.15 426 PHE A CA 1
ATOM 3153 C C . PHE A 1 429 ? 117.431 55.963 16.317 1.00 44.73 426 PHE A C 1
ATOM 3154 O O . PHE A 1 429 ? 116.795 55.758 15.290 1.00 44.80 426 PHE A O 1
ATOM 3162 N N . LYS A 1 430 ? 116.964 55.640 17.527 1.00 44.56 427 LYS A N 1
ATOM 3163 C CA . LYS A 1 430 ? 115.629 55.061 17.689 1.00 45.57 427 LYS A CA 1
ATOM 3164 C C . LYS A 1 430 ? 114.596 56.180 17.681 1.00 43.52 427 LYS A C 1
ATOM 3165 O O . LYS A 1 430 ? 114.730 57.159 18.413 1.00 41.75 427 LYS A O 1
ATOM 3171 N N . PRO A 1 431 ? 113.551 56.044 16.844 1.00 43.97 428 PRO A N 1
ATOM 3172 C CA . PRO A 1 431 ? 112.446 57.024 16.687 1.00 43.23 428 PRO A CA 1
ATOM 3173 C C . PRO A 1 431 ? 111.875 57.447 18.038 1.00 43.11 428 PRO A C 1
ATOM 3174 O O . PRO A 1 431 ? 111.593 58.626 18.252 1.00 42.55 428 PRO A O 1
ATOM 3178 N N . GLU A 1 432 ? 111.738 56.474 18.945 1.00 42.86 429 GLU A N 1
ATOM 3179 C CA . GLU A 1 432 ? 111.237 56.682 20.316 1.00 43.82 429 GLU A CA 1
ATOM 3180 C C . GLU A 1 432 ? 112.090 57.629 21.122 1.00 41.77 429 GLU A C 1
ATOM 3181 O O . GLU A 1 432 ? 111.627 58.196 22.104 1.00 41.42 429 GLU A O 1
ATOM 3187 N N . SER A 1 433 ? 113.342 57.791 20.757 1.00 38.56 430 SER A N 1
ATOM 3188 C CA . SER A 1 433 ? 114.144 58.656 21.588 1.00 40.12 430 SER A CA 1
ATOM 3189 C C . SER A 1 433 ? 113.991 60.153 21.218 1.00 39.90 430 SER A C 1
ATOM 3190 O O . SER A 1 433 ? 114.643 61.037 21.816 1.00 39.00 430 SER A O 1
ATOM 3193 N N . TYR A 1 434 ? 113.137 60.456 20.230 1.00 37.63 431 TYR A N 1
ATOM 3194 C CA . TYR A 1 434 ? 112.984 61.851 19.843 1.00 36.43 431 TYR A CA 1
ATOM 3195 C C . TYR A 1 434 ? 111.515 62.272 19.725 1.00 34.98 431 TYR A C 1
ATOM 3196 O O . TYR A 1 434 ? 111.083 62.743 18.666 1.00 32.79 431 TYR A O 1
ATOM 3205 N N . LEU A 1 435 ? 110.767 62.075 20.808 1.00 33.97 432 LEU A N 1
ATOM 3206 C CA . LEU A 1 435 ? 109.348 62.367 20.855 1.00 33.80 432 LEU A CA 1
ATOM 3207 C C . LEU A 1 435 ? 108.992 63.582 21.712 1.00 33.59 432 LEU A C 1
ATOM 3208 O O . LEU A 1 435 ? 107.830 63.869 21.915 1.00 34.90 432 LEU A O 1
ATOM 3213 N N . GLY A 1 436 ? 110.003 64.293 22.203 1.00 33.70 433 GLY A N 1
ATOM 3214 C CA . GLY A 1 436 ? 109.777 65.481 23.011 1.00 33.05 433 GLY A CA 1
ATOM 3215 C C . GLY A 1 436 ? 108.758 65.305 24.129 1.00 34.46 433 GLY A C 1
ATOM 3216 O O . GLY A 1 436 ? 108.814 64.326 24.873 1.00 35.32 433 GLY A O 1
ATOM 3217 N N . ASN A 1 437 ? 107.805 66.223 24.264 1.00 33.23 434 ASN A N 1
ATOM 3218 C CA . ASN A 1 437 ? 106.851 66.068 25.348 1.00 33.82 434 ASN A CA 1
ATOM 3219 C C . ASN A 1 437 ? 105.525 65.466 24.899 1.00 34.02 434 ASN A C 1
ATOM 3220 O O . ASN A 1 437 ? 104.481 65.789 25.456 1.00 36.81 434 ASN A O 1
ATOM 3225 N N . ILE A 1 438 ? 105.545 64.563 23.918 1.00 33.75 435 ILE A N 1
ATOM 3226 C CA . ILE A 1 438 ? 104.283 63.955 23.482 1.00 33.17 435 ILE A CA 1
ATOM 3227 C C . ILE A 1 438 ? 103.501 63.216 24.589 1.00 33.34 435 ILE A C 1
ATOM 3228 O O . ILE A 1 438 ? 102.280 63.236 24.598 1.00 32.26 435 ILE A O 1
ATOM 3233 N N . GLN A 1 439 ? 104.201 62.558 25.517 1.00 33.73 436 GLN A N 1
ATOM 3234 C CA . GLN A 1 439 ? 103.532 61.819 26.595 1.00 32.92 436 GLN A CA 1
ATOM 3235 C C . GLN A 1 439 ? 102.880 62.779 27.573 1.00 32.26 436 GLN A C 1
ATOM 3236 O O . GLN A 1 439 ? 101.791 62.489 28.060 1.00 31.56 436 GLN A O 1
ATOM 3242 N N . ASP A 1 440 ? 103.512 63.930 27.832 1.00 32.70 437 ASP A N 1
ATOM 3243 C CA . ASP A 1 440 ? 102.894 64.940 28.701 1.00 34.44 437 ASP A CA 1
ATOM 3244 C C . ASP A 1 440 ? 101.587 65.419 28.035 1.00 35.69 437 ASP A C 1
ATOM 3245 O O . ASP A 1 440 ? 100.550 65.611 28.721 1.00 36.32 437 ASP A O 1
ATOM 3250 N N . GLN A 1 441 ? 101.619 65.626 26.702 1.00 35.85 438 GLN A N 1
ATOM 3251 C CA . GLN A 1 441 ? 100.410 66.099 25.996 1.00 35.17 438 GLN A CA 1
ATOM 3252 C C . GLN A 1 441 ? 99.319 65.052 26.054 1.00 34.95 438 GLN A C 1
ATOM 3253 O O . GLN A 1 441 ? 98.151 65.392 26.320 1.00 34.18 438 GLN A O 1
ATOM 3259 N N . ILE A 1 442 ? 99.672 63.782 25.834 1.00 33.29 439 ILE A N 1
ATOM 3260 C CA . ILE A 1 442 ? 98.641 62.773 25.910 1.00 33.34 439 ILE A CA 1
ATOM 3261 C C . ILE A 1 442 ? 98.068 62.714 27.357 1.00 35.65 439 ILE A C 1
ATOM 3262 O O . ILE A 1 442 ? 96.854 62.597 27.536 1.00 36.08 439 ILE A O 1
ATOM 3267 N N . ASP A 1 443 ? 98.923 62.810 28.385 1.00 36.04 440 ASP A N 1
ATOM 3268 C CA . ASP A 1 443 ? 98.426 62.768 29.766 1.00 36.92 440 ASP A CA 1
ATOM 3269 C C . ASP A 1 443 ? 97.515 63.977 30.032 1.00 36.46 440 ASP A C 1
ATOM 3270 O O . ASP A 1 443 ? 96.504 63.861 30.733 1.00 35.11 440 ASP A O 1
ATOM 3275 N N . ALA A 1 444 ? 97.934 65.143 29.535 1.00 36.36 441 ALA A N 1
ATOM 3276 C CA . ALA A 1 444 ? 97.162 66.358 29.717 1.00 36.70 441 ALA A CA 1
ATOM 3277 C C . ALA A 1 444 ? 95.756 66.169 29.129 1.00 38.27 441 ALA A C 1
ATOM 3278 O O . ALA A 1 444 ? 94.781 66.537 29.805 1.00 39.09 441 ALA A O 1
ATOM 3280 N N . VAL A 1 445 ? 95.601 65.559 27.934 1.00 38.51 442 VAL A N 1
ATOM 3281 C CA . VAL A 1 445 ? 94.235 65.404 27.463 1.00 38.79 442 VAL A CA 1
ATOM 3282 C C . VAL A 1 445 ? 93.462 64.324 28.181 1.00 40.44 442 VAL A C 1
ATOM 3283 O O . VAL A 1 445 ? 92.243 64.420 28.256 1.00 37.25 442 VAL A O 1
ATOM 3287 N N . LEU A 1 446 ? 94.145 63.302 28.699 1.00 42.93 443 LEU A N 1
ATOM 3288 C CA . LEU A 1 446 ? 93.464 62.252 29.465 1.00 46.84 443 LEU A CA 1
ATOM 3289 C C . LEU A 1 446 ? 92.947 62.851 30.787 1.00 49.93 443 LEU A C 1
ATOM 3290 O O . LEU A 1 446 ? 91.943 62.415 31.321 1.00 51.17 443 LEU A O 1
ATOM 3295 N N . GLN A 1 447 ? 93.622 63.857 31.313 1.00 54.70 444 GLN A N 1
ATOM 3296 C CA . GLN A 1 447 ? 93.141 64.523 32.534 1.00 60.35 444 GLN A CA 1
ATOM 3297 C C . GLN A 1 447 ? 91.956 65.483 32.345 1.00 61.46 444 GLN A C 1
ATOM 3298 O O . GLN A 1 447 ? 91.071 65.511 33.197 1.00 62.39 444 GLN A O 1
ATOM 3304 N N . GLU A 1 448 ? 91.931 66.289 31.273 1.00 62.92 445 GLU A N 1
ATOM 3305 C CA . GLU A 1 448 ? 90.805 67.202 31.112 1.00 64.45 445 GLU A CA 1
ATOM 3306 C C . GLU A 1 448 ? 89.497 66.417 31.067 1.00 65.45 445 GLU A C 1
ATOM 3307 O O . GLU A 1 448 ? 88.422 67.002 31.114 1.00 66.03 445 GLU A O 1
ATOM 3313 N N . ALA A 1 449 ? 89.603 65.087 31.051 1.00 66.77 446 ALA A N 1
ATOM 3314 C CA . ALA A 1 449 ? 88.446 64.192 31.032 1.00 68.06 446 ALA A CA 1
ATOM 3315 C C . ALA A 1 449 ? 87.820 63.827 32.399 1.00 69.64 446 ALA A C 1
ATOM 3316 O O . ALA A 1 449 ? 86.648 63.401 32.326 1.00 69.98 446 ALA A O 1
#

Solvent-accessible surface area: 21012 Å² total; per-residue (Å²): 203,165,154,32,93,75,54,44,15,201,70,0,41,113,22,27,40,109,136,21,31,3,49,25,0,15,76,0,4,23,5,2,3,48,0,0,13,106,43,61,37,4,63,107,77,2,0,41,32,3,69,159,14,11,154,65,0,28,112,124,11,73,66,117,43,9,70,98,34,31,67,160,42,35,14,43,0,76,9,0,24,140,36,4,40,59,19,0,104,136,66,53,117,82,3,8,168,65,15,35,100,14,16,22,18,1,0,0,17,4,0,0,28,0,2,8,0,69,57,0,3,63,44,0,35,82,14,0,62,56,0,18,95,21,0,23,62,27,0,106,93,53,39,131,41,13,0,0,9,73,77,244,129,118,49,35,67,6,29,0,3,0,22,27,0,1,102,18,0,18,14,0,52,112,0,15,68,83,0,82,70,8,71,93,120,0,23,5,5,1,9,0,4,69,98,22,69,19,72,64,7,161,117,63,9,86,73,0,21,82,7,0,4,136,66,9,179,15,30,92,26,118,95,35,4,6,12,103,4,67,45,2,8,41,0,0,31,11,0,15,75,0,1,40,35,0,4,94,2,0,129,17,8,24,53,9,15,76,127,146,41,15,0,5,31,10,51,156,153,120,43,98,14,2,68,5,0,47,38,2,29,106,111,2,79,60,24,28,67,32,1,115,126,4,68,124,25,91,158,91,80,3,156,41,19,6,70,38,9,87,146,5,3,28,29,0,0,21,6,0,0,0,3,0,64,29,0,20,84,4,2,121,35,22,79,34,55,50,138,39,0,113,122,23,9,73,78,41,108,3,62,21,5,20,87,8,1,17,87,26,1,23,105,89,33,32,169,152,73,0,100,116,21,8,75,44,4,27,145,53,3,90,86,86,171,107,46,0,70,64,9,0,46,118,34,100,89,0,124,146,88,26,82,110,72,77,6,57,101,27,17,100,27,104,66,53,30,83,84,13,50,94,76,0,60,60,18,44,150,84,80

Secondary structure (DSSP, 8-state):
-TTHHHHS-HHHHHHTSHHHHHHHHHHHHHHHHHHHHHTTSS-HHHHHHHHHHHTTHHHH--HHHHHHHHHHHSSSHHHHHHHHHHHHHTT-TTGGGGTTTT--HHHHHHHHHHHHHHHHHHHHHHHHHHHHHHHHHHHHHTTT-EEEEEETTEEEEEEEHHHHHHHHHHHHHHHHHHHHHHHHHHSB-----TTSS-GGGTT-HHHHHHHHHHHHT-B--SS--SS--HHHHHHHHHHHHHHHHHHHHHHHHHHHTSTTT--EE------HHHHHHHHHHHHHHHHHHHHHHTT---TTS-SSHHHHHHHHHHHHHHHHHHHHHHHHHHHHHPEE-HHHHHHHHHTTTTGGGHHHHHHHHHHHH-HHHHHHHHHHHHHHHHHHT--HHHHHTT-HHHHTT--HHHHHHHT-GGGG-TTHHHHHHHHHH--

Sequence (431 aa):
QLYASLFYQRDVTEIFSDRALVSYMVEAEVALAQAQAQVGVIPQSAATVIQRAAKTAIDKIDFDALATATGLAGNIAIPFVKQLTAIVKDADEDAARYVHWGATSQDILDTACILQCRDALAIVQNQVQQCYETALSQAQTYRHQVMMGRTWLQQALPITLGHKLARWASAFKRDLDRINAIKARVLVAQLGGAVGSLASLQDQGSIVVEAYAKQLKLGQTACTWHGERDRIVEIASVLGIITGNVGKMARDWSLMMQTEIAEVFEPTRNPVAAASVLAAANRVPALMSSIYQSMVQEHERSLGAWHAEWLSLPEIFQLTAGALERTLDVLKGMEVNAENMHQNIECTHGLIMAEAVMMALAPHMGRLNAHHVVEAACKTAVAEQKHLKDIISQVDEVKQYFNPSQLDEIFKPESYLGNIQDQIDAVLQEA